Protein AF-0000000065832122 (afdb_homodimer)

Radius of gyration: 23.28 Å; Cα contacts (8 Å, |Δi|>4): 1533; chains: 2; bounding box: 64×66×59 Å

Organism: Rhodococcus erythropolis (strain PR4 / NBRC 100887) (NCBI:txid234621)

Foldseek 3Di:
DAFAEDPAFAFPFKEWEAEQLAFELDAADVNPWHSLVLVLLQLVVCVVVLDQGQAYEYAENQHQAADLNRLVSSCVRVVVSCVVSVYHYHYAYAQNHQQQSCCCRVVVHHGDRDWDWDWDDRLQEIEIHGEQYDHPAQAGEHDPVSLVVLLVVQVDATRQFYEYGHAADPDDDQAPCCVRHHYPPCVSVLVSPAPTRHAEYEYESQQPWDWDDGNNHIYTYAHHSIWGWDPPPDRNDIDIDRAQHWIWMWGRHNVHIDIDTDGGDDDDDDDDDDDPVRVVVVCVVVSYDRHHHPRPPPPPD/DAFAEDPAFAFPFKEWEAEQLAFELDAADVNPWHSLVLVLLQLVVCVVVLDQGQAYEYAENQHQAADLSRLVSSCVRVVVSCVVSVYHYHYAYAQNHQQQSCCCRVVVHHGDRDWDWDWDDRQQEIEIHGEQYDHPAQAGEHDPVSLVVLLVVQVDATRQFYEYGHAADPDDDQAPCCVRHHYPPCVSVLVSPAPTRHAEYEYESQQPWDWDDGNNHIYTYAHHSIWGWDPPPDRNDIDIDRAQHWIWMWGRHNVHIDIDTDTGDDDDDDDDDDDPVRVVVVCVVVSYDRHHHPRPPPPPD

Sequence (602 aa):
MSVRSAEYPRPKHFLVHLSDTHLVAQGELYDAVDASTRLREVLSGIVASGARPDALIFTGDLTDQGHPDAYAELKAIVEPVAAEIDAQVIWAMGNHDDRSTFRSLLLGEDATDHPVDNVYDLDGLRVITLDSSVPGHHYGEISDRQLDWLRSELAVPAPDGTILALHHPPVPCIQDLAVLVELRDQSRLADVLRGSDVRAILAGHLHYSTTATFAGIPVSVASSTCYTQDLNVEVGGQRGRDGAQGCNLVHVYDETIVHSVVPLGAHVTVGEPVDADEGARRLSAAGIRILESEKAGRSIVMSVRSAEYPRPKHFLVHLSDTHLVAQGELYDAVDASTRLREVLSGIVASGARPDALIFTGDLTDQGHPDAYAELKAIVEPVAAEIDAQVIWAMGNHDDRSTFRSLLLGEDATDHPVDNVYDLDGLRVITLDSSVPGHHYGEISDRQLDWLRSELAVPAPDGTILALHHPPVPCIQDLAVLVELRDQSRLADVLRGSDVRAILAGHLHYSTTATFAGIPVSVASSTCYTQDLNVEVGGQRGRDGAQGCNLVHVYDETIVHSVVPLGAHVTVGEPVDADEGARRLSAAGIRILESEKAGRSIV

InterPro domains:
  IPR004843 Calcineurin-like, phosphoesterase domain [PF00149] (16-208)
  IPR026575 Cyclic nucleotide phosphodiesterase GpdQ/CpdA-like [cd07402] (15-254)
  IPR029052 Metallo-dependent phosphatase-like [G3DSA:3.60.21.10] (1-296)
  IPR029052 Metallo-dependent phosphatase-like [SSF56300] (14-262)
  IPR050884 Cyclic nucleotide phosphodiesterase class-III [PTHR42988] (15-255)

Solvent-accessible surface area (backbone atoms only — not comparable to full-atom values): 30356 Å² total; per-residue (Å²): 126,82,70,42,68,43,92,47,52,44,55,76,44,40,35,34,38,38,15,31,35,37,22,56,69,70,79,43,52,79,78,72,36,53,22,61,60,36,43,51,52,55,52,49,36,45,57,65,10,64,56,66,32,59,26,42,38,33,16,11,20,54,19,56,73,35,47,65,60,13,51,52,51,49,48,65,61,46,50,62,52,27,60,72,42,63,25,46,79,43,80,26,41,14,48,34,40,34,53,31,52,46,27,37,73,76,68,70,41,76,68,43,82,60,79,61,64,50,80,45,74,60,92,44,31,31,38,34,28,42,35,22,45,34,95,95,37,64,30,21,42,71,50,70,67,56,52,53,50,50,42,60,60,49,70,56,72,43,88,66,21,27,37,40,30,22,10,52,48,74,62,78,63,89,44,58,67,49,55,78,37,38,38,49,72,50,66,64,57,33,66,58,49,46,90,41,47,56,63,32,35,40,18,14,81,66,19,40,37,32,36,35,40,44,65,87,23,42,30,43,27,23,13,6,26,35,44,13,50,48,81,49,42,41,67,48,24,43,33,33,19,59,44,79,18,25,32,26,44,35,37,33,43,96,85,33,50,39,40,31,61,40,68,60,81,88,56,52,78,36,75,76,69,37,50,36,67,57,31,51,51,52,36,53,74,69,29,44,44,69,46,73,43,86,67,80,72,75,71,80,119,126,82,70,42,68,42,94,47,52,44,56,74,45,39,34,34,38,36,14,31,35,37,22,56,71,68,79,43,53,79,77,72,34,53,22,63,59,38,44,50,50,55,51,48,37,44,58,65,9,64,55,65,31,59,26,42,37,33,17,11,19,54,19,56,73,36,47,64,59,11,51,52,51,49,48,66,59,48,50,62,52,28,59,72,42,63,24,47,80,44,80,27,41,14,49,33,39,34,53,31,51,48,27,37,72,75,66,70,42,77,68,43,82,59,79,61,65,50,79,45,74,62,90,44,31,31,38,35,28,42,35,22,46,34,95,98,37,65,30,19,42,71,51,71,68,54,51,52,50,49,41,60,62,48,70,55,72,42,88,67,21,27,36,39,29,22,10,52,46,75,60,79,63,89,44,58,66,49,53,78,38,39,38,49,72,50,66,62,55,34,66,56,49,48,92,41,46,56,64,33,34,40,18,14,80,66,19,37,38,33,36,36,40,44,66,88,23,43,31,43,27,23,13,6,26,34,43,13,50,48,82,49,40,42,68,46,24,44,32,32,18,58,42,78,19,25,31,24,43,35,36,33,44,97,85,32,49,40,41,31,61,40,67,60,82,89,56,52,77,36,73,77,70,38,51,36,67,57,32,51,50,52,35,52,74,68,28,45,43,69,45,73,44,85,67,81,72,77,72,80,121

Nearest PDB structures (foldseek):
  3ib7-assembly1_A  TM=9.923E-01  e=1.756E-46  Mycobacterium tuberculosis
  2hyp-assembly1_A-2  TM=9.872E-01  e=5.876E-37  Mycobacterium tuberculosis H37Rv
  2hy1-assembly1_A-2  TM=9.886E-01  e=1.725E-36  Mycobacterium tuberculosis H37Rv
  2hyo-assembly1_A-2  TM=9.886E-01  e=2.044E-36  Mycobacterium tuberculosis H37Rv
  3d03-assembly1_A  TM=8.498E-01  e=1.318E-19  Klebsiella aerogenes

pLDDT: mean 94.99, std 10.61, range [16.97, 99.0]

Structure (mmCIF, N/CA/C/O backbone):
data_AF-0000000065832122-model_v1
#
loop_
_entity.id
_entity.type
_entity.pdbx_description
1 polymer 'Probable cyclic nucleotide phosphodiesterase RER_40650'
#
loop_
_atom_site.group_PDB
_atom_site.id
_atom_site.type_symbol
_atom_site.label_atom_id
_atom_site.label_alt_id
_atom_site.label_comp_id
_atom_site.label_asym_id
_atom_site.label_entity_id
_atom_site.label_seq_id
_atom_site.pdbx_PDB_ins_code
_atom_site.Cartn_x
_atom_site.Cartn_y
_atom_site.Cartn_z
_atom_site.occupancy
_atom_site.B_iso_or_equiv
_atom_site.auth_seq_id
_atom_site.auth_comp_id
_atom_site.auth_asym_id
_atom_site.auth_atom_id
_atom_site.pdbx_PDB_model_num
ATOM 1 N N . MET A 1 1 ? 33.906 -15.742 -10.18 1 54.22 1 MET A N 1
ATOM 2 C CA . MET A 1 1 ? 32.469 -15.898 -10.312 1 54.22 1 MET A CA 1
ATOM 3 C C . MET A 1 1 ? 31.797 -14.594 -10.758 1 54.22 1 MET A C 1
ATOM 5 O O . MET A 1 1 ? 32.25 -13.516 -10.367 1 54.22 1 MET A O 1
ATOM 9 N N . SER A 1 2 ? 31.188 -14.586 -11.875 1 75 2 SER A N 1
ATOM 10 C CA . SER A 1 2 ? 30.641 -13.375 -12.477 1 75 2 SER A CA 1
ATOM 11 C C . SER A 1 2 ? 29.703 -12.656 -11.516 1 75 2 SER A C 1
ATOM 13 O O . SER A 1 2 ? 28.859 -13.289 -10.867 1 75 2 SER A O 1
ATOM 15 N N . VAL A 1 3 ? 30.031 -11.477 -11.07 1 88.62 3 VAL A N 1
ATOM 16 C CA . VAL A 1 3 ? 29.297 -10.625 -10.141 1 88.62 3 VAL A CA 1
ATOM 17 C C . VAL A 1 3 ? 28.062 -10.055 -10.836 1 88.62 3 VAL A C 1
ATOM 19 O O . VAL A 1 3 ? 28.141 -9.578 -11.969 1 88.62 3 VAL A O 1
ATOM 22 N N . ARG A 1 4 ? 26.891 -10.344 -10.273 1 94.06 4 ARG A N 1
ATOM 23 C CA . ARG A 1 4 ? 25.641 -9.781 -10.773 1 94.06 4 ARG A CA 1
ATOM 24 C C . ARG A 1 4 ? 25.219 -8.578 -9.938 1 94.06 4 ARG A C 1
ATOM 26 O O . ARG A 1 4 ? 25.312 -8.609 -8.703 1 94.06 4 ARG A O 1
ATOM 33 N N . SER A 1 5 ? 24.75 -7.555 -10.602 1 95.69 5 SER A N 1
ATOM 34 C CA . SER A 1 5 ? 24.188 -6.406 -9.906 1 95.69 5 SER A CA 1
ATOM 35 C C . SER A 1 5 ? 22.688 -6.586 -9.664 1 95.69 5 SER A C 1
ATOM 37 O O . SER A 1 5 ? 21.969 -7.09 -10.531 1 95.69 5 SER A O 1
ATOM 39 N N . ALA A 1 6 ? 22.266 -6.203 -8.477 1 96.75 6 ALA A N 1
ATOM 40 C CA . ALA A 1 6 ? 20.828 -6.121 -8.227 1 96.75 6 ALA A CA 1
ATOM 41 C C . ALA A 1 6 ? 20.141 -5.305 -9.312 1 96.75 6 ALA A C 1
ATOM 43 O O . ALA A 1 6 ? 20.75 -4.426 -9.93 1 96.75 6 ALA A O 1
ATOM 44 N N . GLU A 1 7 ? 18.891 -5.609 -9.578 1 97.56 7 GLU A N 1
ATOM 45 C CA . GLU A 1 7 ? 18.125 -4.914 -10.609 1 97.56 7 GLU A CA 1
ATOM 46 C C . GLU A 1 7 ? 18.078 -3.41 -10.344 1 97.56 7 GLU A C 1
ATOM 48 O O . GLU A 1 7 ? 17.984 -2.611 -11.281 1 97.56 7 GLU A O 1
ATOM 53 N N . TYR A 1 8 ? 18.094 -2.971 -9.094 1 97.44 8 TYR A N 1
ATOM 54 C CA . TYR A 1 8 ? 18.078 -1.57 -8.688 1 97.44 8 TYR A CA 1
ATOM 55 C C . TYR A 1 8 ? 19.219 -1.256 -7.738 1 97.44 8 TYR A C 1
ATOM 57 O O . TYR A 1 8 ? 19.625 -2.104 -6.938 1 97.44 8 TYR A O 1
ATOM 65 N N . PRO A 1 9 ? 19.766 -0.043 -7.824 1 96.94 9 PRO A N 1
ATOM 66 C CA . PRO A 1 9 ? 20.734 0.424 -6.828 1 96.94 9 PRO A CA 1
ATOM 67 C C . PRO A 1 9 ? 20.078 0.796 -5.5 1 96.94 9 PRO A C 1
ATOM 69 O O . PRO A 1 9 ? 18.875 0.605 -5.328 1 96.94 9 PRO A O 1
ATOM 72 N N . ARG A 1 10 ? 20.859 1.273 -4.543 1 96.75 10 ARG A N 1
ATOM 73 C CA . ARG A 1 10 ? 20.328 1.85 -3.314 1 96.75 10 ARG A CA 1
ATOM 74 C C . ARG A 1 10 ? 19.453 3.066 -3.611 1 96.75 10 ARG A C 1
ATOM 76 O O . ARG A 1 10 ? 19.672 3.76 -4.609 1 96.75 10 ARG A O 1
ATOM 83 N N . PRO A 1 11 ? 18.453 3.361 -2.812 1 97.31 11 PRO A N 1
ATOM 84 C CA . PRO A 1 11 ? 17.625 4.543 -3.037 1 97.31 11 PRO A CA 1
ATOM 85 C C . PRO A 1 11 ? 18.391 5.852 -2.844 1 97.31 11 PRO A C 1
ATOM 87 O O . PRO A 1 11 ? 19.344 5.902 -2.068 1 97.31 11 PRO A O 1
ATOM 90 N N . LYS A 1 12 ? 17.891 6.902 -3.529 1 97.56 12 LYS A N 1
ATOM 91 C CA . LYS A 1 12 ? 18.484 8.234 -3.387 1 97.56 12 LYS A CA 1
ATOM 92 C C . LYS A 1 12 ? 18.047 8.883 -2.076 1 97.56 12 LYS A C 1
ATOM 94 O O . LYS A 1 12 ? 18.812 9.641 -1.472 1 97.56 12 LYS A O 1
ATOM 99 N N . HIS A 1 13 ? 16.828 8.727 -1.736 1 98 13 HIS A N 1
ATOM 100 C CA . HIS A 1 13 ? 16.25 9.266 -0.506 1 98 13 HIS A CA 1
ATOM 101 C C . HIS A 1 13 ? 15.438 8.203 0.23 1 98 13 HIS A C 1
ATOM 103 O O . HIS A 1 13 ? 14.969 7.242 -0.381 1 98 13 HIS A O 1
ATOM 109 N N . PHE A 1 14 ? 15.422 8.328 1.523 1 98.31 14 PHE A N 1
ATOM 110 C CA . PHE A 1 14 ? 14.625 7.473 2.393 1 98.31 14 PHE A CA 1
ATOM 111 C C . PHE A 1 14 ? 13.812 8.305 3.381 1 98.31 14 PHE A C 1
ATOM 113 O O . PHE A 1 14 ? 14.375 9.133 4.102 1 98.31 14 PHE A O 1
ATOM 120 N N . LEU A 1 15 ? 12.445 8.141 3.377 1 98.88 15 LEU A N 1
ATOM 121 C CA . LEU A 1 15 ? 11.531 8.852 4.27 1 98.88 15 LEU A CA 1
ATOM 122 C C . LEU A 1 15 ? 10.68 7.875 5.066 1 98.88 15 LEU A C 1
ATOM 124 O O . LEU A 1 15 ? 10.547 6.707 4.695 1 98.88 15 LEU A O 1
ATOM 128 N N . VAL A 1 16 ? 10.18 8.32 6.18 1 98.88 16 VAL A N 1
ATOM 129 C CA . VAL A 1 16 ? 9.133 7.613 6.91 1 98.88 16 VAL A CA 1
ATOM 130 C C . VAL A 1 16 ? 7.863 8.453 6.938 1 98.88 16 VAL A C 1
ATOM 132 O O . VAL A 1 16 ? 7.906 9.641 7.262 1 98.88 16 VAL A O 1
ATOM 135 N N . HIS A 1 17 ? 6.809 7.871 6.52 1 98.94 17 HIS A N 1
ATOM 136 C CA . HIS A 1 17 ? 5.512 8.531 6.43 1 98.94 17 HIS A CA 1
ATOM 137 C C . HIS A 1 17 ? 4.582 8.078 7.547 1 98.94 17 HIS A C 1
ATOM 139 O O . HIS A 1 17 ? 4.25 6.891 7.641 1 98.94 17 HIS A O 1
ATOM 145 N N . LEU A 1 18 ? 4.195 8.969 8.43 1 98.94 18 LEU A N 1
ATOM 146 C CA . LEU A 1 18 ? 3.266 8.734 9.531 1 98.94 18 LEU A CA 1
ATOM 147 C C . LEU A 1 18 ? 2.029 9.617 9.391 1 98.94 18 LEU A C 1
ATOM 149 O O . LEU A 1 18 ? 2.09 10.688 8.789 1 98.94 18 LEU A O 1
ATOM 153 N N . SER A 1 19 ? 0.937 9.148 9.938 1 98.88 19 SER A N 1
ATOM 154 C CA . SER A 1 19 ? -0.27 9.961 9.836 1 98.88 19 SER A CA 1
ATOM 155 C C . SER A 1 19 ? -1.222 9.68 11 1 98.88 19 SER A C 1
ATOM 157 O O . SER A 1 19 ? -1.116 8.648 11.664 1 98.88 19 SER A O 1
ATOM 159 N N . ASP A 1 20 ? -2.102 10.617 11.305 1 98.81 20 ASP A N 1
ATOM 160 C CA . ASP A 1 20 ? -3.258 10.484 12.188 1 98.81 20 ASP A CA 1
ATOM 161 C C . ASP A 1 20 ? -2.844 9.977 13.562 1 98.81 20 ASP A C 1
ATOM 163 O O . ASP A 1 20 ? -3.348 8.953 14.031 1 98.81 20 ASP A O 1
ATOM 167 N N . THR A 1 21 ? -1.979 10.75 14.148 1 98.69 21 THR A N 1
ATOM 168 C CA . THR A 1 21 ? -1.506 10.383 15.477 1 98.69 21 THR A CA 1
ATOM 169 C C . THR A 1 21 ? -2.582 10.648 16.531 1 98.69 21 THR A C 1
ATOM 171 O O . THR A 1 21 ? -2.619 9.984 17.562 1 98.69 21 THR A O 1
ATOM 174 N N . HIS A 1 22 ? -3.391 11.641 16.422 1 98.31 22 HIS A N 1
ATOM 175 C CA . HIS A 1 22 ? -4.555 11.977 17.234 1 98.31 22 HIS A CA 1
ATOM 176 C C . HIS A 1 22 ? -4.188 12.047 18.719 1 98.31 22 HIS A C 1
ATOM 178 O O . HIS A 1 22 ? -4.91 11.523 19.562 1 98.31 22 HIS A O 1
ATOM 184 N N . LEU A 1 23 ? -3.076 12.695 19.016 1 97.75 23 LEU A N 1
ATOM 185 C CA . LEU A 1 23 ? -2.73 12.844 20.422 1 97.75 23 LEU A CA 1
ATOM 186 C C . LEU A 1 23 ? -3.781 13.672 21.156 1 97.75 23 LEU A C 1
ATOM 188 O O . LEU A 1 23 ? -4.402 14.555 20.562 1 97.75 23 LEU A O 1
ATOM 192 N N . VAL A 1 24 ? -3.959 13.328 22.453 1 95 24 VAL A N 1
ATOM 193 C CA . VAL A 1 24 ? -4.891 14.062 23.297 1 95 24 VAL A CA 1
ATOM 194 C C . VAL A 1 24 ? -4.137 14.664 24.484 1 95 24 VAL A C 1
ATOM 196 O O . VAL A 1 24 ? -3.057 14.195 24.844 1 95 24 VAL A O 1
ATOM 199 N N . ALA A 1 25 ? -4.684 15.734 25.031 1 86.62 25 ALA A N 1
ATOM 200 C CA . ALA A 1 25 ? -4.047 16.438 26.141 1 86.62 25 ALA A CA 1
ATOM 201 C C . ALA A 1 25 ? -3.961 15.539 27.375 1 86.62 25 ALA A C 1
ATOM 203 O O . ALA A 1 25 ? -2.941 15.523 28.062 1 86.62 25 ALA A O 1
ATOM 204 N N . GLN A 1 26 ? -5.078 14.859 27.641 1 83.88 26 GLN A N 1
ATOM 205 C CA . GLN A 1 26 ? -5.125 13.984 28.812 1 83.88 26 GLN A CA 1
ATOM 206 C C . GLN A 1 26 ? -5.891 12.695 28.5 1 83.88 26 GLN A C 1
ATOM 208 O O . GLN A 1 26 ? -6.887 12.719 27.781 1 83.88 26 GLN A O 1
ATOM 213 N N . GLY A 1 27 ? -5.312 11.656 29 1 83.19 27 GLY A N 1
ATOM 214 C CA . GLY A 1 27 ? -6.043 10.406 28.953 1 83.19 27 GLY A CA 1
ATOM 215 C C . GLY A 1 27 ? -5.918 9.688 27.625 1 83.19 27 GLY A C 1
ATOM 216 O O . GLY A 1 27 ? -4.891 9.789 26.953 1 83.19 27 GLY A O 1
ATOM 217 N N . GLU A 1 28 ? -6.891 8.711 27.453 1 83.94 28 GLU A N 1
ATOM 218 C CA . GLU A 1 28 ? -6.953 7.875 26.25 1 83.94 28 GLU A CA 1
ATOM 219 C C . GLU A 1 28 ? -8.023 8.367 25.297 1 83.94 28 GLU A C 1
ATOM 221 O O . GLU A 1 28 ? -9.07 8.859 25.719 1 83.94 28 GLU A O 1
ATOM 226 N N . LEU A 1 29 ? -7.688 8.289 24.031 1 84.38 29 LEU A N 1
ATOM 227 C CA . LEU A 1 29 ? -8.688 8.602 23.016 1 84.38 29 LEU A CA 1
ATOM 228 C C . LEU A 1 29 ? -9.805 7.562 23.016 1 84.38 29 LEU A C 1
ATOM 230 O O . LEU A 1 29 ? -9.539 6.355 23.016 1 84.38 29 LEU A O 1
ATOM 234 N N . TYR A 1 30 ? -11.023 8.008 23 1 81.38 30 TYR A N 1
ATOM 235 C CA . TYR A 1 30 ? -12.227 7.18 23.031 1 81.38 30 TYR A CA 1
ATOM 236 C C . TYR A 1 30 ? -12.188 6.223 24.219 1 81.38 30 TYR A C 1
ATOM 238 O O . TYR A 1 30 ? -12.703 5.105 24.141 1 81.38 30 TYR A O 1
ATOM 246 N N . ASP A 1 31 ? -11.469 6.543 25.172 1 79.94 31 ASP A N 1
ATOM 247 C CA . ASP A 1 31 ? -11.305 5.738 26.391 1 79.94 31 ASP A CA 1
ATOM 248 C C . ASP A 1 31 ? -10.758 4.352 26.047 1 79.94 31 ASP A C 1
ATOM 250 O O . ASP A 1 31 ? -11.102 3.369 26.703 1 79.94 31 ASP A O 1
ATOM 254 N N . ALA A 1 32 ? -10.008 4.301 24.984 1 82.62 32 ALA A N 1
ATOM 255 C CA . ALA A 1 32 ? -9.633 2.963 24.531 1 82.62 32 ALA A CA 1
ATOM 256 C C . ALA A 1 32 ? -8.211 2.947 23.984 1 82.62 32 ALA A C 1
ATOM 258 O O . ALA A 1 32 ? -7.5 1.943 24.109 1 82.62 32 ALA A O 1
ATOM 259 N N . VAL A 1 33 ? -7.781 4.027 23.422 1 90.06 33 VAL A N 1
ATOM 260 C CA . VAL A 1 33 ? -6.496 3.994 22.734 1 90.06 33 VAL A CA 1
ATOM 261 C C . VAL A 1 33 ? -5.551 5.023 23.344 1 90.06 33 VAL A C 1
ATOM 263 O O . VAL A 1 33 ? -5.887 6.211 23.438 1 90.06 33 VAL A O 1
ATOM 266 N N . ASP A 1 34 ? -4.414 4.586 23.766 1 93.88 34 ASP A N 1
ATOM 267 C CA . ASP A 1 34 ? -3.338 5.48 24.188 1 93.88 34 ASP A CA 1
ATOM 268 C C . ASP A 1 34 ? -2.492 5.914 22.984 1 93.88 34 ASP A C 1
ATOM 270 O O . ASP A 1 34 ? -1.484 5.277 22.672 1 93.88 34 ASP A O 1
ATOM 274 N N . ALA A 1 35 ? -2.883 7.027 22.422 1 96.5 35 ALA A N 1
ATOM 275 C CA . ALA A 1 35 ? -2.287 7.5 21.172 1 96.5 35 ALA A CA 1
ATOM 276 C C . ALA A 1 35 ? -0.793 7.758 21.344 1 96.5 35 ALA A C 1
ATOM 278 O O . ALA A 1 35 ? 0.002 7.441 20.453 1 96.5 35 ALA A O 1
ATOM 279 N N . SER A 1 36 ? -0.363 8.305 22.5 1 97.06 36 SER A N 1
ATOM 280 C CA . SER A 1 36 ? 1.04 8.617 22.75 1 97.06 36 SER A CA 1
ATOM 281 C C . SER A 1 36 ? 1.886 7.348 22.797 1 97.06 36 SER A C 1
ATOM 283 O O . SER A 1 36 ? 2.967 7.293 22.203 1 97.06 36 SER A O 1
ATOM 285 N N . THR A 1 37 ? 1.39 6.398 23.484 1 96.12 37 THR A N 1
ATOM 286 C CA . THR A 1 37 ? 2.111 5.133 23.578 1 96.12 37 THR A CA 1
ATOM 287 C C . THR A 1 37 ? 2.262 4.484 22.203 1 96.12 37 THR A C 1
ATOM 289 O O . THR A 1 37 ? 3.332 3.973 21.875 1 96.12 37 THR A O 1
ATOM 292 N N . ARG A 1 38 ? 1.186 4.516 21.422 1 96.56 38 ARG A N 1
ATOM 293 C CA . ARG A 1 38 ? 1.245 3.93 20.094 1 96.56 38 ARG A CA 1
ATOM 294 C C . ARG A 1 38 ? 2.285 4.641 19.234 1 96.56 38 ARG A C 1
ATOM 296 O O . ARG A 1 38 ? 3.055 3.99 18.516 1 96.56 38 ARG A O 1
ATOM 303 N N . LEU A 1 39 ? 2.287 5.934 19.266 1 98.06 39 LEU A N 1
ATOM 304 C CA . LEU A 1 39 ? 3.27 6.695 18.5 1 98.06 39 LEU A CA 1
ATOM 305 C C . LEU A 1 39 ? 4.688 6.355 18.953 1 98.06 39 LEU A C 1
ATOM 307 O O . LEU A 1 39 ? 5.574 6.152 18.109 1 98.06 39 LEU A O 1
ATOM 311 N N . ARG A 1 40 ? 4.941 6.277 20.25 1 97.81 40 ARG A N 1
ATOM 312 C CA . ARG A 1 40 ? 6.254 5.918 20.781 1 97.81 40 ARG A CA 1
ATOM 313 C C . ARG A 1 40 ? 6.688 4.543 20.281 1 97.81 40 ARG A C 1
ATOM 315 O O . ARG A 1 40 ? 7.859 4.332 19.969 1 97.81 40 ARG A O 1
ATOM 322 N N . GLU A 1 41 ? 5.734 3.656 20.219 1 97 41 GLU A N 1
ATOM 323 C CA . GLU A 1 41 ? 6.039 2.311 19.75 1 97 41 GLU A CA 1
ATOM 324 C C . GLU A 1 41 ? 6.461 2.324 18.281 1 97 41 GLU A C 1
ATOM 326 O O . GLU A 1 41 ? 7.422 1.655 17.906 1 97 41 GLU A O 1
ATOM 331 N N . VAL A 1 42 ? 5.723 3.074 17.469 1 97.62 42 VAL 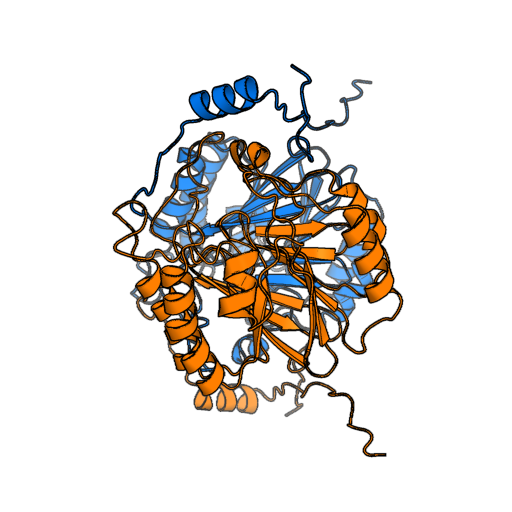A N 1
ATOM 332 C CA . VAL A 1 42 ? 6.066 3.189 16.047 1 97.62 42 VAL A CA 1
ATOM 333 C C . VAL A 1 42 ? 7.473 3.766 15.906 1 97.62 42 VAL A C 1
ATOM 335 O O . VAL A 1 42 ? 8.305 3.209 15.195 1 97.62 42 VAL A O 1
ATOM 338 N N . LEU A 1 43 ? 7.762 4.805 16.609 1 98.38 43 LEU A N 1
ATOM 339 C CA . LEU A 1 43 ? 9.047 5.484 16.516 1 98.38 43 LEU A CA 1
ATOM 340 C C . LEU A 1 43 ? 10.164 4.609 17.062 1 98.38 43 LEU A C 1
ATOM 342 O O . LEU A 1 43 ? 11.273 4.598 16.531 1 98.38 43 LEU A O 1
ATOM 346 N N . SER A 1 44 ? 9.867 3.895 18.141 1 97.31 44 SER A N 1
ATOM 347 C CA . SER A 1 44 ? 10.859 2.996 18.719 1 97.31 44 SER A CA 1
ATOM 348 C C . SER A 1 44 ? 11.273 1.919 17.719 1 97.31 44 SER A C 1
ATOM 350 O O . SER A 1 44 ? 12.43 1.487 17.703 1 97.31 44 SER A O 1
ATOM 352 N N . GLY A 1 45 ? 10.312 1.45 16.969 1 95.94 45 GLY A N 1
ATOM 353 C CA . GLY A 1 45 ? 10.633 0.491 15.93 1 95.94 45 GLY A CA 1
ATOM 354 C C . GLY A 1 45 ? 11.602 1.033 14.898 1 95.94 45 GLY A C 1
ATOM 355 O O . GLY A 1 45 ? 12.539 0.341 14.492 1 95.94 45 GLY A O 1
ATOM 356 N N . ILE A 1 46 ? 11.391 2.242 14.5 1 96.12 46 ILE A N 1
ATOM 357 C CA . ILE A 1 46 ? 12.258 2.893 13.523 1 96.12 46 ILE A CA 1
ATOM 358 C C . ILE A 1 46 ? 13.672 3.006 14.094 1 96.12 46 ILE A C 1
ATOM 360 O O . ILE A 1 46 ? 14.648 2.656 13.43 1 96.12 46 ILE A O 1
ATOM 364 N N . VAL A 1 47 ? 13.789 3.447 15.312 1 96.94 47 VAL A N 1
ATOM 365 C CA . VAL A 1 47 ? 15.086 3.611 15.969 1 96.94 47 VAL A CA 1
ATOM 366 C C . VAL A 1 47 ? 15.781 2.258 16.094 1 96.94 47 VAL A C 1
ATOM 368 O O . VAL A 1 47 ? 16.969 2.129 15.773 1 96.94 47 VAL A O 1
ATOM 371 N N . ALA A 1 48 ? 15.016 1.272 16.484 1 94.31 48 ALA A N 1
ATOM 372 C CA . ALA A 1 48 ? 15.562 -0.06 16.734 1 94.31 48 ALA A CA 1
ATOM 373 C C . ALA A 1 48 ? 16.078 -0.682 15.438 1 94.31 48 ALA A C 1
ATOM 375 O O . ALA A 1 48 ? 17.031 -1.469 15.461 1 94.31 48 ALA A O 1
ATOM 376 N N . SER A 1 49 ? 15.484 -0.339 14.367 1 93.94 49 SER A N 1
ATOM 377 C CA . SER A 1 49 ? 15.898 -0.891 13.078 1 93.94 49 SER A CA 1
ATOM 378 C C . SER A 1 49 ? 17.25 -0.34 12.648 1 93.94 49 SER A C 1
ATOM 380 O O . SER A 1 49 ? 17.891 -0.889 11.75 1 93.94 49 SER A O 1
ATOM 382 N N . GLY A 1 50 ? 17.625 0.83 13.219 1 94.94 50 GLY A N 1
ATOM 383 C CA . GLY A 1 50 ? 18.844 1.517 12.812 1 94.94 50 GLY A CA 1
ATOM 384 C C . GLY A 1 50 ? 18.656 2.342 11.547 1 94.94 50 GLY A C 1
ATOM 385 O O . GLY A 1 50 ? 19.625 2.854 10.992 1 94.94 50 GLY A O 1
ATOM 386 N N . ALA A 1 51 ? 17.438 2.48 11.125 1 94.44 51 ALA A N 1
ATOM 387 C CA . ALA A 1 51 ? 17.141 3.277 9.938 1 94.44 51 ALA A CA 1
ATOM 388 C C . ALA A 1 51 ? 17.5 4.746 10.156 1 94.44 51 ALA A C 1
ATOM 390 O O . ALA A 1 51 ? 17.359 5.258 11.273 1 94.44 51 ALA A O 1
ATOM 391 N N . ARG A 1 52 ? 17.953 5.363 9.102 1 96.31 52 ARG A N 1
ATOM 392 C CA . ARG A 1 52 ? 18.281 6.785 9.125 1 96.31 52 ARG A CA 1
ATOM 393 C C . ARG A 1 52 ? 17.547 7.527 8 1 96.31 52 ARG A C 1
ATOM 395 O O . ARG A 1 52 ? 18.188 7.953 7.031 1 96.31 52 ARG A O 1
ATOM 402 N N . PRO A 1 53 ? 16.281 7.719 8.18 1 98.38 53 PRO A N 1
ATOM 403 C CA . PRO A 1 53 ? 15.539 8.445 7.141 1 98.38 53 PRO A CA 1
ATOM 404 C C . PRO A 1 53 ? 15.945 9.914 7.051 1 98.38 53 PRO A C 1
ATOM 406 O O . PRO A 1 53 ? 16.359 10.508 8.055 1 98.38 53 PRO A O 1
ATOM 409 N N . ASP A 1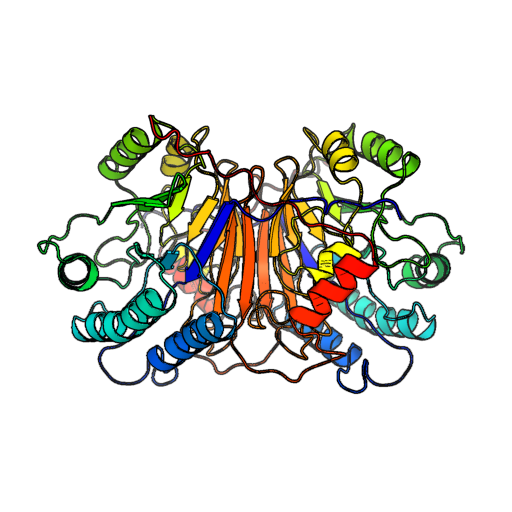 54 ? 15.797 10.469 5.785 1 98.62 54 ASP A N 1
ATOM 410 C CA . ASP A 1 54 ? 16.031 11.898 5.586 1 98.62 54 ASP A CA 1
ATOM 411 C C . ASP A 1 54 ? 14.992 12.734 6.332 1 98.62 54 ASP A C 1
ATOM 413 O O . ASP A 1 54 ? 15.289 13.836 6.785 1 98.62 54 ASP A O 1
ATOM 417 N N . ALA A 1 55 ? 13.797 12.148 6.441 1 98.94 55 ALA A N 1
ATOM 418 C CA . ALA A 1 55 ? 12.734 12.914 7.09 1 98.94 55 ALA A CA 1
ATOM 419 C C . ALA A 1 55 ? 11.664 11.992 7.656 1 98.94 55 ALA A C 1
ATOM 421 O O . ALA A 1 55 ? 11.469 10.875 7.156 1 98.94 55 ALA A O 1
ATOM 422 N N . LEU A 1 56 ? 11 12.391 8.734 1 98.94 56 LEU A N 1
ATOM 423 C CA . LEU A 1 56 ? 9.703 11.922 9.203 1 98.94 56 LEU A CA 1
ATOM 424 C C . LEU A 1 56 ? 8.586 12.852 8.727 1 98.94 56 LEU A C 1
ATOM 426 O O . LEU A 1 56 ? 8.547 14.023 9.102 1 98.94 56 LEU A O 1
ATOM 430 N N . ILE A 1 57 ? 7.738 12.367 7.863 1 98.94 57 ILE A N 1
ATOM 431 C CA . ILE A 1 57 ? 6.664 13.188 7.312 1 98.94 57 ILE A CA 1
ATOM 432 C C . ILE A 1 57 ? 5.336 12.789 7.957 1 98.94 57 ILE A C 1
ATOM 434 O O . ILE A 1 57 ? 4.902 11.641 7.848 1 98.94 57 ILE A O 1
ATOM 438 N N . PHE A 1 58 ? 4.684 13.719 8.633 1 98.94 58 PHE A N 1
ATOM 439 C CA . PHE A 1 58 ? 3.387 13.523 9.266 1 98.94 58 PHE A CA 1
ATOM 440 C C . PHE A 1 58 ? 2.281 14.188 8.453 1 98.94 58 PHE A C 1
ATOM 442 O O . PHE A 1 58 ? 2.316 15.398 8.219 1 98.94 58 PHE A O 1
ATOM 449 N N . THR A 1 59 ? 1.246 13.391 8.078 1 98.94 59 THR A N 1
ATOM 450 C CA . THR A 1 59 ? 0.272 13.945 7.141 1 98.94 59 THR A CA 1
ATOM 451 C C . THR A 1 59 ? -1.046 14.242 7.848 1 98.94 59 THR A C 1
ATOM 453 O O . THR A 1 59 ? -2.119 13.914 7.344 1 98.94 59 THR A O 1
ATOM 456 N N . GLY A 1 60 ? -0.986 14.883 9 1 98.69 60 GLY A N 1
ATOM 457 C CA . GLY A 1 60 ? -2.121 15.586 9.578 1 98.69 60 GLY A CA 1
ATOM 458 C C . GLY A 1 60 ? -2.906 14.742 10.57 1 98.69 60 GLY A C 1
ATOM 459 O O . GLY A 1 60 ? -2.621 13.555 10.742 1 98.69 60 GLY A O 1
ATOM 460 N N . ASP A 1 61 ? -3.893 15.438 11.266 1 98.81 61 ASP A N 1
ATOM 461 C CA . ASP A 1 61 ? -4.613 14.891 12.406 1 98.81 61 ASP A CA 1
ATOM 462 C C . ASP A 1 61 ? -3.65 14.453 13.508 1 98.81 61 ASP A C 1
ATOM 464 O O . ASP A 1 61 ? -3.734 13.328 14.008 1 98.81 61 ASP A O 1
ATOM 468 N N . LEU A 1 62 ? -2.76 15.414 13.75 1 98.75 62 LEU A N 1
ATOM 469 C CA . LEU A 1 62 ? -1.695 15.188 14.727 1 98.75 62 LEU A CA 1
ATOM 470 C C . LEU A 1 62 ? -2.26 15.125 16.141 1 98.75 62 LEU A C 1
ATOM 472 O O . LEU A 1 62 ? -1.826 14.305 16.953 1 98.75 62 LEU A O 1
ATOM 476 N N . THR A 1 63 ? -3.184 16 16.359 1 97.69 63 THR A N 1
ATOM 477 C CA . THR A 1 63 ? -3.949 16.016 17.594 1 97.69 63 THR A CA 1
ATOM 478 C C . THR A 1 63 ? -5.43 15.758 17.312 1 97.69 63 THR A C 1
ATOM 480 O O . THR A 1 63 ? -5.898 15.969 16.203 1 97.69 63 THR A O 1
ATOM 483 N N . ASP A 1 64 ? -6.145 15.289 18.344 1 96.38 64 ASP A N 1
ATOM 484 C CA . ASP A 1 64 ? -7.547 14.945 18.125 1 96.38 64 ASP A CA 1
ATOM 485 C C . ASP A 1 64 ? -8.43 16.203 18.141 1 96.38 64 ASP A C 1
ATOM 487 O O . ASP A 1 64 ? -9.445 16.25 17.453 1 96.38 64 ASP A O 1
ATOM 491 N N . GLN A 1 65 ? -7.953 17.234 18.922 1 94.75 65 GLN A N 1
ATOM 492 C CA . GLN A 1 65 ? -8.828 18.391 19.078 1 94.75 65 GLN A CA 1
ATOM 493 C C . GLN A 1 65 ? -8.047 19.703 18.969 1 94.75 65 GLN A C 1
ATOM 495 O O . GLN A 1 65 ? -8.539 20.766 19.359 1 94.75 65 GLN A O 1
ATOM 500 N N . GLY A 1 66 ? -6.824 19.672 18.625 1 95.25 66 GLY A N 1
ATOM 501 C CA . GLY A 1 66 ? -6.027 20.875 18.438 1 95.25 66 GLY A CA 1
ATOM 502 C C . GLY A 1 66 ? -5.59 21.516 19.734 1 95.25 66 GLY A C 1
ATOM 503 O O . GLY A 1 66 ? -5.254 22.703 19.75 1 95.25 66 GLY A O 1
ATOM 504 N N . HIS A 1 67 ? -5.59 20.797 20.812 1 95.5 67 HIS A N 1
ATOM 505 C CA . HIS A 1 67 ? -5.215 21.344 22.109 1 95.5 67 HIS A CA 1
ATOM 506 C C . HIS A 1 67 ? -3.715 21.594 22.188 1 95.5 67 HIS A C 1
ATOM 508 O O . HIS A 1 67 ? -2.916 20.734 21.781 1 95.5 67 HIS A O 1
ATOM 514 N N . PRO A 1 68 ? -3.312 22.719 22.766 1 97.19 68 PRO A N 1
ATOM 515 C CA . PRO A 1 68 ? -1.889 23.047 22.859 1 97.19 68 PRO A CA 1
ATOM 516 C C . PRO A 1 68 ? -1.086 21.969 23.594 1 97.19 68 PRO A C 1
ATOM 518 O O . PRO A 1 68 ? 0.031 21.641 23.188 1 97.19 68 PRO A O 1
ATOM 521 N N . ASP A 1 69 ? -1.669 21.391 24.625 1 97.44 69 ASP A N 1
ATOM 522 C CA . ASP A 1 69 ? -0.958 20.375 25.406 1 97.44 69 ASP A CA 1
ATOM 523 C C . ASP A 1 69 ? -0.691 19.125 24.578 1 97.44 69 ASP A C 1
ATOM 525 O O . ASP A 1 69 ? 0.327 18.453 24.766 1 97.44 69 ASP A O 1
ATOM 529 N N . ALA A 1 70 ? -1.614 18.781 23.734 1 97.75 70 ALA A N 1
ATOM 530 C CA . ALA A 1 70 ? -1.438 17.625 22.859 1 97.75 70 ALA A CA 1
ATOM 531 C C . ALA A 1 70 ? -0.301 17.859 21.859 1 97.75 70 ALA A C 1
ATOM 533 O O . ALA A 1 70 ? 0.499 16.969 21.594 1 97.75 70 ALA A O 1
ATOM 534 N N . TYR A 1 71 ? -0.195 19.094 21.344 1 98.19 71 TYR A N 1
ATOM 535 C CA . TYR A 1 71 ? 0.902 19.438 20.453 1 98.19 71 TYR A CA 1
ATOM 536 C C . TYR A 1 71 ? 2.238 19.391 21.188 1 98.19 71 TYR A C 1
ATOM 538 O O . TYR A 1 71 ? 3.238 18.922 20.625 1 98.19 71 TYR A O 1
ATOM 546 N N . ALA A 1 72 ? 2.246 19.891 22.359 1 97.31 72 ALA A N 1
ATOM 547 C CA . ALA A 1 72 ? 3.473 19.859 23.141 1 97.31 72 ALA A CA 1
ATOM 548 C C . ALA A 1 72 ? 3.938 18.422 23.391 1 97.31 72 ALA A C 1
ATOM 550 O O . ALA A 1 72 ? 5.129 18.125 23.281 1 97.31 72 ALA A O 1
ATOM 551 N N . GLU A 1 73 ? 2.971 17.578 23.719 1 97.38 73 GLU A N 1
ATOM 552 C CA . GLU A 1 73 ? 3.281 16.156 23.906 1 97.38 73 GLU A CA 1
ATOM 553 C C . GLU A 1 73 ? 3.814 15.539 22.625 1 97.38 73 GLU A C 1
ATOM 555 O O . GLU A 1 73 ? 4.785 14.781 22.641 1 97.38 73 GLU A O 1
ATOM 560 N N . LEU A 1 74 ? 3.182 15.852 21.547 1 98.44 74 LEU A N 1
ATOM 561 C CA . LEU A 1 74 ? 3.621 15.367 20.234 1 98.44 74 LEU A CA 1
ATOM 562 C C . LEU A 1 74 ? 5.074 15.742 19.984 1 98.44 74 LEU A C 1
ATOM 564 O O . LEU A 1 74 ? 5.887 14.891 19.609 1 98.44 74 LEU A O 1
ATOM 568 N N . LYS A 1 75 ? 5.406 16.953 20.156 1 97.69 75 LYS A N 1
ATOM 569 C CA . LYS A 1 75 ? 6.762 17.453 19.953 1 97.69 75 LYS A CA 1
ATOM 570 C C . LYS A 1 75 ? 7.754 16.734 20.859 1 97.69 75 LYS A C 1
ATOM 572 O O . LYS A 1 75 ? 8.852 16.375 20.438 1 97.69 75 LYS A O 1
ATOM 577 N N . ALA A 1 76 ? 7.348 16.562 22.062 1 97.62 76 ALA A N 1
ATOM 578 C CA . ALA A 1 76 ? 8.211 15.938 23.062 1 97.62 76 ALA A CA 1
ATOM 579 C C . ALA A 1 76 ? 8.516 14.484 22.688 1 97.62 76 ALA A C 1
ATOM 581 O O . ALA A 1 76 ? 9.578 13.961 23.031 1 97.62 76 ALA A O 1
ATOM 582 N N . ILE A 1 77 ? 7.59 13.867 22 1 98.31 77 ILE A N 1
ATOM 583 C CA . ILE A 1 77 ? 7.77 12.477 21.609 1 98.31 77 ILE A CA 1
ATOM 584 C C . ILE A 1 77 ? 8.625 12.406 20.344 1 98.31 77 ILE A C 1
ATOM 586 O O . ILE A 1 77 ? 9.555 11.602 20.25 1 98.31 77 ILE A O 1
ATOM 590 N N . VAL A 1 78 ? 8.383 13.273 19.375 1 98.81 78 VAL A N 1
ATOM 591 C CA . VAL A 1 78 ? 8.898 13.109 18.016 1 98.81 78 VAL A CA 1
ATOM 592 C C . VAL A 1 78 ? 10.281 13.734 17.906 1 98.81 78 VAL A C 1
ATOM 594 O O . VAL A 1 78 ? 11.195 13.148 17.312 1 98.81 78 VAL A O 1
ATOM 597 N N . GLU A 1 79 ? 10.516 14.891 18.453 1 98.38 79 GLU A N 1
ATOM 598 C CA . GLU A 1 79 ? 11.711 15.688 18.172 1 98.38 79 GLU A CA 1
ATOM 599 C C . GLU A 1 79 ? 12.969 14.992 18.703 1 98.38 79 GLU A C 1
ATOM 601 O O . GLU A 1 79 ? 13.984 14.945 18.016 1 98.38 79 GLU A O 1
ATOM 606 N N . PRO A 1 80 ? 12.945 14.445 19.969 1 98.44 80 PRO A N 1
ATOM 607 C CA . PRO A 1 80 ? 14.156 13.75 20.406 1 98.44 80 PRO A CA 1
ATOM 608 C C . PRO A 1 80 ? 14.516 12.562 19.516 1 98.44 80 PRO A C 1
ATOM 610 O O . PRO A 1 80 ? 15.695 12.312 19.266 1 98.44 80 PRO A O 1
ATOM 613 N N . VAL A 1 81 ? 13.5 11.828 19.078 1 98.69 81 VAL A N 1
ATOM 614 C CA . VAL A 1 81 ? 13.734 10.695 18.188 1 98.69 81 VAL A CA 1
ATOM 615 C C . VAL A 1 81 ? 14.297 11.18 16.859 1 98.69 81 VAL A C 1
ATOM 617 O O . VAL A 1 81 ? 15.273 10.617 16.344 1 98.69 81 VAL A O 1
ATOM 620 N N . ALA A 1 82 ? 13.656 12.188 16.297 1 98.75 82 ALA A N 1
ATOM 621 C CA . ALA A 1 82 ? 14.125 12.758 15.039 1 98.75 82 ALA A CA 1
ATOM 622 C C . ALA A 1 82 ? 15.586 13.188 15.141 1 98.75 82 ALA A C 1
ATOM 624 O O . ALA A 1 82 ? 16.375 12.953 14.227 1 98.75 82 ALA A O 1
ATOM 625 N N . ALA A 1 83 ? 15.953 13.836 16.219 1 98.31 83 ALA A N 1
ATOM 626 C CA . ALA A 1 83 ? 17.328 14.25 16.453 1 98.31 83 ALA A CA 1
ATOM 627 C C . ALA A 1 83 ? 18.266 13.047 16.547 1 98.31 83 ALA A C 1
ATOM 629 O O . ALA A 1 83 ? 19.344 13.055 15.961 1 98.31 83 ALA A O 1
ATOM 630 N N . GLU A 1 84 ? 17.812 12.062 17.25 1 97.94 84 GLU A N 1
ATOM 631 C CA . GLU A 1 84 ? 18.609 10.852 17.422 1 97.94 84 GLU A CA 1
ATOM 632 C C . GLU A 1 84 ? 18.922 10.188 16.094 1 97.94 84 GLU A C 1
ATOM 634 O O . GLU A 1 84 ? 20.047 9.734 15.867 1 97.94 84 GLU A O 1
ATOM 639 N N . ILE A 1 85 ? 18 10.203 15.188 1 97.56 85 ILE A N 1
ATOM 640 C CA . ILE A 1 85 ? 18.203 9.469 13.945 1 97.56 85 ILE A CA 1
ATOM 641 C C . ILE A 1 85 ? 18.547 10.438 12.82 1 97.56 85 ILE A C 1
ATOM 643 O O . ILE A 1 85 ? 18.578 10.055 11.648 1 97.56 85 ILE A O 1
ATOM 647 N N . ASP A 1 86 ? 18.734 11.719 13.164 1 97.5 86 ASP A N 1
ATOM 648 C CA . ASP A 1 86 ? 19.141 12.781 12.25 1 97.5 86 ASP A CA 1
ATOM 649 C C . ASP A 1 86 ? 18.156 12.93 11.094 1 97.5 86 ASP A C 1
ATOM 651 O O . ASP A 1 86 ? 18.547 12.922 9.93 1 97.5 86 ASP A O 1
ATOM 655 N N . ALA A 1 87 ? 16.875 12.977 11.445 1 98.62 87 ALA A N 1
ATOM 656 C CA . ALA A 1 87 ? 15.805 13.133 10.461 1 98.62 87 ALA A CA 1
ATOM 657 C C . ALA A 1 87 ? 15.133 14.5 10.594 1 98.62 87 ALA A C 1
ATOM 659 O O . ALA A 1 87 ? 14.906 14.977 11.703 1 98.62 87 ALA A O 1
ATOM 660 N N . GLN A 1 88 ? 14.883 15.109 9.469 1 98.62 88 GLN A N 1
ATOM 661 C CA . GLN A 1 88 ? 14.039 16.297 9.484 1 98.62 88 GLN A CA 1
ATOM 662 C C . GLN A 1 88 ? 12.578 15.93 9.75 1 98.62 88 GLN A C 1
ATOM 664 O O . GLN A 1 88 ? 12.078 14.938 9.227 1 98.62 88 GLN A O 1
ATOM 669 N N . VAL A 1 89 ? 11.883 16.75 10.578 1 98.81 89 VAL A N 1
ATOM 670 C CA . VAL A 1 89 ? 10.469 16.516 10.82 1 98.81 89 VAL A CA 1
ATOM 671 C C . VAL A 1 89 ? 9.633 17.453 9.945 1 98.81 89 VAL A C 1
ATOM 673 O O . VAL A 1 89 ? 9.891 18.656 9.891 1 98.81 89 VAL A O 1
ATOM 676 N N . ILE A 1 90 ? 8.703 16.938 9.203 1 98.88 90 ILE A N 1
ATOM 677 C CA . ILE A 1 90 ? 7.805 17.688 8.344 1 98.88 90 ILE A CA 1
ATOM 678 C C . ILE A 1 90 ? 6.359 17.438 8.758 1 98.88 90 ILE A C 1
ATOM 680 O O . ILE A 1 90 ? 5.91 16.297 8.82 1 98.88 90 ILE A O 1
ATOM 684 N N . TRP A 1 91 ? 5.66 18.547 9.086 1 98.81 91 TRP A N 1
ATOM 685 C CA . TRP A 1 91 ? 4.285 18.484 9.562 1 98.81 91 TRP A CA 1
ATOM 686 C C . TRP A 1 91 ? 3.314 19 8.508 1 98.81 91 TRP A C 1
ATOM 688 O O . TRP A 1 91 ? 3.486 20.094 7.98 1 98.81 91 TRP A O 1
ATOM 698 N N . ALA A 1 92 ? 2.332 18.219 8.188 1 98.81 92 ALA A N 1
ATOM 699 C CA . ALA A 1 92 ? 1.186 18.719 7.43 1 98.81 92 ALA A CA 1
ATOM 700 C C . ALA A 1 92 ? -0.049 18.828 8.32 1 98.81 92 ALA A C 1
ATOM 702 O O . ALA A 1 92 ? -0.177 18.125 9.312 1 98.81 92 ALA A O 1
ATOM 703 N N . MET A 1 93 ? -0.953 19.75 7.949 1 98.5 93 MET A N 1
ATOM 704 C CA . MET A 1 93 ? -2.205 19.984 8.656 1 98.5 93 MET A CA 1
ATOM 705 C C . MET A 1 93 ? -3.223 18.891 8.367 1 98.5 93 MET A C 1
ATOM 707 O O . MET A 1 93 ? -3.32 18.422 7.23 1 98.5 93 MET A O 1
ATOM 711 N N . GLY A 1 94 ? -3.988 18.453 9.367 1 98.75 94 GLY A N 1
ATOM 712 C CA . GLY A 1 94 ? -5.195 17.656 9.18 1 98.75 94 GLY A CA 1
ATOM 713 C C . GLY A 1 94 ? -6.445 18.344 9.695 1 98.75 94 GLY A C 1
ATOM 714 O O . GLY A 1 94 ? -6.363 19.438 10.273 1 98.75 94 GLY A O 1
ATOM 715 N N . ASN A 1 95 ? -7.613 17.75 9.492 1 98.69 95 ASN A N 1
ATOM 716 C CA . ASN A 1 95 ? -8.867 18.438 9.812 1 98.69 95 ASN A CA 1
ATOM 717 C C . ASN A 1 95 ? -9.094 18.516 11.32 1 98.69 95 ASN A C 1
ATOM 719 O O . ASN A 1 95 ? -9.898 19.312 11.789 1 98.69 95 ASN A O 1
ATOM 723 N N . HIS A 1 96 ? -8.375 17.766 12.133 1 98.25 96 HIS A N 1
ATOM 724 C CA . HIS A 1 96 ? -8.492 17.844 13.586 1 98.25 96 HIS A CA 1
ATOM 725 C C . HIS A 1 96 ? -7.496 18.844 14.164 1 98.25 96 HIS A C 1
ATOM 727 O O . HIS A 1 96 ? -7.594 19.203 15.336 1 98.25 96 HIS A O 1
ATOM 733 N N . ASP A 1 97 ? -6.613 19.297 13.367 1 98.5 97 ASP A N 1
ATOM 734 C CA . ASP A 1 97 ? -5.574 20.203 13.828 1 98.5 97 ASP A CA 1
ATOM 735 C C . ASP A 1 97 ? -6.074 21.641 13.828 1 98.5 97 ASP A C 1
ATOM 737 O O . ASP A 1 97 ? -7.07 21.969 13.18 1 98.5 97 ASP A O 1
ATOM 741 N N . ASP A 1 98 ? -5.395 22.453 14.617 1 98.19 98 ASP A N 1
ATOM 742 C CA . ASP A 1 98 ? -5.676 23.875 14.703 1 98.19 98 ASP A CA 1
ATOM 743 C C . ASP A 1 98 ? -4.539 24.703 14.109 1 98.19 98 ASP A C 1
ATOM 745 O O . ASP A 1 98 ? -3.404 24.641 14.586 1 98.19 98 ASP A O 1
ATOM 749 N N . ARG A 1 99 ? -4.852 25.516 13.125 1 98.12 99 ARG A N 1
ATOM 750 C CA . ARG A 1 99 ? -3.83 26.219 12.352 1 98.12 99 ARG A CA 1
ATOM 751 C C . ARG A 1 99 ? -2.973 27.109 13.25 1 98.12 99 ARG A C 1
ATOM 753 O O . ARG A 1 99 ? -1.746 27.125 13.133 1 98.12 99 ARG A O 1
ATOM 760 N N . SER A 1 100 ? -3.637 27.844 14.125 1 97.75 100 SER A N 1
ATOM 761 C CA . SER A 1 100 ? -2.924 28.797 14.969 1 97.75 100 SER A CA 1
ATOM 762 C C . SER A 1 100 ? -1.975 28.078 15.93 1 97.75 100 SER A C 1
ATOM 764 O O . SER A 1 100 ? -0.798 28.438 16.031 1 97.75 100 SER A O 1
ATOM 766 N N . THR A 1 101 ? -2.449 27.094 16.609 1 97.56 101 THR A N 1
ATOM 767 C CA . THR A 1 101 ? -1.651 26.359 17.578 1 97.56 101 THR A CA 1
ATOM 768 C C . THR A 1 101 ? -0.57 25.531 16.875 1 97.56 101 THR A C 1
ATOM 770 O O . THR A 1 101 ? 0.562 25.453 17.359 1 97.56 101 THR A O 1
ATOM 773 N N . PHE A 1 102 ? -0.933 24.938 15.766 1 98.31 102 PHE A N 1
ATOM 774 C CA . PHE A 1 102 ? -0 24.203 14.922 1 98.31 102 PHE A CA 1
ATOM 775 C C . PHE A 1 102 ? 1.197 25.078 14.547 1 98.31 102 PHE A C 1
ATOM 777 O O . PHE A 1 102 ? 2.346 24.672 14.742 1 98.31 102 PHE A O 1
ATOM 784 N N . ARG A 1 103 ? 1 26.312 14.086 1 97.56 103 ARG A N 1
ATOM 785 C CA . ARG A 1 103 ? 2.047 27.234 13.664 1 97.56 103 ARG A CA 1
ATOM 786 C C . ARG A 1 103 ? 2.955 27.594 14.836 1 97.56 103 ARG A C 1
ATOM 788 O O . ARG A 1 103 ? 4.18 27.547 14.719 1 97.56 103 ARG A O 1
ATOM 795 N N . SER A 1 104 ? 2.324 27.938 15.875 1 97.25 104 SER A N 1
ATOM 796 C CA . SER A 1 104 ? 3.082 28.453 17.016 1 97.25 104 SER A CA 1
ATOM 797 C C . SER A 1 104 ? 3.922 27.344 17.656 1 97.25 104 SER A C 1
ATOM 799 O O . SER A 1 104 ? 5.113 27.547 17.906 1 97.25 104 SER A O 1
ATOM 801 N N . LEU A 1 105 ? 3.359 26.188 17.797 1 96.94 105 LEU A N 1
ATOM 802 C CA . LEU A 1 105 ? 4.004 25.188 18.641 1 96.94 105 LEU A CA 1
ATOM 803 C C . LEU A 1 105 ? 4.867 24.25 17.797 1 96.94 105 LEU A C 1
ATOM 805 O O . LEU A 1 105 ? 5.914 23.797 18.25 1 96.94 105 LEU A O 1
ATOM 809 N N . LEU A 1 106 ? 4.477 23.969 16.562 1 97.62 106 LEU A N 1
ATOM 810 C CA . LEU A 1 106 ? 5.234 23 15.781 1 97.62 106 LEU A CA 1
ATOM 811 C C . LEU A 1 106 ? 6.215 23.719 14.852 1 97.62 106 LEU A C 1
ATOM 813 O O . LEU A 1 106 ? 7.301 23.188 14.57 1 97.62 106 LEU A O 1
ATOM 817 N N . LEU A 1 107 ? 5.82 24.938 14.391 1 97.38 107 LEU A N 1
ATOM 818 C CA . LEU A 1 107 ? 6.648 25.594 13.383 1 97.38 107 LEU A CA 1
ATOM 819 C C . LEU A 1 107 ? 7.387 26.781 13.984 1 97.38 107 LEU A C 1
ATOM 821 O O . LEU A 1 107 ? 8.297 27.344 13.359 1 97.38 107 LEU A O 1
ATOM 825 N N . GLY A 1 108 ? 6.992 27.203 15.172 1 96.44 108 GLY A N 1
ATOM 826 C CA . GLY A 1 108 ? 7.602 28.375 15.781 1 96.44 108 GLY A CA 1
ATOM 827 C C . GLY A 1 108 ? 7.273 29.672 15.039 1 96.44 108 GLY A C 1
ATOM 828 O O . GLY A 1 108 ? 8.102 30.578 14.984 1 96.44 108 GLY A O 1
ATOM 829 N N . GLU A 1 109 ? 6.129 29.688 14.43 1 96.62 109 GLU A N 1
ATOM 830 C CA . GLU A 1 109 ? 5.684 30.859 13.656 1 96.62 109 GLU A CA 1
ATOM 831 C C . GLU A 1 109 ? 4.602 31.625 14.406 1 96.62 109 GLU A C 1
ATOM 833 O O . GLU A 1 109 ? 4.082 31.156 15.422 1 96.62 109 GLU A O 1
ATOM 838 N N . ASP A 1 110 ? 4.215 32.781 13.852 1 96.62 110 ASP A N 1
ATOM 839 C CA . ASP A 1 110 ? 3.121 33.562 14.414 1 96.62 110 ASP A CA 1
ATOM 840 C C . ASP A 1 110 ? 1.781 32.875 14.203 1 96.62 110 ASP A C 1
ATOM 842 O O . ASP A 1 110 ? 1.535 32.281 13.141 1 96.62 110 ASP A O 1
ATOM 846 N N . ALA A 1 111 ? 1.008 33 15.203 1 95.56 111 ALA A N 1
ATOM 847 C CA . ALA A 1 111 ? -0.324 32.406 15.141 1 95.56 111 ALA A CA 1
ATOM 848 C C . ALA A 1 111 ? -1.207 33.125 14.133 1 95.56 111 ALA A C 1
ATOM 850 O O . ALA A 1 111 ? -1.384 34.344 14.211 1 95.56 111 ALA A O 1
ATOM 851 N N . THR A 1 112 ? -1.663 32.438 13.133 1 95.38 112 THR A N 1
ATOM 852 C CA . THR A 1 112 ? -2.672 32.906 12.188 1 95.38 112 THR A CA 1
ATOM 853 C C . THR A 1 112 ? -3.564 31.734 11.742 1 95.38 112 THR A C 1
ATOM 855 O O . THR A 1 112 ? -3.229 30.578 11.953 1 95.38 112 THR A O 1
ATOM 858 N N . ASP A 1 113 ? -4.684 32.094 11.195 1 95.06 113 ASP A N 1
ATOM 859 C CA . ASP A 1 113 ? -5.617 31.047 10.766 1 95.06 113 ASP A CA 1
ATOM 860 C C . ASP A 1 113 ? -5.492 30.781 9.266 1 95.06 113 ASP A C 1
ATOM 862 O O . ASP A 1 113 ? -6.312 30.078 8.688 1 95.06 113 ASP A O 1
ATOM 866 N N . HIS A 1 114 ? -4.465 31.312 8.656 1 96.88 114 HIS A N 1
ATOM 867 C CA . HIS A 1 114 ? -4.242 31.047 7.242 1 96.88 114 HIS A CA 1
ATOM 868 C C . HIS A 1 114 ? -3.797 29.609 7.004 1 96.88 114 HIS A C 1
ATOM 870 O O . HIS A 1 114 ? -3.189 28.984 7.883 1 96.88 114 HIS A O 1
ATOM 876 N N . PRO A 1 115 ? -4.148 29.109 5.836 1 98.31 115 PRO A N 1
ATOM 877 C CA . PRO A 1 115 ? -3.676 27.766 5.535 1 98.31 115 PRO A CA 1
ATOM 878 C C . PRO A 1 115 ? -2.164 27.609 5.703 1 98.31 115 PRO A C 1
ATOM 880 O O . PRO A 1 115 ? -1.415 28.562 5.43 1 98.31 115 PRO A O 1
ATOM 883 N N . VAL A 1 116 ? -1.726 26.469 6.156 1 98.56 116 VAL A N 1
ATOM 884 C CA . VAL A 1 116 ? -0.311 26.203 6.402 1 98.56 116 VAL A CA 1
ATOM 885 C C . VAL A 1 116 ? 0.279 25.422 5.227 1 98.56 116 VAL A C 1
ATOM 887 O O . VAL A 1 116 ? 0.184 24.203 5.176 1 98.56 116 VAL A O 1
ATOM 890 N N . ASP A 1 117 ? 0.867 26.078 4.266 1 98.75 117 ASP A N 1
ATOM 891 C CA . ASP A 1 117 ? 1.544 25.516 3.1 1 98.75 117 ASP A CA 1
ATOM 892 C C . ASP A 1 117 ? 3.045 25.797 3.15 1 98.75 117 ASP A C 1
ATOM 894 O O . ASP A 1 117 ? 3.465 26.922 3.367 1 98.75 117 ASP A O 1
ATOM 898 N N . ASN A 1 118 ? 3.842 24.734 2.979 1 98.75 118 ASN A N 1
ATOM 899 C CA . ASN A 1 118 ? 5.285 24.906 3.109 1 98.75 118 ASN A CA 1
ATOM 900 C C . ASN A 1 118 ? 6.043 24.094 2.064 1 98.75 118 ASN A C 1
ATOM 902 O O . ASN A 1 118 ? 5.488 23.172 1.466 1 98.75 118 ASN A O 1
ATOM 906 N N . VAL A 1 119 ? 7.254 24.484 1.78 1 98.81 119 VAL A N 1
ATOM 907 C CA . VAL A 1 119 ? 8.18 23.781 0.894 1 98.81 119 VAL A CA 1
ATOM 908 C C . VAL A 1 119 ? 9.445 23.406 1.659 1 98.81 119 VAL A C 1
ATOM 910 O O . VAL A 1 119 ? 9.992 24.234 2.406 1 98.81 119 VAL A O 1
ATOM 913 N N . TYR A 1 120 ? 9.852 22.203 1.524 1 98.81 120 TYR A N 1
ATOM 914 C CA . TYR A 1 120 ? 11.094 21.688 2.105 1 98.81 120 TYR A CA 1
ATOM 915 C C . TYR A 1 120 ? 12.008 21.125 1.026 1 98.81 120 TYR A C 1
ATOM 917 O O . TYR A 1 120 ? 11.539 20.625 0.006 1 98.81 120 TYR A O 1
ATOM 925 N N . ASP A 1 121 ? 13.266 21.25 1.242 1 98.5 121 ASP A N 1
ATOM 926 C CA . ASP A 1 121 ? 14.266 20.641 0.365 1 98.5 121 ASP A CA 1
ATOM 927 C C . ASP A 1 121 ? 15.094 19.594 1.111 1 98.5 121 ASP A C 1
ATOM 929 O O . ASP A 1 121 ? 15.766 19.922 2.094 1 98.5 121 ASP A O 1
ATOM 933 N N . LEU A 1 122 ? 14.961 18.406 0.717 1 98 122 LEU A N 1
ATOM 934 C CA . LEU A 1 122 ? 15.734 17.281 1.255 1 98 122 LEU A CA 1
ATOM 935 C C . LEU A 1 122 ? 16.828 16.859 0.278 1 98 122 LEU A C 1
ATOM 937 O O . LEU A 1 122 ? 16.719 15.82 -0.368 1 98 122 LEU A O 1
ATOM 941 N N . ASP A 1 123 ? 17.891 17.672 0.191 1 96.5 123 ASP A N 1
ATOM 942 C CA . ASP A 1 123 ? 19.031 17.391 -0.666 1 96.5 123 ASP A CA 1
ATOM 943 C C . ASP A 1 123 ? 18.594 17.062 -2.088 1 96.5 123 ASP A C 1
ATOM 945 O O . ASP A 1 123 ? 18.953 16.016 -2.629 1 96.5 123 ASP A O 1
ATOM 949 N N . GLY A 1 124 ? 17.719 17.891 -2.672 1 97.62 124 GLY A N 1
ATOM 950 C CA . GLY A 1 124 ? 17.297 17.75 -4.059 1 97.62 124 GLY A CA 1
ATOM 951 C C . GLY A 1 124 ? 15.891 17.203 -4.211 1 97.62 124 GLY A C 1
ATOM 952 O O . GLY A 1 124 ? 15.281 17.328 -5.273 1 97.62 124 GLY A O 1
ATOM 953 N N . LEU A 1 125 ? 15.406 16.547 -3.178 1 98.69 125 LEU A N 1
ATOM 954 C CA . LEU A 1 125 ? 14.008 16.125 -3.15 1 98.69 125 LEU A CA 1
ATOM 955 C C . LEU A 1 125 ? 13.133 17.188 -2.5 1 98.69 125 LEU A C 1
ATOM 957 O O . LEU A 1 125 ? 13.352 17.547 -1.341 1 98.69 125 LEU A O 1
ATOM 961 N N . ARG A 1 126 ? 12.219 17.703 -3.314 1 98.88 126 ARG A N 1
ATOM 962 C CA . ARG A 1 126 ? 11.305 18.703 -2.771 1 98.88 126 ARG A CA 1
ATOM 963 C C . ARG A 1 126 ? 10.094 18.047 -2.121 1 98.88 126 ARG A C 1
ATOM 965 O O . ARG A 1 126 ? 9.508 17.125 -2.68 1 98.88 126 ARG A O 1
ATOM 972 N N . VAL A 1 127 ? 9.766 18.469 -0.893 1 98.94 127 VAL A N 1
ATOM 973 C CA . VAL A 1 127 ? 8.523 18.062 -0.24 1 98.94 127 VAL A CA 1
ATOM 974 C C . VAL A 1 127 ? 7.637 19.297 -0.038 1 98.94 127 VAL A C 1
ATOM 976 O O . VAL A 1 127 ? 8.078 20.312 0.504 1 98.94 127 VAL A O 1
ATOM 979 N N . ILE A 1 128 ? 6.438 19.203 -0.531 1 98.94 128 ILE A N 1
ATOM 980 C CA . ILE A 1 128 ? 5.457 20.266 -0.334 1 98.94 128 ILE A CA 1
ATOM 981 C C . ILE A 1 128 ? 4.332 19.766 0.569 1 98.94 128 ILE A C 1
ATOM 983 O O . ILE A 1 128 ? 3.738 18.719 0.314 1 98.94 128 ILE A O 1
ATOM 987 N N . THR A 1 129 ? 4.098 20.484 1.659 1 98.94 129 THR A N 1
ATOM 988 C CA . THR A 1 129 ? 2.898 20.234 2.449 1 98.94 129 THR A CA 1
ATOM 989 C C . THR A 1 129 ? 1.779 21.188 2.059 1 98.94 129 THR A C 1
ATOM 991 O O . THR A 1 129 ? 2.006 22.391 1.935 1 98.94 129 THR A O 1
ATOM 994 N N . LEU A 1 130 ? 0.68 20.641 1.78 1 98.94 130 LEU A N 1
ATOM 995 C CA . LEU A 1 130 ? -0.491 21.406 1.371 1 98.94 130 LEU A CA 1
ATOM 996 C C . LEU A 1 130 ? -1.63 21.234 2.371 1 98.94 130 LEU A C 1
ATOM 998 O O . LEU A 1 130 ? -2.082 20.109 2.617 1 98.94 130 LEU A O 1
ATOM 1002 N N . ASP A 1 131 ? -2.1 22.359 2.928 1 98.94 131 ASP A N 1
ATOM 1003 C CA . ASP A 1 131 ? -3.146 22.328 3.943 1 98.94 131 ASP A CA 1
ATOM 1004 C C . ASP A 1 131 ? -4.527 22.188 3.307 1 98.94 131 ASP A C 1
ATOM 1006 O O . ASP A 1 131 ? -5.047 23.141 2.715 1 98.94 131 ASP A O 1
ATOM 1010 N N . SER A 1 132 ? -5.094 21 3.479 1 98.88 132 SER A N 1
ATOM 1011 C CA . SER A 1 132 ? -6.414 20.766 2.908 1 98.88 132 SER A CA 1
ATOM 1012 C C . SER A 1 132 ? -7.508 20.938 3.955 1 98.88 132 SER A C 1
ATOM 1014 O O . SER A 1 132 ? -8.688 20.703 3.676 1 98.88 132 SER A O 1
ATOM 1016 N N . SER A 1 133 ? -7.152 21.312 5.191 1 98.75 133 SER A N 1
ATOM 1017 C CA . SER A 1 133 ? -8.141 21.422 6.258 1 98.75 133 SER A CA 1
ATOM 1018 C C . SER A 1 133 ? -9.07 22.609 6.031 1 98.75 133 SER A C 1
ATOM 1020 O O . SER A 1 133 ? -8.672 23.609 5.445 1 98.75 133 SER A O 1
ATOM 1022 N N . VAL A 1 134 ? -10.289 22.453 6.449 1 98.31 134 VAL A N 1
ATOM 1023 C CA . VAL A 1 134 ? -11.305 23.5 6.5 1 98.31 134 VAL A CA 1
ATOM 1024 C C . VAL A 1 134 ? -11.766 23.719 7.941 1 98.31 134 VAL A C 1
ATOM 1026 O O . VAL A 1 134 ? -12.461 22.875 8.508 1 98.31 134 VAL A O 1
ATOM 1029 N N . PRO A 1 135 ? -11.328 24.891 8.523 1 96.12 135 PRO A N 1
ATOM 1030 C CA . PRO A 1 135 ? -11.695 25.094 9.93 1 96.12 135 PRO A CA 1
ATOM 1031 C C . PRO A 1 135 ? -13.172 24.844 10.195 1 96.12 135 PRO A C 1
ATOM 1033 O O . PRO A 1 135 ? -14.031 25.375 9.484 1 96.12 135 PRO A O 1
ATOM 1036 N N . GLY A 1 136 ? -13.445 23.953 11.188 1 95.44 136 GLY A N 1
ATOM 1037 C CA . GLY A 1 136 ? -14.805 23.641 11.594 1 95.44 136 GLY A CA 1
ATOM 1038 C C . GLY A 1 136 ? -15.422 22.484 10.828 1 95.44 136 GLY A C 1
ATOM 1039 O O . GLY A 1 136 ? -16.547 22.062 11.109 1 95.44 136 GLY A O 1
ATOM 1040 N N . HIS A 1 137 ? -14.742 21.969 9.859 1 97.44 137 HIS A N 1
ATOM 1041 C CA . HIS A 1 137 ? -15.258 20.875 9.055 1 97.44 137 HIS A CA 1
ATOM 1042 C C . HIS A 1 137 ? -14.266 19.719 8.984 1 97.44 137 HIS A C 1
ATOM 1044 O O . HIS A 1 137 ? -13.07 19.906 9.234 1 97.44 137 HIS A O 1
ATOM 1050 N N . HIS A 1 138 ? -14.75 18.547 8.602 1 97.81 138 HIS A N 1
ATOM 1051 C CA . HIS A 1 138 ? -13.891 17.375 8.508 1 97.81 138 HIS A CA 1
ATOM 1052 C C . HIS A 1 138 ? -13.523 17.062 7.059 1 97.81 138 HIS A C 1
ATOM 1054 O O . HIS A 1 138 ? -12.594 16.297 6.797 1 97.81 138 HIS A O 1
ATOM 1060 N N . TYR A 1 139 ? -14.312 17.594 6.07 1 98.5 139 TYR A N 1
ATOM 1061 C CA . TYR A 1 139 ? -13.945 17.422 4.668 1 98.5 139 TYR A CA 1
ATOM 1062 C C . TYR A 1 139 ? -12.773 18.328 4.301 1 98.5 139 TYR A C 1
ATOM 1064 O O . TYR A 1 139 ? -12.367 19.188 5.09 1 98.5 139 TYR A O 1
ATOM 1072 N N . GLY A 1 140 ? -12.086 18.078 3.15 1 98.81 140 GLY A N 1
ATOM 1073 C CA . GLY A 1 140 ? -10.969 18.891 2.695 1 98.81 140 GLY A CA 1
ATOM 1074 C C . GLY A 1 140 ? -11.305 19.75 1.496 1 98.81 140 GLY A C 1
ATOM 1075 O O . GLY A 1 140 ? -12.18 19.422 0.705 1 98.81 140 GLY A O 1
ATOM 1076 N N . GLU A 1 141 ? -10.672 20.859 1.436 1 98.69 141 GLU A N 1
ATOM 1077 C CA . GLU A 1 141 ? -10.719 21.766 0.296 1 98.69 141 GLU A CA 1
ATOM 1078 C C . GLU A 1 141 ? -9.375 22.453 0.082 1 98.69 141 GLU A C 1
ATOM 1080 O O . GLU A 1 141 ? -8.609 22.641 1.029 1 98.69 141 GLU A O 1
ATOM 1085 N N . ILE A 1 142 ? -9.094 22.719 -1.151 1 98.88 142 ILE A N 1
ATOM 1086 C CA . ILE A 1 142 ? -7.93 23.531 -1.51 1 98.88 142 ILE A CA 1
ATOM 1087 C C . ILE A 1 142 ? -8.391 24.812 -2.195 1 98.88 142 ILE A C 1
ATOM 1089 O O . ILE A 1 142 ? -9.117 24.766 -3.191 1 98.88 142 ILE A O 1
ATOM 1093 N N . SER A 1 143 ? -7.984 25.953 -1.672 1 98.69 143 SER A N 1
ATOM 1094 C CA . SER A 1 143 ? -8.453 27.25 -2.184 1 98.69 143 SER A CA 1
ATOM 1095 C C . SER A 1 143 ? -7.77 27.594 -3.504 1 98.69 143 SER A C 1
ATOM 1097 O O . SER A 1 143 ? -6.738 27.016 -3.848 1 98.69 143 SER A O 1
ATOM 1099 N N . ASP A 1 144 ? -8.406 28.609 -4.16 1 98.62 144 ASP A N 1
ATOM 1100 C CA . ASP A 1 144 ? -7.801 29.125 -5.383 1 98.62 144 ASP A CA 1
ATOM 1101 C C . ASP A 1 144 ? -6.395 29.656 -5.117 1 98.62 144 ASP A C 1
ATOM 1103 O O . ASP A 1 144 ? -5.48 29.438 -5.91 1 98.62 144 ASP A O 1
ATOM 1107 N N . ARG A 1 145 ? -6.297 30.312 -4.051 1 98.62 145 ARG A N 1
ATOM 1108 C CA . ARG A 1 145 ? -5.004 30.891 -3.693 1 98.62 145 ARG A CA 1
ATOM 1109 C C . ARG A 1 145 ? -3.961 29.797 -3.48 1 98.62 145 ARG A C 1
ATOM 1111 O O . ARG A 1 145 ? -2.814 29.922 -3.912 1 98.62 145 ARG A O 1
ATOM 1118 N N . GLN A 1 146 ? -4.273 28.703 -2.836 1 98.88 146 GLN A N 1
ATOM 1119 C CA . GLN A 1 146 ? -3.367 27.594 -2.609 1 98.88 146 GLN A CA 1
ATOM 1120 C C . GLN A 1 146 ? -2.986 26.922 -3.926 1 98.88 146 GLN A C 1
ATOM 1122 O O . GLN A 1 146 ? -1.828 26.547 -4.125 1 98.88 146 GLN A O 1
ATOM 1127 N N . LEU A 1 147 ? -4.004 26.75 -4.781 1 98.88 147 LEU A N 1
ATOM 1128 C CA . LEU A 1 147 ? -3.732 26.141 -6.07 1 98.88 147 LEU A CA 1
ATOM 1129 C C . LEU A 1 147 ? -2.781 27 -6.898 1 98.88 147 LEU A C 1
ATOM 1131 O O . LEU A 1 147 ? -1.878 26.469 -7.555 1 98.88 147 LEU A O 1
ATOM 1135 N N . ASP A 1 148 ? -3 28.328 -6.863 1 98.81 148 ASP A N 1
ATOM 1136 C CA . ASP A 1 148 ? -2.105 29.234 -7.559 1 98.81 148 ASP A CA 1
ATOM 1137 C C . ASP A 1 148 ? -0.691 29.172 -6.988 1 98.81 148 ASP A C 1
ATOM 1139 O O . ASP A 1 148 ? 0.287 29.156 -7.738 1 98.81 148 ASP A O 1
ATOM 1143 N N . TRP A 1 149 ? -0.631 29.125 -5.75 1 98.81 149 TRP A N 1
ATOM 1144 C CA . TRP A 1 149 ? 0.653 29.016 -5.066 1 98.81 149 TRP A CA 1
ATOM 1145 C C . TRP A 1 149 ? 1.359 27.719 -5.453 1 98.81 149 TRP A C 1
ATOM 1147 O O . TRP A 1 149 ? 2.549 27.734 -5.777 1 98.81 149 TRP A O 1
ATOM 1157 N N . LEU A 1 150 ? 0.681 26.609 -5.445 1 98.94 150 LEU A N 1
ATOM 1158 C CA . LEU A 1 150 ? 1.239 25.312 -5.789 1 98.94 150 LEU A CA 1
ATOM 1159 C C . LEU A 1 150 ? 1.74 25.297 -7.23 1 98.94 150 LEU A C 1
ATOM 1161 O O . LEU A 1 150 ? 2.82 24.781 -7.512 1 98.94 150 LEU A O 1
ATOM 1165 N N . ARG A 1 151 ? 0.923 25.875 -8.086 1 98.69 151 ARG A N 1
ATOM 1166 C CA . ARG A 1 151 ? 1.33 25.984 -9.484 1 98.69 151 ARG A CA 1
ATOM 1167 C C . ARG A 1 151 ? 2.656 26.734 -9.609 1 98.69 151 ARG A C 1
ATOM 1169 O O . ARG A 1 151 ? 3.529 26.328 -10.383 1 98.69 151 ARG A O 1
ATOM 1176 N N . SER A 1 152 ? 2.766 27.797 -8.859 1 98.69 152 SER A N 1
ATOM 1177 C CA . SER A 1 152 ? 3.99 28.578 -8.891 1 98.69 152 SER A CA 1
ATOM 1178 C C . SER A 1 152 ? 5.18 27.781 -8.367 1 98.69 152 SER A C 1
ATOM 1180 O O . SER A 1 152 ? 6.266 27.828 -8.953 1 98.69 152 SER A O 1
ATOM 1182 N N . GLU A 1 153 ? 4.984 27.031 -7.324 1 98.75 153 GLU A N 1
ATOM 1183 C CA . GLU A 1 153 ? 6.055 26.203 -6.762 1 98.75 153 GLU A CA 1
ATOM 1184 C C . GLU A 1 153 ? 6.488 25.109 -7.734 1 98.75 153 GLU A C 1
ATOM 1186 O O . GLU A 1 153 ? 7.676 24.797 -7.832 1 98.75 153 GLU A O 1
ATOM 1191 N N . LEU A 1 154 ? 5.547 24.594 -8.484 1 98.81 154 LEU A N 1
ATOM 1192 C CA . LEU A 1 154 ? 5.809 23.438 -9.328 1 98.81 154 LEU A CA 1
ATOM 1193 C C . LEU A 1 154 ? 6.273 23.875 -10.719 1 98.81 154 LEU A C 1
ATOM 1195 O O . LEU A 1 154 ? 6.574 23.031 -11.562 1 98.81 154 LEU A O 1
ATOM 1199 N N . ALA A 1 155 ? 6.316 25.141 -10.945 1 98.12 155 ALA A N 1
ATOM 1200 C CA . ALA A 1 155 ? 6.746 25.656 -12.242 1 98.12 155 ALA A CA 1
ATOM 1201 C C . ALA A 1 155 ? 8.203 25.312 -12.516 1 98.12 155 ALA A C 1
ATOM 1203 O O . ALA A 1 155 ? 8.625 25.234 -13.672 1 98.12 155 ALA A O 1
ATOM 1204 N N . VAL A 1 156 ? 8.984 25.156 -11.445 1 97.62 156 VAL A N 1
ATOM 1205 C CA . VAL A 1 156 ? 10.391 24.766 -11.555 1 97.62 156 VAL A CA 1
ATOM 1206 C C . VAL A 1 156 ? 10.578 23.359 -10.984 1 97.62 156 VAL A C 1
ATOM 1208 O O . VAL A 1 156 ? 10.328 23.125 -9.797 1 97.62 156 VAL A O 1
ATOM 1211 N N . PRO A 1 157 ? 11.016 22.469 -11.852 1 98.19 157 PRO A N 1
ATOM 1212 C CA . PRO A 1 157 ? 11.211 21.109 -11.344 1 98.19 157 PRO A CA 1
ATOM 1213 C C . PRO A 1 157 ? 12.352 21.016 -10.336 1 98.19 157 PRO A C 1
ATOM 1215 O O . PRO A 1 157 ? 13.344 21.75 -10.453 1 98.19 157 PRO A O 1
ATOM 1218 N N . ALA A 1 158 ? 12.219 20.141 -9.352 1 98.44 158 ALA A N 1
ATOM 1219 C CA . ALA A 1 158 ? 13.289 19.828 -8.414 1 98.44 158 ALA A CA 1
ATOM 1220 C C . ALA A 1 158 ? 14.188 18.719 -8.953 1 98.44 158 ALA A C 1
ATOM 1222 O O . ALA A 1 158 ? 13.727 17.828 -9.664 1 98.44 158 ALA A O 1
ATOM 1223 N N . PRO A 1 159 ? 15.492 18.75 -8.617 1 96.88 159 PRO A N 1
ATOM 1224 C CA . PRO A 1 159 ? 16.438 17.797 -9.18 1 96.88 159 PRO A CA 1
ATOM 1225 C C . PRO A 1 159 ? 15.992 16.344 -9.016 1 96.88 159 PRO A C 1
ATOM 1227 O O . PRO A 1 159 ? 16.094 15.547 -9.945 1 96.88 159 PRO A O 1
ATOM 1230 N N . ASP A 1 160 ? 15.453 16 -7.836 1 97.75 160 ASP A N 1
ATOM 1231 C CA . ASP A 1 160 ? 15.039 14.625 -7.582 1 97.75 160 ASP A CA 1
ATOM 1232 C C . ASP A 1 160 ? 13.523 14.508 -7.516 1 97.75 160 ASP A C 1
ATOM 1234 O O . ASP A 1 160 ? 12.992 13.516 -7 1 97.75 160 ASP A O 1
ATOM 1238 N N . GLY A 1 161 ? 12.789 15.523 -7.984 1 98.56 161 GLY A N 1
ATOM 1239 C CA . GLY A 1 161 ? 11.336 15.508 -8.016 1 98.56 161 GLY A CA 1
ATOM 1240 C C . GLY A 1 161 ? 10.703 16.047 -6.75 1 98.56 161 GLY A C 1
ATOM 1241 O O . GLY A 1 161 ? 11.398 16.562 -5.879 1 98.56 161 GLY A O 1
ATOM 1242 N N . THR A 1 162 ? 9.367 15.969 -6.77 1 98.94 162 THR A N 1
ATOM 1243 C CA . THR A 1 162 ? 8.594 16.531 -5.672 1 98.94 162 THR A CA 1
ATOM 1244 C C . THR A 1 162 ? 7.672 15.484 -5.066 1 98.94 162 THR A C 1
ATOM 1246 O O . THR A 1 162 ? 7.07 14.688 -5.789 1 98.94 162 THR A O 1
ATOM 1249 N N . ILE A 1 163 ? 7.578 15.43 -3.791 1 98.94 163 ILE A N 1
ATOM 1250 C CA . ILE A 1 163 ? 6.539 14.711 -3.061 1 98.94 163 ILE A CA 1
ATOM 1251 C C . ILE A 1 163 ? 5.535 15.711 -2.48 1 98.94 163 ILE A C 1
ATOM 1253 O O . ILE A 1 163 ? 5.926 16.688 -1.825 1 98.94 163 ILE A O 1
ATOM 1257 N N . LEU A 1 164 ? 4.297 15.523 -2.824 1 99 164 LEU A N 1
ATOM 1258 C CA . LEU A 1 164 ? 3.23 16.328 -2.242 1 99 164 LEU A CA 1
ATOM 1259 C C . LEU A 1 164 ? 2.605 15.625 -1.046 1 99 164 LEU A C 1
ATOM 1261 O O . LEU A 1 164 ? 2.197 14.461 -1.149 1 99 164 LEU A O 1
ATOM 1265 N N . ALA A 1 165 ? 2.566 16.281 0.12 1 99 165 ALA A N 1
ATOM 1266 C CA . ALA A 1 165 ? 1.957 15.742 1.331 1 99 165 ALA A CA 1
ATOM 1267 C C . ALA A 1 165 ? 0.74 16.562 1.747 1 99 165 ALA A C 1
ATOM 1269 O O . ALA A 1 165 ? 0.83 17.781 1.903 1 99 165 ALA A O 1
ATOM 1270 N N . LEU A 1 166 ? -0.41 15.953 1.845 1 98.94 166 LEU A N 1
ATOM 1271 C CA . LEU A 1 166 ? -1.63 16.562 2.367 1 98.94 166 LEU A CA 1
ATOM 1272 C C . LEU A 1 166 ? -2.457 15.539 3.141 1 98.94 166 LEU A C 1
ATOM 1274 O O . LEU A 1 166 ? -2.18 14.336 3.082 1 98.94 166 LEU A O 1
ATOM 1278 N N . HIS A 1 167 ? -3.412 16.031 3.873 1 98.94 167 HIS A N 1
ATOM 1279 C CA . HIS A 1 167 ? -4.125 15.148 4.781 1 98.94 167 HIS A CA 1
ATOM 1280 C C . HIS A 1 167 ? -5.207 14.359 4.051 1 98.94 167 HIS A C 1
ATOM 1282 O O . HIS A 1 167 ? -5.25 13.133 4.137 1 98.94 167 HIS A O 1
ATOM 1288 N N . HIS A 1 168 ? -6.094 15.039 3.27 1 98.94 168 HIS A N 1
ATOM 1289 C CA . HIS A 1 168 ? -7.203 14.414 2.555 1 98.94 168 HIS A CA 1
ATOM 1290 C C . HIS A 1 168 ? -6.746 13.844 1.217 1 98.94 168 HIS A C 1
ATOM 1292 O O . HIS A 1 168 ? -6.395 14.602 0.305 1 98.94 168 HIS A O 1
ATOM 1298 N N . PRO A 1 169 ? -6.707 12.523 1.087 1 98.94 169 PRO A N 1
ATOM 1299 C CA . PRO A 1 169 ? -6.207 11.938 -0.158 1 98.94 169 PRO A CA 1
ATOM 1300 C C . PRO A 1 169 ? -7.16 12.148 -1.332 1 98.94 169 PRO A C 1
ATOM 1302 O O . PRO A 1 169 ? -8.375 11.977 -1.186 1 98.94 169 PRO A O 1
ATOM 1305 N N . PRO A 1 170 ? -6.648 12.516 -2.469 1 98.81 170 PRO A N 1
ATOM 1306 C CA . PRO A 1 170 ? -7.473 12.641 -3.672 1 98.81 170 PRO A CA 1
ATOM 1307 C C . PRO A 1 170 ? -7.723 11.305 -4.359 1 98.81 170 PRO A C 1
ATOM 1309 O O . PRO A 1 170 ? -7.359 11.125 -5.527 1 98.81 170 PRO A O 1
ATOM 1312 N N . VAL A 1 171 ? -8.336 10.328 -3.627 1 98.25 171 VAL A N 1
ATOM 1313 C CA . VAL A 1 171 ? -8.617 8.984 -4.133 1 98.25 171 VAL A CA 1
ATOM 1314 C C . VAL A 1 171 ? -10.062 8.609 -3.805 1 98.25 171 VAL A C 1
ATOM 1316 O O . VAL A 1 171 ? -10.688 9.227 -2.943 1 98.25 171 VAL A O 1
ATOM 1319 N N . PRO A 1 172 ? -10.633 7.562 -4.477 1 97.75 172 PRO A N 1
ATOM 1320 C CA . PRO A 1 172 ? -11.969 7.078 -4.137 1 97.75 172 PRO A CA 1
ATOM 1321 C C . PRO A 1 172 ? -12.078 6.586 -2.693 1 97.75 172 PRO A C 1
ATOM 1323 O O . PRO A 1 172 ? -11.141 5.973 -2.178 1 97.75 172 PRO A O 1
ATOM 1326 N N . CYS A 1 173 ? -13.18 6.871 -2.104 1 94.25 173 CYS A N 1
ATOM 1327 C CA . CYS A 1 173 ? -13.492 6.324 -0.789 1 94.25 17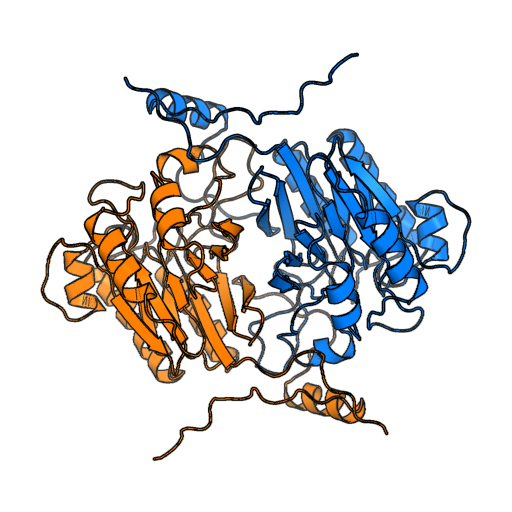3 CYS A CA 1
ATOM 1328 C C . CYS A 1 173 ? -14.109 4.938 -0.91 1 94.25 173 CYS A C 1
ATOM 1330 O O . CYS A 1 173 ? -15.203 4.785 -1.465 1 94.25 173 CYS A O 1
ATOM 1332 N N . ILE A 1 174 ? -13.438 3.967 -0.318 1 93.81 174 ILE A N 1
ATOM 1333 C CA . ILE A 1 174 ? -14.016 2.635 -0.45 1 93.81 174 ILE A CA 1
ATOM 1334 C C . ILE A 1 174 ? -15.031 2.4 0.667 1 93.81 174 ILE A C 1
ATOM 1336 O O . ILE A 1 174 ? -15.898 1.532 0.554 1 93.81 174 ILE A O 1
ATOM 1340 N N . GLN A 1 175 ? -14.898 3.125 1.763 1 95.56 175 GLN A N 1
ATOM 1341 C CA . GLN A 1 175 ? -15.945 3.16 2.773 1 95.56 175 GLN A CA 1
ATOM 1342 C C . GLN A 1 175 ? -16.906 4.32 2.527 1 95.56 175 GLN A C 1
ATOM 1344 O O . GLN A 1 175 ? -16.5 5.48 2.5 1 95.56 175 GLN A O 1
ATOM 1349 N N . ASP A 1 176 ? -18.172 4.051 2.5 1 95.25 176 ASP A N 1
ATOM 1350 C CA . ASP A 1 176 ? -19.172 5.016 2.037 1 95.25 176 ASP A CA 1
ATOM 1351 C C . ASP A 1 176 ? -19.156 6.273 2.898 1 95.25 176 ASP A C 1
ATOM 1353 O O . ASP A 1 176 ? -19.188 7.391 2.377 1 95.25 176 ASP A O 1
ATOM 1357 N N . LEU A 1 177 ? -19.047 6.16 4.172 1 95.88 177 LEU A N 1
ATOM 1358 C CA . LEU A 1 177 ? -19.172 7.301 5.07 1 95.88 177 LEU A CA 1
ATOM 1359 C C . LEU A 1 177 ? -17.984 8.242 4.926 1 95.88 177 LEU A C 1
ATOM 1361 O O . LEU A 1 177 ? -18.062 9.406 5.324 1 95.88 177 LEU A O 1
ATOM 1365 N N . ALA A 1 178 ? -16.906 7.664 4.371 1 96.69 178 ALA A N 1
ATOM 1366 C CA . ALA A 1 178 ? -15.734 8.516 4.164 1 96.69 178 ALA A CA 1
ATOM 1367 C C . ALA A 1 178 ? -16.031 9.617 3.148 1 96.69 178 ALA A C 1
ATOM 1369 O O . ALA A 1 178 ? -15.344 10.641 3.117 1 96.69 178 ALA A O 1
ATOM 1370 N N . VAL A 1 179 ? -17.078 9.461 2.344 1 97.38 179 VAL A N 1
ATOM 1371 C CA . VAL A 1 179 ? -17.453 10.445 1.336 1 97.38 179 VAL A CA 1
ATOM 1372 C C . VAL A 1 179 ? -17.906 11.742 2.018 1 97.38 179 VAL A C 1
ATOM 1374 O O . VAL A 1 179 ? -17.734 12.828 1.46 1 97.38 179 VAL A O 1
ATOM 1377 N N . LEU A 1 180 ? -18.391 11.672 3.293 1 97 180 LEU A N 1
ATOM 1378 C CA . LEU A 1 180 ? -18.844 12.836 4.047 1 97 180 LEU A CA 1
ATOM 1379 C C . LEU A 1 180 ? -17.672 13.781 4.324 1 97 180 LEU A C 1
ATOM 1381 O O . LEU A 1 180 ? -17.875 14.977 4.559 1 97 180 LEU A O 1
ATOM 1385 N N . VAL A 1 181 ? -16.453 13.18 4.281 1 98.12 181 VAL A N 1
ATOM 1386 C CA . VAL A 1 181 ? -15.32 13.969 4.75 1 98.12 181 VAL A CA 1
ATOM 1387 C C . VAL A 1 181 ? -14.195 13.922 3.719 1 98.12 181 VAL A C 1
ATOM 1389 O O . VAL A 1 181 ? -13.023 14.062 4.066 1 98.12 181 VAL A O 1
ATOM 1392 N N . GLU A 1 182 ? -14.484 13.648 2.438 1 98.69 182 GLU A N 1
ATOM 1393 C CA . GLU A 1 182 ? -13.484 13.531 1.382 1 98.69 182 GLU A CA 1
ATOM 1394 C C . GLU A 1 182 ? -12.977 14.898 0.943 1 98.69 182 GLU A C 1
ATOM 1396 O O . GLU A 1 182 ? -13.523 15.93 1.337 1 98.69 182 GLU A O 1
ATOM 1401 N N . LEU A 1 183 ? -11.828 14.938 0.229 1 98.88 183 LEU A N 1
ATOM 1402 C CA . LEU A 1 183 ? -11.359 16.141 -0.449 1 98.88 183 LEU A CA 1
ATOM 1403 C C . LEU A 1 183 ? -12.312 16.547 -1.571 1 98.88 183 LEU A C 1
ATOM 1405 O O . LEU A 1 183 ? -12.578 15.75 -2.48 1 98.88 183 LEU A O 1
ATOM 1409 N N . ARG A 1 184 ? -12.82 17.719 -1.506 1 98.25 184 ARG A N 1
ATOM 1410 C CA . ARG A 1 184 ? -13.789 18.188 -2.492 1 98.25 184 ARG A CA 1
ATOM 1411 C C . ARG A 1 184 ? -13.094 18.875 -3.658 1 98.25 184 ARG A C 1
ATOM 1413 O O . ARG A 1 184 ? -12.016 19.453 -3.494 1 98.25 184 ARG A O 1
ATOM 1420 N N . ASP A 1 185 ? -13.688 18.766 -4.855 1 98.12 185 ASP A N 1
ATOM 1421 C CA . ASP A 1 185 ? -13.234 19.438 -6.07 1 98.12 185 ASP A CA 1
ATOM 1422 C C . ASP A 1 185 ? -11.812 19.016 -6.434 1 98.12 185 ASP A C 1
ATOM 1424 O O . ASP A 1 185 ? -10.961 19.859 -6.711 1 98.12 185 ASP A O 1
ATOM 1428 N N . GLN A 1 186 ? -11.586 17.719 -6.438 1 98.56 186 GLN A N 1
ATOM 1429 C CA . GLN A 1 186 ? -10.258 17.141 -6.629 1 98.56 186 GLN A CA 1
ATOM 1430 C C . GLN A 1 186 ? -9.719 17.453 -8.023 1 98.56 186 GLN A C 1
ATOM 1432 O O . GLN A 1 186 ? -8.5 17.531 -8.219 1 98.56 186 GLN A O 1
ATOM 1437 N N . SER A 1 187 ? -10.609 17.656 -9.008 1 98.25 187 SER A N 1
ATOM 1438 C CA . SER A 1 187 ? -10.188 17.891 -10.383 1 98.25 187 SER A CA 1
ATOM 1439 C C . SER A 1 187 ? -9.344 19.156 -10.492 1 98.25 187 SER A C 1
ATOM 1441 O O . SER A 1 187 ? -8.453 19.234 -11.344 1 98.25 187 SER A O 1
ATOM 1443 N N . ARG A 1 188 ? -9.602 20.125 -9.633 1 98.62 188 ARG A N 1
ATOM 1444 C CA . ARG A 1 188 ? -8.828 21.359 -9.648 1 98.62 188 ARG A CA 1
ATOM 1445 C C . ARG A 1 188 ? -7.375 21.109 -9.258 1 98.62 188 ARG A C 1
ATOM 1447 O O . ARG A 1 188 ? -6.461 21.688 -9.844 1 98.62 188 ARG A O 1
ATOM 1454 N N . LEU A 1 189 ? -7.195 20.25 -8.305 1 98.94 189 LEU A N 1
ATOM 1455 C CA . LEU A 1 189 ? -5.844 19.859 -7.914 1 98.94 189 LEU A CA 1
ATOM 1456 C C . LEU A 1 189 ? -5.168 19.062 -9.023 1 98.94 189 LEU A C 1
ATOM 1458 O O . LEU A 1 189 ? -3.98 19.25 -9.297 1 98.94 189 LEU A O 1
ATOM 1462 N N . ALA A 1 190 ? -5.914 18.188 -9.688 1 98.88 190 ALA A N 1
ATOM 1463 C CA . ALA A 1 190 ? -5.387 17.391 -10.789 1 98.88 190 ALA A CA 1
ATOM 1464 C C . ALA A 1 190 ? -4.836 18.297 -11.898 1 98.88 190 ALA A C 1
ATOM 1466 O O . ALA A 1 190 ? -3.779 18.016 -12.469 1 98.88 190 ALA A O 1
ATOM 1467 N N . ASP A 1 191 ? -5.547 19.344 -12.164 1 98.56 191 ASP A N 1
ATOM 1468 C CA . ASP A 1 191 ? -5.152 20.281 -13.219 1 98.56 191 ASP A CA 1
ATOM 1469 C C . ASP A 1 191 ? -3.787 20.891 -12.922 1 98.56 191 ASP A C 1
ATOM 1471 O O . ASP A 1 191 ? -2.996 21.141 -13.836 1 98.56 191 ASP A O 1
ATOM 1475 N N . VAL A 1 192 ? -3.549 21.078 -11.672 1 98.81 192 VAL A N 1
ATOM 1476 C CA . VAL A 1 192 ? -2.289 21.688 -11.266 1 98.81 192 VAL A CA 1
ATOM 1477 C C . VAL A 1 192 ? -1.172 20.656 -11.305 1 98.81 192 VAL A C 1
ATOM 1479 O O . VAL A 1 192 ? -0.033 20.969 -11.656 1 98.81 192 VAL A O 1
ATOM 1482 N N . LEU A 1 193 ? -1.481 19.422 -11.016 1 98.81 193 LEU A N 1
ATOM 1483 C CA . LEU A 1 193 ? -0.468 18.406 -10.789 1 98.81 193 LEU A CA 1
ATOM 1484 C C . LEU A 1 193 ? -0.061 17.75 -12.109 1 98.81 193 LEU A C 1
ATOM 1486 O O . LEU A 1 193 ? 1.062 17.25 -12.242 1 98.81 193 LEU A O 1
ATOM 1490 N N . ARG A 1 194 ? -0.979 17.688 -13.039 1 97.12 194 ARG A N 1
ATOM 1491 C CA . ARG A 1 194 ? -0.708 17 -14.297 1 97.12 194 ARG A CA 1
ATOM 1492 C C . ARG A 1 194 ? 0.53 17.578 -14.984 1 97.12 194 ARG A C 1
ATOM 1494 O O . ARG A 1 194 ? 0.651 18.797 -15.133 1 97.12 194 ARG A O 1
ATOM 1501 N N . GLY A 1 195 ? 1.494 16.703 -15.305 1 94.81 195 GLY A N 1
ATOM 1502 C CA . GLY A 1 195 ? 2.686 17.109 -16.031 1 94.81 195 GLY A CA 1
ATOM 1503 C C . GLY A 1 195 ? 3.752 17.719 -15.133 1 94.81 195 GLY A C 1
ATOM 1504 O O . GLY A 1 195 ? 4.832 18.078 -15.609 1 94.81 195 GLY A O 1
ATOM 1505 N N . SER A 1 196 ? 3.504 17.891 -13.859 1 98.38 196 SER A N 1
ATOM 1506 C CA . SER A 1 196 ? 4.496 18.406 -12.922 1 98.38 196 SER A CA 1
ATOM 1507 C C . SER A 1 196 ? 5.531 17.344 -12.57 1 98.38 196 SER A C 1
ATOM 1509 O O . SER A 1 196 ? 5.488 16.234 -13.094 1 98.38 196 SER A O 1
ATOM 1511 N N . ASP A 1 197 ? 6.5 17.797 -11.758 1 98.5 197 ASP A N 1
ATOM 1512 C CA . ASP A 1 197 ? 7.539 16.844 -11.352 1 98.5 197 ASP A CA 1
ATOM 1513 C C . ASP A 1 197 ? 7.145 16.109 -10.078 1 98.5 197 ASP A C 1
ATOM 1515 O O . ASP A 1 197 ? 7.988 15.492 -9.43 1 98.5 197 ASP A O 1
ATOM 1519 N N . VAL A 1 198 ? 5.816 16.219 -9.648 1 98.94 198 VAL A N 1
ATOM 1520 C CA . VAL A 1 198 ? 5.355 15.469 -8.492 1 98.94 198 VAL A CA 1
ATOM 1521 C C . VAL A 1 198 ? 5.379 13.977 -8.805 1 98.94 198 VAL A C 1
ATOM 1523 O O . VAL A 1 198 ? 4.773 13.531 -9.773 1 98.94 198 VAL A O 1
ATOM 1526 N N . ARG A 1 199 ? 6.059 13.219 -7.922 1 98.75 199 ARG A N 1
ATOM 1527 C CA . ARG A 1 199 ? 6.289 11.805 -8.18 1 98.75 199 ARG A CA 1
ATOM 1528 C C . ARG A 1 199 ? 5.434 10.938 -7.262 1 98.75 199 ARG A C 1
ATOM 1530 O O . ARG A 1 199 ? 5.266 9.742 -7.508 1 98.75 199 ARG A O 1
ATOM 1537 N N . ALA A 1 200 ? 4.949 11.539 -6.172 1 98.88 200 ALA A N 1
ATOM 1538 C CA . ALA A 1 200 ? 4.078 10.844 -5.223 1 98.88 200 ALA A CA 1
ATOM 1539 C C . ALA A 1 200 ? 3.279 11.828 -4.383 1 98.88 200 ALA A C 1
ATOM 1541 O O . ALA A 1 200 ? 3.727 12.953 -4.141 1 98.88 200 ALA A O 1
ATOM 1542 N N . ILE A 1 201 ? 2.146 11.398 -4.039 1 99 201 ILE A N 1
ATOM 1543 C CA . ILE A 1 201 ? 1.316 12.102 -3.07 1 99 201 ILE A CA 1
ATOM 1544 C C . ILE A 1 201 ? 1.173 11.266 -1.802 1 99 201 ILE A C 1
ATOM 1546 O O . ILE A 1 201 ? 0.8 10.094 -1.865 1 99 201 ILE A O 1
ATOM 1550 N N . LEU A 1 202 ? 1.546 11.836 -0.664 1 99 202 LEU A N 1
ATOM 1551 C CA . LEU A 1 202 ? 1.37 11.195 0.637 1 99 202 LEU A CA 1
ATOM 1552 C C . LEU A 1 202 ? 0.169 11.781 1.371 1 99 202 LEU A C 1
ATOM 1554 O O . LEU A 1 202 ? 0.007 13.008 1.43 1 99 202 LEU A O 1
ATOM 1558 N N . ALA A 1 203 ? -0.658 10.891 1.921 1 98.94 203 ALA A N 1
ATOM 1559 C CA . ALA A 1 203 ? -1.855 11.375 2.602 1 98.94 203 ALA A CA 1
ATOM 1560 C C . ALA A 1 203 ? -2.209 10.484 3.789 1 98.94 203 ALA A C 1
ATOM 1562 O O . ALA A 1 203 ? -1.476 9.547 4.113 1 98.94 203 ALA A O 1
ATOM 1563 N N . GLY A 1 204 ? -3.217 10.875 4.613 1 98.81 204 GLY A N 1
ATOM 1564 C CA . GLY A 1 204 ? -3.777 10.141 5.738 1 98.81 204 GLY A CA 1
ATOM 1565 C C . GLY A 1 204 ? -5.293 10.164 5.77 1 98.81 204 GLY A C 1
ATOM 1566 O O . GLY A 1 204 ? -5.945 9.867 4.766 1 98.81 204 GLY A O 1
ATOM 1567 N N . HIS A 1 205 ? -5.867 10.398 6.824 1 98.75 205 HIS A N 1
ATOM 1568 C CA . HIS A 1 205 ? -7.281 10.734 6.969 1 98.75 205 HIS A CA 1
ATOM 1569 C C . HIS A 1 205 ? -8.148 9.477 6.965 1 98.75 205 HIS A C 1
ATOM 1571 O O . HIS A 1 205 ? -9.125 9.391 7.715 1 98.75 205 HIS A O 1
ATOM 1577 N N . LEU A 1 206 ? -7.754 8.414 6.199 1 98.31 206 LEU A N 1
ATOM 1578 C CA . LEU A 1 206 ? -8.594 7.234 6.02 1 98.31 206 LEU A CA 1
ATOM 1579 C C . LEU A 1 206 ? -8.367 6.223 7.137 1 98.31 206 LEU A C 1
ATOM 1581 O O . LEU A 1 206 ? -9.234 5.387 7.41 1 98.31 206 LEU A O 1
ATOM 1585 N N . HIS A 1 207 ? -7.188 6.211 7.766 1 98.19 207 HIS A N 1
ATOM 1586 C CA . HIS A 1 207 ? -6.848 5.367 8.906 1 98.19 207 HIS A CA 1
ATOM 1587 C C . HIS A 1 207 ? -6.633 3.92 8.477 1 98.19 207 HIS A C 1
ATOM 1589 O O . HIS A 1 207 ? -6.832 2.996 9.266 1 98.19 207 HIS A O 1
ATOM 1595 N N . TYR A 1 208 ? -6.398 3.656 7.258 1 97.88 208 TYR A N 1
ATOM 1596 C CA . TYR A 1 208 ? -5.918 2.389 6.715 1 97.88 208 TYR A CA 1
ATOM 1597 C C . TYR A 1 208 ? -5.004 2.619 5.516 1 97.88 208 TYR A C 1
ATOM 1599 O O . TYR A 1 208 ? -5.094 3.652 4.852 1 97.88 208 TYR A O 1
ATOM 1607 N N . SER A 1 209 ? -4.098 1.662 5.266 1 98.44 209 SER A N 1
ATOM 1608 C CA . SER A 1 209 ? -3.158 1.794 4.156 1 98.44 209 SER A CA 1
ATOM 1609 C C . SER A 1 209 ? -3.846 1.551 2.816 1 98.44 209 SER A C 1
ATOM 1611 O O . SER A 1 209 ? -4.449 0.497 2.605 1 98.44 209 SER A O 1
ATOM 1613 N N . THR A 1 210 ? -3.818 2.514 1.986 1 98.5 210 THR A N 1
ATOM 1614 C CA . THR A 1 210 ? -4.379 2.404 0.645 1 98.5 210 THR A CA 1
ATOM 1615 C C . THR A 1 210 ? -3.514 3.148 -0.368 1 98.5 210 THR A C 1
ATOM 1617 O O . THR A 1 210 ? -2.824 4.109 -0.016 1 98.5 210 THR A O 1
ATOM 1620 N N . THR A 1 211 ? -3.465 2.637 -1.607 1 98.75 211 THR A N 1
ATOM 1621 C CA . THR A 1 211 ? -2.729 3.277 -2.691 1 98.75 211 THR A CA 1
ATOM 1622 C C . THR A 1 211 ? -3.588 3.373 -3.947 1 98.75 211 THR A C 1
ATOM 1624 O O . THR A 1 211 ? -4.496 2.564 -4.148 1 98.75 211 THR A O 1
ATOM 1627 N N . ALA A 1 212 ? -3.35 4.336 -4.707 1 98.81 212 ALA A N 1
ATOM 1628 C CA . ALA A 1 212 ? -4.004 4.582 -5.988 1 98.81 212 ALA A CA 1
ATOM 1629 C C . ALA A 1 212 ? -3.174 5.527 -6.852 1 98.81 212 ALA A C 1
ATOM 1631 O O . ALA A 1 212 ? -1.956 5.633 -6.68 1 98.81 212 ALA A O 1
ATOM 1632 N N . THR A 1 213 ? -3.744 6.004 -7.914 1 98.69 213 THR A N 1
ATOM 1633 C CA . THR A 1 213 ? -3.158 7.062 -8.727 1 98.69 213 THR A CA 1
ATOM 1634 C C . THR A 1 213 ? -4.117 8.242 -8.852 1 98.69 213 THR A C 1
ATOM 1636 O O . THR A 1 213 ? -5.336 8.07 -8.789 1 98.69 213 THR A O 1
ATOM 1639 N N . PHE A 1 214 ? -3.621 9.352 -8.93 1 98.81 214 PHE A N 1
ATOM 1640 C CA . PHE A 1 214 ? -4.332 10.602 -9.141 1 98.81 214 PHE A CA 1
ATOM 1641 C C . PHE A 1 214 ? -3.582 11.492 -10.133 1 98.81 214 PHE A C 1
ATOM 1643 O O . PHE A 1 214 ? -2.43 11.859 -9.891 1 98.81 214 PHE A O 1
ATOM 1650 N N . ALA A 1 215 ? -4.191 11.859 -11.227 1 98.06 215 ALA A N 1
ATOM 1651 C CA . ALA A 1 215 ? -3.545 12.625 -12.289 1 98.06 215 ALA A CA 1
ATOM 1652 C C . ALA A 1 215 ? -2.264 11.945 -12.758 1 98.06 215 ALA A C 1
ATOM 1654 O O . ALA A 1 215 ? -1.264 12.609 -13.031 1 98.06 215 ALA A O 1
ATOM 1655 N N . GLY A 1 216 ? -2.299 10.594 -12.75 1 96.62 216 GLY A N 1
ATOM 1656 C CA . GLY A 1 216 ? -1.163 9.805 -13.195 1 96.62 216 GLY A CA 1
ATOM 1657 C C . GLY A 1 216 ? -0.079 9.664 -12.148 1 96.62 216 GLY A C 1
ATOM 1658 O O . GLY A 1 216 ? 0.956 9.039 -12.391 1 96.62 216 GLY A O 1
ATOM 1659 N N . ILE A 1 217 ? -0.27 10.203 -10.938 1 98.69 217 ILE A N 1
ATOM 1660 C CA . ILE A 1 217 ? 0.727 10.227 -9.867 1 98.69 217 ILE A CA 1
ATOM 1661 C C . ILE A 1 217 ? 0.344 9.227 -8.789 1 98.69 217 ILE A C 1
ATOM 1663 O O . ILE A 1 217 ? -0.805 9.188 -8.336 1 98.69 217 ILE A O 1
ATOM 1667 N N . PRO A 1 218 ? 1.302 8.367 -8.312 1 98.81 218 PRO A N 1
ATOM 1668 C CA . PRO A 1 218 ? 0.99 7.465 -7.203 1 98.81 218 PRO A CA 1
ATOM 1669 C C . PRO A 1 218 ? 0.577 8.211 -5.938 1 98.81 218 PRO A C 1
ATOM 1671 O O . PRO A 1 218 ? 1.183 9.227 -5.59 1 98.81 218 PRO A O 1
ATOM 1674 N N . VAL A 1 219 ? -0.494 7.707 -5.332 1 98.94 219 VAL A N 1
ATOM 1675 C CA . VAL A 1 219 ? -0.933 8.188 -4.027 1 98.94 219 VAL A CA 1
ATOM 1676 C C . VAL A 1 219 ? -0.741 7.098 -2.979 1 98.94 219 VAL A C 1
ATOM 1678 O O . VAL A 1 219 ? -1.135 5.949 -3.191 1 98.94 219 VAL A O 1
ATOM 1681 N N . SER A 1 220 ? -0.069 7.445 -1.934 1 98.94 220 SER A N 1
ATOM 1682 C CA . SER A 1 220 ? 0.108 6.547 -0.799 1 98.94 220 SER A CA 1
ATOM 1683 C C . SER A 1 220 ? -0.529 7.117 0.464 1 98.94 220 SER A C 1
ATOM 1685 O O . SER A 1 220 ? -0.142 8.188 0.931 1 98.94 220 SER A O 1
ATOM 1687 N N . VAL A 1 221 ? -1.494 6.402 0.972 1 98.88 221 VAL A N 1
ATOM 1688 C CA . VAL A 1 221 ? -2.156 6.773 2.219 1 98.88 221 VAL A CA 1
ATOM 1689 C C . VAL A 1 221 ? -1.646 5.887 3.355 1 98.88 221 VAL A C 1
ATOM 1691 O O . VAL A 1 221 ? -1.698 4.66 3.266 1 98.88 221 VAL A O 1
ATOM 1694 N N . ALA A 1 222 ? -1.148 6.508 4.359 1 98.75 222 ALA A N 1
ATOM 1695 C CA . ALA A 1 222 ? -0.675 5.746 5.512 1 98.75 222 ALA A CA 1
ATOM 1696 C C . ALA A 1 222 ? -1.824 5.406 6.457 1 98.75 222 ALA A C 1
ATOM 1698 O O . ALA A 1 222 ? -2.756 6.199 6.621 1 98.75 222 ALA A O 1
ATOM 1699 N N . SER A 1 223 ? -1.693 4.215 7.055 1 98.06 223 SER A N 1
ATOM 1700 C CA . SER A 1 223 ? -2.572 3.936 8.188 1 98.06 223 SER A CA 1
ATOM 1701 C C . SER A 1 223 ? -2.307 4.898 9.344 1 98.06 223 SER A C 1
ATOM 1703 O O . SER A 1 223 ? -1.302 5.609 9.344 1 98.06 223 SER A O 1
ATOM 1705 N N . SER A 1 224 ? -3.223 4.918 10.312 1 98.38 224 SER A N 1
ATOM 1706 C CA . SER A 1 224 ? -3.062 5.727 11.516 1 98.38 224 SER A CA 1
ATOM 1707 C C . SER A 1 224 ? -2.113 5.062 12.508 1 98.38 224 SER A C 1
ATOM 1709 O O . SER A 1 224 ? -2.061 3.836 12.602 1 98.38 224 SER A O 1
ATOM 1711 N N . THR A 1 225 ? -1.35 5.914 13.234 1 98.12 225 THR A N 1
ATOM 1712 C CA . THR A 1 225 ? -0.577 5.387 14.352 1 98.12 225 THR A CA 1
ATOM 1713 C C . THR A 1 225 ? -1.463 5.191 15.578 1 98.12 225 THR A C 1
ATOM 1715 O O . THR A 1 225 ? -1.044 4.578 16.562 1 98.12 225 THR A O 1
ATOM 1718 N N . CYS A 1 226 ? -2.73 5.637 15.539 1 97.12 226 CYS A N 1
ATOM 1719 C CA . CYS A 1 226 ? -3.584 5.664 16.719 1 97.12 226 CYS A CA 1
ATOM 1720 C C . CYS A 1 226 ? -4.641 4.566 16.656 1 97.12 226 CYS A C 1
ATOM 1722 O O . CYS A 1 226 ? -4.523 3.545 17.328 1 97.12 226 CYS A O 1
ATOM 1724 N N . TYR A 1 227 ? -5.625 4.684 15.844 1 96.56 227 TYR A N 1
ATOM 1725 C CA . TYR A 1 227 ? -6.617 3.656 15.547 1 96.56 227 TYR A CA 1
ATOM 1726 C C . TYR A 1 227 ? -6.883 3.566 14.047 1 96.56 227 TYR A C 1
ATOM 1728 O O . TYR A 1 227 ? -6.598 4.508 13.305 1 96.56 227 TYR A O 1
ATOM 1736 N N . THR A 1 228 ? -7.438 2.432 13.648 1 96.94 228 THR A N 1
ATOM 1737 C CA . THR A 1 228 ? -7.609 2.225 12.219 1 96.94 228 THR A CA 1
ATOM 1738 C C . THR A 1 228 ? -9.055 1.855 11.898 1 96.94 228 THR A C 1
ATOM 1740 O O . THR A 1 228 ? -9.867 1.664 12.805 1 96.94 228 THR A O 1
ATOM 1743 N N . GLN A 1 229 ? -9.367 1.89 10.664 1 96.5 229 GLN A N 1
ATOM 1744 C CA . GLN A 1 229 ? -10.68 1.444 10.188 1 96.5 229 GLN A CA 1
ATOM 1745 C C . GLN A 1 229 ? -10.641 -0.022 9.766 1 96.5 229 GLN A C 1
ATOM 1747 O O . GLN A 1 229 ? -9.703 -0.456 9.094 1 96.5 229 GLN A O 1
ATOM 1752 N N . ASP A 1 230 ? -11.641 -0.76 10.188 1 95.38 230 ASP A N 1
ATOM 1753 C CA . ASP A 1 230 ? -11.781 -2.17 9.844 1 95.38 230 ASP A CA 1
ATOM 1754 C C . ASP A 1 230 ? -12.414 -2.332 8.461 1 95.38 230 ASP A C 1
ATOM 1756 O O . ASP A 1 230 ? -13.57 -1.966 8.258 1 95.38 230 ASP A O 1
ATOM 1760 N N . LEU A 1 231 ? -11.688 -2.961 7.531 1 94.12 231 LEU A N 1
ATOM 1761 C CA . LEU A 1 231 ? -12.188 -3.092 6.164 1 94.12 231 LEU A CA 1
ATOM 1762 C C . LEU A 1 231 ? -12.938 -4.41 5.984 1 94.12 231 LEU A C 1
ATOM 1764 O O . LEU A 1 231 ? -13.445 -4.695 4.898 1 94.12 231 LEU A O 1
ATOM 1768 N N . ASN A 1 232 ? -13.039 -5.191 7.07 1 91.44 232 ASN A N 1
ATOM 1769 C CA . ASN A 1 232 ? -13.82 -6.426 7.035 1 91.44 232 ASN A CA 1
ATOM 1770 C C . ASN A 1 232 ? -15.219 -6.223 7.613 1 91.44 232 ASN A C 1
ATOM 1772 O O . ASN A 1 232 ? -15.984 -7.176 7.746 1 91.44 232 ASN A O 1
ATOM 1776 N N . VAL A 1 233 ? -15.492 -5.031 7.977 1 91.69 233 VAL A N 1
ATOM 1777 C CA . VAL A 1 233 ? -16.859 -4.762 8.414 1 91.69 233 VAL A CA 1
ATOM 1778 C C . VAL A 1 233 ? -17.812 -4.969 7.246 1 91.69 233 VAL A C 1
ATOM 1780 O O . VAL A 1 233 ? -17.406 -5.02 6.086 1 91.69 233 VAL A O 1
ATOM 1783 N N . GLU A 1 234 ? -19 -5.035 7.633 1 92.25 234 GLU A N 1
ATOM 1784 C CA . GLU A 1 234 ? -20.031 -5.156 6.594 1 92.25 234 GLU A CA 1
ATOM 1785 C C . GLU A 1 234 ? -19.922 -4.016 5.59 1 92.25 234 GLU A C 1
ATOM 1787 O O . GLU A 1 234 ? -19.75 -2.857 5.973 1 92.25 234 GLU A O 1
ATOM 1792 N N . VAL A 1 235 ? -20.031 -4.402 4.277 1 91.12 235 VAL A N 1
ATOM 1793 C CA . VAL A 1 235 ? -20 -3.395 3.223 1 91.12 235 VAL A CA 1
ATOM 1794 C C . VAL A 1 235 ? -21.047 -2.311 3.514 1 91.12 235 VAL A C 1
ATOM 1796 O O . VAL A 1 235 ? -22.188 -2.615 3.828 1 91.12 235 VAL A O 1
ATOM 1799 N N . GLY A 1 236 ? -20.609 -1.082 3.488 1 91.19 236 GLY A N 1
ATOM 1800 C CA . GLY A 1 236 ? -21.484 0.039 3.797 1 91.19 236 GLY A CA 1
ATOM 1801 C C . GLY A 1 236 ? -21.375 0.506 5.234 1 91.19 236 GLY A C 1
ATOM 1802 O O . GLY A 1 236 ? -21.828 1.596 5.578 1 91.19 236 GLY A O 1
ATOM 1803 N N . GLY A 1 237 ? -20.766 -0.391 6.062 1 93.31 237 GLY A N 1
ATOM 1804 C CA . GLY A 1 237 ? -20.562 -0.037 7.457 1 93.31 237 GLY A CA 1
ATOM 1805 C C . GLY A 1 237 ? -19.188 0.546 7.727 1 93.31 237 GLY A C 1
ATOM 1806 O O . GLY A 1 237 ? -18.391 0.734 6.805 1 93.31 237 GLY A O 1
ATOM 1807 N N . GLN A 1 238 ? -19 0.897 8.969 1 95.56 238 GLN A N 1
ATOM 1808 C CA . GLN A 1 238 ? -17.734 1.451 9.43 1 95.56 238 GLN A CA 1
ATOM 1809 C C . GLN A 1 238 ? -17.469 1.1 10.891 1 95.56 238 GLN A C 1
ATOM 1811 O O . GLN A 1 238 ? -18.391 1.133 11.711 1 95.56 238 GLN A O 1
ATOM 1816 N N . ARG A 1 239 ? -16.266 0.736 11.141 1 95.19 239 ARG A N 1
ATOM 1817 C CA . ARG A 1 239 ? -15.875 0.403 12.508 1 95.19 239 ARG A CA 1
ATOM 1818 C C . ARG A 1 239 ? -14.406 0.75 12.758 1 95.19 239 ARG A C 1
ATOM 1820 O O . ARG A 1 239 ? -13.516 0.248 12.07 1 95.19 239 ARG A O 1
ATOM 1827 N N . GLY A 1 240 ? -14.18 1.643 13.703 1 95.62 240 GLY A N 1
ATOM 1828 C CA . GLY A 1 240 ? -12.82 1.856 14.18 1 95.62 240 GLY A CA 1
ATOM 1829 C C . GLY A 1 240 ? -12.312 0.725 15.047 1 95.62 240 GLY A C 1
ATOM 1830 O O . GLY A 1 240 ? -13.086 0.066 15.742 1 95.62 240 GLY A O 1
ATOM 1831 N N . ARG A 1 241 ? -10.984 0.57 15.055 1 95.25 241 ARG A N 1
ATOM 1832 C CA . ARG A 1 241 ? -10.414 -0.493 15.875 1 95.25 241 ARG A CA 1
ATOM 1833 C C . ARG A 1 241 ? -9.047 -0.091 16.422 1 95.25 241 ARG A C 1
ATOM 1835 O O . ARG A 1 241 ? -8.336 0.697 15.797 1 95.25 241 ARG A O 1
ATOM 1842 N N . ASP A 1 242 ? -8.727 -0.606 17.562 1 94.88 242 ASP A N 1
ATOM 1843 C CA . ASP A 1 242 ? -7.391 -0.482 18.141 1 94.88 242 ASP A CA 1
ATOM 1844 C C . ASP A 1 242 ? -6.48 -1.609 17.656 1 94.88 242 ASP A C 1
ATOM 1846 O O . ASP A 1 242 ? -6.219 -2.562 18.391 1 94.88 242 ASP A O 1
ATOM 1850 N N . GLY A 1 243 ? -6.016 -1.458 16.469 1 92.31 243 GLY A N 1
ATOM 1851 C CA . GLY A 1 243 ? -5.188 -2.445 15.797 1 92.31 243 GLY A CA 1
ATOM 1852 C C . GLY A 1 243 ? -4.828 -2.049 14.383 1 92.31 243 GLY A C 1
ATOM 1853 O O . GLY A 1 243 ? -5.41 -1.118 13.82 1 92.31 243 GLY A O 1
ATOM 1854 N N . ALA A 1 244 ? -3.768 -2.699 13.883 1 92.31 244 ALA A N 1
ATOM 1855 C CA . ALA A 1 244 ? -3.303 -2.518 12.508 1 92.31 244 ALA A CA 1
ATOM 1856 C C . ALA A 1 244 ? -2.697 -1.131 12.312 1 92.31 244 ALA A C 1
ATOM 1858 O O . ALA A 1 244 ? -2.709 -0.593 11.203 1 92.31 244 ALA A O 1
ATOM 1859 N N . GLN A 1 245 ? -2.271 -0.489 13.422 1 96.5 245 GLN A N 1
ATOM 1860 C CA . GLN A 1 245 ? -1.543 0.772 13.328 1 96.5 245 GLN A CA 1
ATOM 1861 C C . GLN A 1 245 ? -0.215 0.586 12.602 1 96.5 245 GLN A C 1
ATOM 1863 O O . GLN A 1 245 ? 0.269 -0.539 12.461 1 96.5 245 GLN A O 1
ATOM 1868 N N . GLY A 1 246 ? 0.308 1.686 12.094 1 96.62 246 GLY A N 1
ATOM 1869 C CA . GLY A 1 246 ? 1.602 1.543 11.445 1 96.62 246 GLY A CA 1
ATOM 1870 C C . GLY A 1 246 ? 2.08 2.818 10.781 1 96.62 246 GLY A C 1
ATOM 1871 O O . GLY A 1 246 ? 1.627 3.912 11.125 1 96.62 246 GLY A O 1
ATOM 1872 N N . CYS A 1 247 ? 3.092 2.723 10.008 1 98.44 247 CYS A N 1
ATOM 1873 C CA . CYS A 1 247 ? 3.666 3.77 9.164 1 98.44 247 CYS A CA 1
ATOM 1874 C C . CYS A 1 247 ? 4.148 3.199 7.84 1 98.44 247 CYS A C 1
ATOM 1876 O O . CYS A 1 247 ? 3.998 2.004 7.582 1 98.44 247 CYS A O 1
ATOM 1878 N N . ASN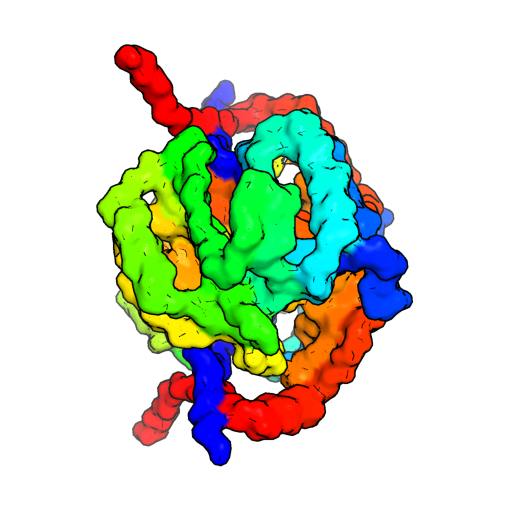 A 1 248 ? 4.543 4.039 6.957 1 98.81 248 ASN A N 1
ATOM 1879 C CA . ASN A 1 248 ? 5.098 3.596 5.684 1 98.81 248 ASN A CA 1
ATOM 1880 C C . ASN A 1 248 ? 6.559 4.008 5.531 1 98.81 248 ASN A C 1
ATOM 1882 O O . ASN A 1 248 ? 6.93 5.133 5.879 1 98.81 248 ASN A O 1
ATOM 1886 N N . LEU A 1 249 ? 7.379 3.066 5.09 1 98.69 249 LEU A N 1
ATOM 1887 C CA . LEU A 1 249 ? 8.688 3.424 4.559 1 98.69 249 LEU A CA 1
ATOM 1888 C C . LEU A 1 249 ? 8.578 3.912 3.119 1 98.69 249 LEU A C 1
ATOM 1890 O O . LEU A 1 249 ? 7.84 3.336 2.318 1 98.69 249 LEU A O 1
ATOM 1894 N N . VAL A 1 250 ? 9.258 4.984 2.824 1 98.88 250 VAL A N 1
ATOM 1895 C CA . VAL A 1 250 ? 9.227 5.574 1.489 1 98.88 250 VAL A CA 1
ATOM 1896 C C . VAL A 1 250 ? 10.648 5.668 0.934 1 98.88 250 VAL A C 1
ATOM 1898 O O . VAL A 1 250 ? 11.445 6.488 1.394 1 98.88 250 VAL A O 1
ATOM 1901 N N . HIS A 1 251 ? 10.984 4.863 -0.025 1 98.75 251 HIS A N 1
ATOM 1902 C CA . HIS A 1 251 ? 12.289 4.867 -0.679 1 98.75 251 HIS A CA 1
ATOM 1903 C C . HIS A 1 251 ? 12.203 5.469 -2.078 1 98.75 251 HIS A C 1
ATOM 1905 O O . HIS A 1 251 ? 11.453 4.977 -2.924 1 98.75 251 HIS A O 1
ATOM 1911 N N . VAL A 1 252 ? 12.938 6.473 -2.322 1 98.69 252 VAL A N 1
ATOM 1912 C CA . VAL A 1 252 ? 12.891 7.207 -3.582 1 98.69 252 VAL A CA 1
ATOM 1913 C C . VAL A 1 252 ? 14.039 6.754 -4.488 1 98.69 252 VAL A C 1
ATOM 1915 O O . VAL A 1 252 ? 15.211 6.945 -4.16 1 98.69 252 VAL A O 1
ATOM 1918 N N . TYR A 1 253 ? 13.688 6.121 -5.559 1 97.94 253 TYR A N 1
ATOM 1919 C CA . TYR A 1 253 ? 14.625 5.723 -6.605 1 97.94 253 TYR A CA 1
ATOM 1920 C C . TYR A 1 253 ? 14.516 6.648 -7.812 1 97.94 253 TYR A C 1
ATOM 1922 O O . TYR A 1 253 ? 13.641 7.52 -7.855 1 97.94 253 TYR A O 1
ATOM 1930 N N . ASP A 1 254 ? 15.383 6.469 -8.766 1 95.38 254 ASP A N 1
ATOM 1931 C CA . ASP A 1 254 ? 15.383 7.328 -9.945 1 95.38 254 ASP A CA 1
ATOM 1932 C C . ASP A 1 254 ? 14.078 7.188 -10.727 1 95.38 254 ASP A C 1
ATOM 1934 O O . ASP A 1 254 ? 13.469 8.188 -11.109 1 95.38 254 ASP A O 1
ATOM 1938 N N . GLU A 1 255 ? 13.562 5.961 -10.805 1 94.31 255 GLU A N 1
ATOM 1939 C CA . GLU A 1 255 ? 12.453 5.746 -11.734 1 94.31 255 GLU A CA 1
ATOM 1940 C C . GLU A 1 255 ? 11.18 5.379 -10.984 1 94.31 255 GLU A C 1
ATOM 1942 O O . GLU A 1 255 ? 10.117 5.238 -11.594 1 94.31 255 GLU A O 1
ATOM 1947 N N . THR A 1 256 ? 11.297 5.211 -9.688 1 98.19 256 THR A N 1
ATOM 1948 C CA . THR A 1 256 ? 10.125 4.781 -8.93 1 98.19 256 THR A CA 1
ATOM 1949 C C . THR A 1 256 ? 10.273 5.156 -7.457 1 98.19 256 THR A C 1
ATOM 1951 O O . THR A 1 256 ? 11.375 5.473 -6.996 1 98.19 256 THR A O 1
ATOM 1954 N N . ILE A 1 257 ? 9.195 5.273 -6.77 1 98.88 257 ILE A N 1
ATOM 1955 C CA . ILE A 1 257 ? 9.141 5.422 -5.32 1 98.88 257 ILE A CA 1
ATOM 1956 C C . ILE A 1 257 ? 8.453 4.207 -4.703 1 98.88 257 ILE A C 1
ATOM 1958 O O . ILE A 1 257 ? 7.355 3.826 -5.129 1 98.88 257 ILE A O 1
ATOM 1962 N N . VAL A 1 258 ? 9.133 3.582 -3.748 1 98.88 258 VAL A N 1
ATOM 1963 C CA . VAL A 1 258 ? 8.617 2.387 -3.094 1 98.88 258 VAL A CA 1
ATOM 1964 C C . VAL A 1 258 ? 8 2.762 -1.747 1 98.88 258 VAL A C 1
ATOM 1966 O O . VAL A 1 258 ? 8.633 3.436 -0.933 1 98.88 258 VAL A O 1
ATOM 1969 N N . HIS A 1 259 ? 6.738 2.406 -1.565 1 98.88 259 HIS A N 1
ATOM 1970 C CA . HIS A 1 259 ? 6.039 2.584 -0.3 1 98.88 259 HIS A CA 1
ATOM 1971 C C . HIS A 1 259 ? 5.758 1.242 0.369 1 98.88 259 HIS A C 1
ATOM 1973 O O . HIS A 1 259 ? 5.086 0.384 -0.209 1 98.88 259 HIS A O 1
ATOM 1979 N N . SER A 1 260 ? 6.246 1.031 1.562 1 98.69 260 SER A N 1
ATOM 1980 C CA . SER A 1 260 ? 6.07 -0.243 2.252 1 98.69 260 SER A CA 1
ATOM 1981 C C . SER A 1 260 ? 5.395 -0.049 3.604 1 98.69 260 SER A C 1
ATOM 1983 O O . SER A 1 260 ? 5.805 0.803 4.395 1 98.69 260 SER A O 1
ATOM 1985 N N . VAL A 1 261 ? 4.402 -0.863 3.857 1 98.44 261 VAL A N 1
ATOM 1986 C CA . VAL A 1 261 ? 3.625 -0.771 5.09 1 98.44 261 VAL A CA 1
ATOM 1987 C C . VAL A 1 261 ? 4.363 -1.482 6.223 1 98.44 261 VAL A C 1
ATOM 1989 O O . VAL A 1 261 ? 4.766 -2.641 6.078 1 98.44 261 VAL A O 1
ATOM 1992 N N . VAL A 1 262 ? 4.527 -0.753 7.312 1 97.44 262 VAL A N 1
ATOM 1993 C CA . VAL A 1 262 ? 5.113 -1.317 8.523 1 97.44 262 VAL A CA 1
ATOM 1994 C C . VAL A 1 262 ? 4.062 -1.38 9.633 1 97.44 262 VAL A C 1
ATOM 1996 O O . VAL A 1 262 ? 3.842 -0.399 10.344 1 97.44 262 VAL A O 1
ATOM 1999 N N . PRO A 1 263 ? 3.488 -2.527 9.773 1 95 263 PRO A N 1
ATOM 2000 C CA . PRO A 1 263 ? 2.508 -2.646 10.852 1 95 263 PRO A CA 1
ATOM 2001 C C . PRO A 1 263 ? 3.152 -2.639 12.242 1 95 263 PRO A C 1
ATOM 2003 O O . PRO A 1 263 ? 4.254 -3.164 12.414 1 95 263 PRO A O 1
ATOM 2006 N N . LEU A 1 264 ? 2.438 -2.1 13.148 1 92 264 LEU A N 1
ATOM 2007 C CA . LEU A 1 264 ? 2.842 -2.152 14.555 1 92 264 LEU A CA 1
ATOM 2008 C C . LEU A 1 264 ? 2.621 -3.547 15.133 1 92 264 LEU A C 1
ATOM 2010 O O . LEU A 1 264 ? 1.7 -4.254 14.719 1 92 264 LEU A O 1
ATOM 2014 N N . GLY A 1 265 ? 3.504 -3.898 16.125 1 86.06 265 GLY A N 1
ATOM 2015 C CA . GLY A 1 265 ? 3.27 -5.125 16.875 1 86.06 265 GLY A CA 1
ATOM 2016 C C . GLY A 1 265 ? 4.488 -6.027 16.938 1 86.06 265 GLY A C 1
ATOM 2017 O O . GLY A 1 265 ? 5.301 -6.047 16.016 1 86.06 265 GLY A O 1
ATOM 2018 N N . ALA A 1 266 ? 4.582 -6.707 17.969 1 84.31 266 ALA A N 1
ATOM 2019 C CA . ALA A 1 266 ? 5.582 -7.758 18.141 1 84.31 266 ALA A CA 1
ATOM 2020 C C . ALA A 1 266 ? 4.992 -9.133 17.828 1 84.31 266 ALA A C 1
ATOM 2022 O O . ALA A 1 266 ? 3.867 -9.43 18.234 1 84.31 266 ALA A O 1
ATOM 2023 N N . HIS A 1 267 ? 5.711 -9.836 16.984 1 89.25 267 HIS A N 1
ATOM 2024 C CA . HIS A 1 267 ? 5.227 -11.148 16.578 1 89.25 267 HIS A CA 1
ATOM 2025 C C . HIS A 1 267 ? 6.324 -12.203 16.688 1 89.25 267 HIS A C 1
ATOM 2027 O O . HIS A 1 267 ? 7.512 -11.867 16.688 1 89.25 267 HIS A O 1
ATOM 2033 N N . VAL A 1 268 ? 5.898 -13.383 16.719 1 91.38 268 VAL A N 1
ATOM 2034 C CA . VAL A 1 268 ? 6.828 -14.5 16.859 1 91.38 268 VAL A CA 1
ATOM 2035 C C . VAL A 1 268 ? 7.645 -14.664 15.586 1 91.38 268 VAL A C 1
ATOM 2037 O O . VAL A 1 268 ? 7.105 -14.57 14.477 1 91.38 268 VAL A O 1
ATOM 2040 N N . THR A 1 269 ? 8.984 -14.914 15.812 1 93.44 269 THR A N 1
ATOM 2041 C CA . THR A 1 269 ? 9.883 -15.141 14.688 1 93.44 269 THR A CA 1
ATOM 2042 C C . THR A 1 269 ? 9.594 -16.484 14.023 1 93.44 269 THR A C 1
ATOM 2044 O O . THR A 1 269 ? 9.375 -17.484 14.711 1 93.44 269 THR A O 1
ATOM 2047 N N . VAL A 1 270 ? 9.523 -16.406 12.781 1 93.56 270 VAL A N 1
ATOM 2048 C CA . VAL A 1 270 ? 9.352 -17.609 11.984 1 93.56 270 VAL A CA 1
ATOM 2049 C C . VAL A 1 270 ? 10.531 -17.781 11.031 1 93.56 270 VAL A C 1
ATOM 2051 O O . VAL A 1 270 ? 11.023 -16.812 10.469 1 93.56 270 VAL A O 1
ATOM 2054 N N . GLY A 1 271 ? 10.969 -19.031 10.859 1 90.69 271 GLY A N 1
ATOM 2055 C CA . GLY A 1 271 ? 12.117 -19.281 10 1 90.69 271 GLY A CA 1
ATOM 2056 C C . GLY A 1 271 ? 13.43 -18.859 10.625 1 90.69 271 GLY A C 1
ATOM 2057 O O . GLY A 1 271 ? 13.555 -18.812 11.852 1 90.69 271 GLY A O 1
ATOM 2058 N N . GLU A 1 272 ? 14.445 -18.625 9.805 1 91.31 272 GLU A N 1
ATOM 2059 C CA . GLU A 1 272 ? 15.781 -18.281 10.258 1 91.31 272 GLU A CA 1
ATOM 2060 C C . GLU A 1 272 ? 16.016 -16.766 10.188 1 91.31 272 GLU A C 1
ATOM 2062 O O . GLU A 1 272 ? 16.094 -16.188 9.102 1 91.31 272 GLU A O 1
ATOM 2067 N N . PRO A 1 273 ? 16.109 -16.188 11.312 1 94.12 273 PRO A N 1
ATOM 2068 C CA . PRO A 1 273 ? 16.516 -14.773 11.258 1 94.12 273 PRO A CA 1
ATOM 2069 C C . PRO A 1 273 ? 17.953 -14.586 10.789 1 94.12 273 PRO A C 1
ATOM 2071 O O . PRO A 1 273 ? 18.828 -15.398 11.109 1 94.12 273 PRO A O 1
ATOM 2074 N N . VAL A 1 274 ? 18.172 -13.594 10.039 1 96.25 274 VAL A N 1
ATOM 2075 C CA . VAL A 1 274 ? 19.484 -13.258 9.508 1 96.25 274 VAL A CA 1
ATOM 2076 C C . VAL A 1 274 ? 19.844 -11.828 9.883 1 96.25 274 VAL A C 1
ATOM 2078 O O . VAL A 1 274 ? 19.094 -10.891 9.609 1 96.25 274 VAL A O 1
ATOM 2081 N N . ASP A 1 275 ? 20.953 -11.633 10.539 1 95 275 ASP A N 1
ATOM 2082 C CA . ASP A 1 275 ? 21.375 -10.273 10.867 1 95 275 ASP A CA 1
ATOM 2083 C C . ASP A 1 275 ? 22.062 -9.602 9.672 1 95 275 ASP A C 1
ATOM 2085 O O . ASP A 1 275 ? 22.25 -10.234 8.633 1 95 275 ASP A O 1
ATOM 2089 N N . ALA A 1 276 ? 22.359 -8.391 9.828 1 94.31 276 ALA A N 1
ATOM 2090 C CA . ALA A 1 276 ? 22.891 -7.582 8.734 1 94.31 276 ALA A CA 1
ATOM 2091 C C . ALA A 1 276 ? 24.203 -8.141 8.219 1 94.31 276 ALA A C 1
ATOM 2093 O O . ALA A 1 276 ? 24.438 -8.195 7.004 1 94.31 276 ALA A O 1
ATOM 2094 N N . ASP A 1 277 ? 25.094 -8.57 9.102 1 96.38 277 ASP A N 1
ATOM 2095 C CA . ASP A 1 277 ? 26.391 -9.102 8.703 1 96.38 277 ASP A CA 1
ATOM 2096 C C . ASP A 1 277 ? 26.234 -10.383 7.895 1 96.38 277 ASP A C 1
ATOM 2098 O O . ASP A 1 277 ? 26.875 -10.555 6.859 1 96.38 277 ASP A O 1
ATOM 2102 N N . GLU A 1 278 ? 25.438 -11.219 8.422 1 96.31 278 GLU A N 1
ATOM 2103 C CA . GLU A 1 278 ? 25.188 -12.477 7.711 1 96.31 278 GLU A CA 1
ATOM 2104 C C . GLU A 1 278 ? 24.531 -12.219 6.363 1 96.31 278 GLU A C 1
ATOM 2106 O O . GLU A 1 278 ? 24.828 -12.898 5.379 1 96.31 278 GLU A O 1
ATOM 2111 N N . GLY A 1 279 ? 23.594 -11.305 6.316 1 95 279 GLY A N 1
ATOM 2112 C CA . GLY A 1 279 ? 22.984 -10.93 5.047 1 95 279 GLY A CA 1
ATOM 2113 C C . GLY A 1 279 ? 24.016 -10.477 4.016 1 95 279 GLY A C 1
ATOM 2114 O O . GLY A 1 279 ? 23.984 -10.922 2.869 1 95 279 GLY A O 1
ATOM 2115 N N . ALA A 1 280 ? 24.906 -9.656 4.438 1 94.81 280 ALA A N 1
ATOM 2116 C CA . ALA A 1 280 ? 25.953 -9.164 3.553 1 94.81 280 ALA A CA 1
ATOM 2117 C C . ALA A 1 280 ? 26.844 -10.312 3.078 1 94.81 280 ALA A C 1
ATOM 2119 O O . ALA A 1 280 ? 27.25 -10.352 1.909 1 94.81 280 ALA A O 1
ATOM 2120 N N . ARG A 1 281 ? 27.188 -11.188 3.969 1 96.62 281 ARG A N 1
ATOM 2121 C CA . ARG A 1 281 ? 28.016 -12.336 3.633 1 96.62 281 ARG A CA 1
ATOM 2122 C C . ARG A 1 281 ? 27.344 -13.211 2.576 1 96.62 281 ARG A C 1
ATOM 2124 O O . ARG A 1 281 ? 28 -13.664 1.633 1 96.62 281 ARG A O 1
ATOM 2131 N N . ARG A 1 282 ? 26.047 -13.422 2.734 1 96.31 282 ARG A N 1
ATOM 2132 C CA . ARG A 1 282 ? 25.312 -14.266 1.803 1 96.31 282 ARG A CA 1
ATOM 2133 C C . ARG A 1 282 ? 25.25 -13.625 0.419 1 96.31 282 ARG A C 1
ATOM 2135 O O . ARG A 1 282 ? 25.375 -14.312 -0.595 1 96.31 282 ARG A O 1
ATOM 2142 N N . LEU A 1 283 ? 25 -12.352 0.384 1 95.69 283 LEU A N 1
ATOM 2143 C CA . LEU A 1 283 ? 24.984 -11.648 -0.895 1 95.69 283 LEU A CA 1
ATOM 2144 C C . LEU A 1 283 ? 26.344 -11.758 -1.581 1 95.69 283 LEU A C 1
ATOM 2146 O O . LEU A 1 283 ? 26.422 -12.055 -2.775 1 95.69 283 LEU A O 1
ATOM 2150 N N . SER A 1 284 ? 27.438 -11.539 -0.817 1 95.31 284 SER A N 1
ATOM 2151 C CA . SER A 1 284 ? 28.797 -11.633 -1.353 1 95.31 284 SER A CA 1
ATOM 2152 C C . SER A 1 284 ? 29.094 -13.039 -1.858 1 95.31 284 SER A C 1
ATOM 2154 O O . SER A 1 284 ? 29.656 -13.211 -2.938 1 95.31 284 SER A O 1
ATOM 2156 N N . ALA A 1 285 ? 28.719 -14.008 -1.097 1 96.38 285 ALA A N 1
ATOM 2157 C CA . ALA A 1 285 ? 28.938 -15.398 -1.469 1 96.38 285 ALA A CA 1
ATOM 2158 C C . ALA A 1 285 ? 28.203 -15.75 -2.764 1 96.38 285 ALA A C 1
ATOM 2160 O O . ALA A 1 285 ? 28.688 -16.562 -3.551 1 96.38 285 ALA A O 1
ATOM 2161 N N . ALA A 1 286 ? 27.078 -15.117 -2.963 1 96.06 286 ALA A N 1
ATOM 2162 C CA . ALA A 1 286 ? 26.281 -15.367 -4.16 1 96.06 286 ALA A CA 1
ATOM 2163 C C . ALA A 1 286 ? 26.781 -14.539 -5.34 1 96.06 286 ALA A C 1
ATOM 2165 O O . ALA A 1 286 ? 26.281 -14.664 -6.457 1 96.06 286 ALA A O 1
ATOM 2166 N N . GLY A 1 287 ? 27.781 -13.648 -5.09 1 96.38 287 GLY A N 1
ATOM 2167 C CA . GLY A 1 287 ? 28.312 -12.789 -6.133 1 96.38 287 GLY A CA 1
ATOM 2168 C C . GLY A 1 287 ? 27.359 -11.688 -6.539 1 96.38 287 GLY A C 1
ATOM 2169 O O . GLY A 1 287 ? 27.266 -11.336 -7.719 1 96.38 287 GLY A O 1
ATOM 2170 N N . ILE A 1 288 ? 26.562 -11.148 -5.641 1 96 288 ILE A N 1
ATOM 2171 C CA . ILE A 1 288 ? 25.594 -10.102 -5.926 1 96 288 ILE A CA 1
ATOM 2172 C C . ILE A 1 288 ? 26 -8.805 -5.238 1 96 288 ILE A C 1
ATOM 2174 O O . ILE A 1 288 ? 26.391 -8.812 -4.066 1 96 288 ILE A O 1
ATOM 2178 N N . ARG A 1 289 ? 25.906 -7.75 -6.008 1 95.56 289 ARG A N 1
ATOM 2179 C CA . ARG A 1 289 ? 26.203 -6.43 -5.457 1 95.56 289 ARG A CA 1
ATOM 2180 C C . ARG A 1 289 ? 25.016 -5.488 -5.641 1 95.56 289 ARG A C 1
ATOM 2182 O O . ARG A 1 289 ? 24.312 -5.555 -6.648 1 95.56 289 ARG A O 1
ATOM 2189 N N . ILE A 1 290 ? 24.734 -4.699 -4.703 1 95.56 290 ILE A N 1
ATOM 2190 C CA . ILE A 1 290 ? 23.781 -3.594 -4.797 1 95.56 290 ILE A CA 1
ATOM 2191 C C . ILE A 1 290 ? 24.531 -2.283 -5.004 1 95.56 290 ILE A C 1
ATOM 2193 O O . ILE A 1 290 ? 25.297 -1.857 -4.133 1 95.56 290 ILE A O 1
ATOM 2197 N N . LEU A 1 291 ? 24.344 -1.646 -6.129 1 95.31 291 LEU A N 1
ATOM 2198 C CA . LEU A 1 291 ? 25.078 -0.43 -6.461 1 95.31 291 LEU A CA 1
ATOM 2199 C C . LEU A 1 291 ? 24.594 0.748 -5.629 1 95.31 291 LEU A C 1
ATOM 2201 O O . LEU A 1 291 ? 23.422 0.78 -5.223 1 95.31 291 LEU A O 1
ATOM 2205 N N . GLU A 1 292 ? 25.484 1.653 -5.344 1 93.31 292 GLU A N 1
ATOM 2206 C CA . GLU A 1 292 ? 25.094 2.896 -4.684 1 93.31 292 GLU A CA 1
ATOM 2207 C C . GLU A 1 292 ? 24.312 3.803 -5.629 1 93.31 292 GLU A C 1
ATOM 2209 O O . GLU A 1 292 ? 24.469 3.717 -6.852 1 93.31 292 GLU A O 1
ATOM 2214 N N . SER A 1 293 ? 23.5 4.586 -5.004 1 88.75 293 SER A N 1
ATOM 2215 C CA . SER A 1 293 ? 22.75 5.531 -5.816 1 88.75 293 SER A CA 1
ATOM 2216 C C . SER A 1 293 ? 23.641 6.609 -6.402 1 88.75 293 SER A C 1
ATOM 2218 O O . SER A 1 293 ? 24.672 6.949 -5.812 1 88.75 293 SER A O 1
ATOM 2220 N N . GLU A 1 294 ? 23.438 6.984 -7.602 1 71.25 294 GLU A N 1
ATOM 2221 C CA . GLU A 1 294 ? 24.188 8.102 -8.172 1 71.25 294 GLU A CA 1
ATOM 2222 C C . GLU A 1 294 ? 23.781 9.422 -7.512 1 71.25 294 GLU A C 1
ATOM 2224 O O . GLU A 1 294 ? 22.625 9.844 -7.602 1 71.25 294 GLU A O 1
ATOM 2229 N N . LYS A 1 295 ? 24.281 9.633 -6.289 1 59 295 LYS A N 1
ATOM 2230 C CA . LYS A 1 295 ? 23.969 10.969 -5.781 1 59 295 LYS A CA 1
ATOM 2231 C C . LYS A 1 295 ? 24.562 12.047 -6.684 1 59 295 LYS A C 1
ATOM 2233 O O . LYS A 1 295 ? 25.609 11.844 -7.301 1 59 295 LYS A O 1
ATOM 2238 N N . ALA A 1 296 ? 23.844 13.211 -7.023 1 45.31 296 ALA A N 1
ATOM 2239 C CA . ALA A 1 296 ? 24.391 14.352 -7.758 1 45.31 296 ALA A CA 1
ATOM 2240 C C . ALA A 1 296 ? 25.703 14.828 -7.129 1 45.31 296 ALA A C 1
ATOM 2242 O O . ALA A 1 296 ? 25.766 15.07 -5.922 1 45.31 296 ALA A O 1
ATOM 2243 N N . GLY A 1 297 ? 26.812 14.398 -7.508 1 36.28 297 GLY A N 1
ATOM 2244 C CA . GLY A 1 297 ? 28.047 15.078 -7.105 1 36.28 297 GLY A CA 1
ATOM 2245 C C . GLY A 1 297 ? 27.828 16.562 -6.82 1 36.28 297 GLY A C 1
ATOM 2246 O O . GLY A 1 297 ? 27.188 17.266 -7.598 1 36.28 297 GLY A O 1
ATOM 2247 N N . ARG A 1 298 ? 27.875 17.078 -5.496 1 32.34 298 ARG A N 1
ATOM 2248 C CA . ARG A 1 298 ? 28.062 18.5 -5.215 1 32.34 298 ARG A CA 1
ATOM 2249 C C . ARG A 1 298 ? 29.125 19.109 -6.125 1 32.34 298 ARG A C 1
ATOM 2251 O O . ARG A 1 298 ? 30.266 18.656 -6.129 1 32.34 298 ARG A O 1
ATOM 2258 N N . SER A 1 299 ? 28.625 19.406 -7.199 1 25.39 299 SER A N 1
ATOM 2259 C CA . SER A 1 299 ? 29.562 20.344 -7.789 1 25.39 299 SER A CA 1
ATOM 2260 C C . SER A 1 299 ? 29.969 21.422 -6.785 1 25.39 299 SER A C 1
ATOM 2262 O O . SER A 1 299 ? 29.125 22.172 -6.289 1 25.39 299 SER A O 1
ATOM 2264 N N . ILE A 1 300 ? 30.812 21.062 -5.836 1 21.89 300 ILE A N 1
ATOM 2265 C CA . ILE A 1 300 ? 31.625 22.156 -5.328 1 21.89 300 ILE A CA 1
ATOM 2266 C C . ILE A 1 300 ? 32.156 22.984 -6.5 1 21.89 300 ILE A C 1
ATOM 2268 O O . ILE A 1 300 ? 33.062 22.516 -7.227 1 21.89 300 ILE A O 1
ATOM 2272 N N . VAL A 1 301 ? 31.344 23.688 -7.168 1 16.97 301 VAL A N 1
ATOM 2273 C CA . VAL A 1 301 ? 31.938 24.922 -7.652 1 16.97 301 VAL A CA 1
ATOM 2274 C C . VAL A 1 301 ? 32.156 25.891 -6.484 1 16.97 301 VAL A C 1
ATOM 2276 O O . VAL A 1 301 ? 31.281 26.078 -5.648 1 16.97 301 VAL A O 1
ATOM 2279 N N . MET B 1 1 ? -32.531 20.562 -0.296 1 54.16 1 MET B N 1
ATOM 2280 C CA . MET B 1 1 ? -31.109 20.625 0.024 1 54.16 1 MET B CA 1
ATOM 2281 C C . MET B 1 1 ? -30.266 20.125 -1.141 1 54.16 1 MET B C 1
ATOM 2283 O O . MET B 1 1 ? -30.672 19.188 -1.846 1 54.16 1 MET B O 1
ATOM 2287 N N . SER B 1 2 ? -29.438 20.906 -1.678 1 74.88 2 SER B N 1
ATOM 2288 C CA . SER B 1 2 ? -28.656 20.594 -2.873 1 74.88 2 SER B CA 1
ATOM 2289 C C . SER B 1 2 ? -27.859 19.312 -2.689 1 74.88 2 SER B C 1
ATOM 2291 O O . SER B 1 2 ? -27.219 19.109 -1.652 1 74.88 2 SER B O 1
ATOM 2293 N N . VAL B 1 3 ? -28.156 18.266 -3.428 1 88.69 3 VAL B N 1
ATOM 2294 C CA . VAL B 1 3 ? -27.531 16.953 -3.408 1 88.69 3 VAL B CA 1
ATOM 2295 C C . VAL B 1 3 ? -26.141 17.031 -4.031 1 88.69 3 VAL B C 1
ATOM 2297 O O . VAL B 1 3 ? -25.969 17.625 -5.094 1 88.69 3 VAL B O 1
ATOM 2300 N N . ARG B 1 4 ? -25.141 16.641 -3.25 1 94.06 4 ARG B N 1
ATOM 2301 C CA . ARG B 1 4 ? -23.781 16.578 -3.756 1 94.06 4 ARG B CA 1
ATOM 2302 C C . ARG B 1 4 ? -23.406 15.141 -4.121 1 94.06 4 ARG B C 1
ATOM 2304 O O . ARG B 1 4 ? -23.734 14.203 -3.393 1 94.06 4 ARG B O 1
ATOM 2311 N N . SER B 1 5 ? -22.734 14.992 -5.23 1 95.81 5 SER B N 1
ATOM 2312 C CA . SER B 1 5 ? -22.203 13.688 -5.613 1 95.81 5 SER B CA 1
ATOM 2313 C C . SER B 1 5 ? -20.812 13.469 -5.047 1 95.81 5 SER B C 1
ATOM 2315 O O . SER B 1 5 ? -19.984 14.391 -5.023 1 95.81 5 SER B O 1
ATOM 2317 N N . ALA B 1 6 ? -20.594 12.258 -4.562 1 96.94 6 ALA B N 1
ATOM 2318 C CA . ALA B 1 6 ? -19.234 11.875 -4.203 1 96.94 6 ALA B CA 1
ATOM 2319 C C . ALA B 1 6 ? -18.266 12.164 -5.344 1 96.94 6 ALA B C 1
ATOM 2321 O O . ALA B 1 6 ? -18.656 12.164 -6.516 1 96.94 6 ALA B O 1
ATOM 2322 N N . GLU B 1 7 ? -17.031 12.445 -5.027 1 97.62 7 GLU B N 1
ATOM 2323 C CA . GLU B 1 7 ? -16.016 12.75 -6.035 1 97.62 7 GLU B CA 1
ATOM 2324 C C . GLU B 1 7 ? -15.875 11.617 -7.043 1 97.62 7 GLU B C 1
ATOM 2326 O O . GLU B 1 7 ? -15.539 11.844 -8.203 1 97.62 7 GLU B O 1
ATOM 2331 N N . TYR B 1 8 ? -16.094 10.359 -6.648 1 97.5 8 TYR B N 1
ATOM 2332 C CA . TYR B 1 8 ? -16.016 9.18 -7.5 1 97.5 8 TYR B CA 1
ATOM 2333 C C . TYR B 1 8 ? -17.281 8.352 -7.402 1 97.5 8 TYR B C 1
ATOM 2335 O O . TYR B 1 8 ? -17.906 8.281 -6.34 1 97.5 8 TYR B O 1
ATOM 2343 N N . PRO B 1 9 ? -17.688 7.734 -8.508 1 97 9 PRO B N 1
ATOM 2344 C CA . PRO B 1 9 ? -18.781 6.758 -8.469 1 97 9 PRO B CA 1
ATOM 2345 C C . PRO B 1 9 ? -18.359 5.426 -7.852 1 97 9 PRO B C 1
ATOM 2347 O O . PRO B 1 9 ? -17.234 5.297 -7.363 1 97 9 PRO B O 1
ATOM 2350 N N . ARG B 1 10 ? -19.266 4.453 -7.816 1 96.81 10 ARG B N 1
ATOM 2351 C CA . ARG B 1 10 ? -18.922 3.086 -7.438 1 96.81 10 ARG B CA 1
ATOM 2352 C C . ARG B 1 10 ? -17.906 2.488 -8.398 1 96.81 10 ARG B C 1
ATOM 2354 O O . ARG B 1 10 ? -17.859 2.861 -9.57 1 96.81 10 ARG B O 1
ATOM 2361 N N . PRO B 1 11 ? -17.047 1.59 -7.953 1 97.38 11 PRO B N 1
ATOM 2362 C CA . PRO B 1 11 ? -16.078 0.957 -8.852 1 97.38 11 PRO B CA 1
ATOM 2363 C C . PRO B 1 11 ? -16.75 0.074 -9.906 1 97.38 11 PRO B C 1
ATOM 2365 O O . PRO B 1 11 ? -17.828 -0.472 -9.672 1 97.38 11 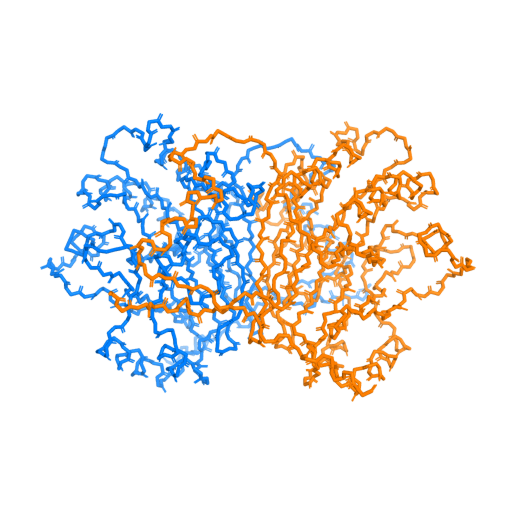PRO B O 1
ATOM 2368 N N . LYS B 1 12 ? -16.031 -0.077 -11.039 1 97.62 12 LYS B N 1
ATOM 2369 C CA . LYS B 1 12 ? -16.5 -0.95 -12.109 1 97.62 12 LYS B CA 1
ATOM 2370 C C . LYS B 1 12 ? -16.266 -2.418 -11.766 1 97.62 12 LYS B C 1
ATOM 2372 O O . LYS B 1 12 ? -17.062 -3.283 -12.148 1 97.62 12 LYS B O 1
ATOM 2377 N N . HIS B 1 13 ? -15.156 -2.709 -11.203 1 98.06 13 HIS B N 1
ATOM 2378 C CA . HIS B 1 13 ? -14.781 -4.055 -10.789 1 98.06 13 HIS B CA 1
ATOM 2379 C C . HIS B 1 13 ? -14.234 -4.055 -9.367 1 98.06 13 HIS B C 1
ATOM 2381 O O . HIS B 1 13 ? -13.742 -3.033 -8.891 1 98.06 13 HIS B O 1
ATOM 2387 N N . PHE B 1 14 ? -14.445 -5.148 -8.695 1 98.31 14 PHE B N 1
ATOM 2388 C CA . PHE B 1 14 ? -13.914 -5.375 -7.359 1 98.31 14 PHE B CA 1
ATOM 2389 C C . PHE B 1 14 ? -13.234 -6.738 -7.27 1 98.31 14 PHE B C 1
ATOM 2391 O O . PHE B 1 14 ? -13.844 -7.758 -7.602 1 98.31 14 PHE B O 1
ATOM 2398 N N . LEU B 1 15 ? -11.922 -6.762 -6.887 1 98.88 15 LEU B N 1
ATOM 2399 C CA . LEU B 1 15 ? -11.133 -7.98 -6.742 1 98.88 15 LEU B CA 1
ATOM 2400 C C . LEU B 1 15 ? -10.547 -8.086 -5.34 1 98.88 15 LEU B C 1
ATOM 2402 O O . LEU B 1 15 ? -10.461 -7.086 -4.621 1 98.88 15 LEU B O 1
ATOM 2406 N N . VAL B 1 16 ? -10.234 -9.281 -4.934 1 98.88 16 VAL B N 1
ATOM 2407 C CA . VAL B 1 16 ? -9.414 -9.516 -3.746 1 98.88 16 VAL B CA 1
ATOM 2408 C C . VAL B 1 16 ? -8.102 -10.172 -4.145 1 98.88 16 VAL B C 1
ATOM 2410 O O . VAL B 1 16 ? -8.086 -11.156 -4.895 1 98.88 16 VAL B O 1
ATOM 2413 N N . HIS B 1 17 ? -7.047 -9.586 -3.732 1 98.94 17 HIS B N 1
ATOM 2414 C CA . HIS B 1 17 ? -5.699 -10.047 -4.055 1 98.94 17 HIS B CA 1
ATOM 2415 C C . HIS B 1 17 ? -5.047 -10.734 -2.857 1 98.94 17 HIS B C 1
ATOM 2417 O O . HIS B 1 17 ? -4.852 -10.109 -1.812 1 98.94 17 HIS B O 1
ATOM 2423 N N . LEU B 1 18 ? -4.75 -12 -2.959 1 98.94 18 LEU B N 1
ATOM 2424 C CA . LEU B 1 18 ? -4.078 -12.805 -1.947 1 98.94 18 LEU B CA 1
ATOM 2425 C C . LEU B 1 18 ? -2.76 -13.359 -2.48 1 98.94 18 LEU B C 1
ATOM 2427 O O . LEU B 1 18 ? -2.605 -13.547 -3.689 1 98.94 18 LEU B O 1
ATOM 2431 N N . SER B 1 19 ? -1.837 -13.602 -1.584 1 98.88 19 SER B N 1
ATOM 2432 C CA . SER B 1 19 ? -0.562 -14.141 -2.051 1 98.88 19 SER B CA 1
ATOM 2433 C C . SER B 1 19 ? 0.12 -14.961 -0.964 1 98.88 19 SER B C 1
ATOM 2435 O O . SER B 1 19 ? -0.206 -14.836 0.218 1 98.88 19 SER B O 1
ATOM 2437 N N . ASP B 1 20 ? 1.01 -15.859 -1.346 1 98.81 20 ASP B N 1
ATOM 2438 C CA . ASP B 1 20 ? 1.959 -16.578 -0.499 1 98.81 20 ASP B CA 1
ATOM 2439 C C . ASP B 1 20 ? 1.243 -17.297 0.637 1 98.81 20 ASP B C 1
ATOM 2441 O O . ASP B 1 20 ? 1.549 -17.078 1.811 1 98.81 20 ASP B O 1
ATOM 2445 N N . THR B 1 21 ? 0.351 -18.141 0.211 1 98.69 21 THR B N 1
ATOM 2446 C CA . THR B 1 21 ? -0.401 -18.922 1.195 1 98.69 21 THR B CA 1
ATOM 2447 C C . THR B 1 21 ? 0.474 -20 1.814 1 98.69 21 THR B C 1
ATOM 2449 O O . THR B 1 21 ? 0.25 -20.406 2.955 1 98.69 21 THR B O 1
ATOM 2452 N N . HIS B 1 22 ? 1.373 -20.609 1.138 1 98.38 22 HIS B N 1
ATOM 2453 C CA . HIS B 1 22 ? 2.385 -21.562 1.583 1 98.38 22 HIS B CA 1
ATOM 2454 C C . HIS B 1 22 ? 1.75 -22.734 2.332 1 98.38 22 HIS B C 1
ATOM 2456 O O . HIS B 1 22 ? 2.242 -23.141 3.387 1 98.38 22 HIS B O 1
ATOM 2462 N N . LEU B 1 23 ? 0.674 -23.25 1.782 1 97.75 23 LEU B N 1
ATOM 2463 C CA . LEU B 1 23 ? 0.08 -24.406 2.432 1 97.75 23 LEU B CA 1
ATOM 2464 C C . LEU B 1 23 ? 1.044 -25.594 2.418 1 97.75 23 LEU B C 1
ATOM 2466 O O . LEU B 1 23 ? 1.849 -25.734 1.494 1 97.75 23 LEU B O 1
ATOM 2470 N N . VAL B 1 24 ? 0.938 -26.422 3.486 1 95.12 24 VAL B N 1
ATOM 2471 C CA . VAL B 1 24 ? 1.75 -27.625 3.594 1 95.12 24 VAL B CA 1
ATOM 2472 C C . VAL B 1 24 ? 0.844 -28.844 3.672 1 95.12 24 VAL B C 1
ATOM 2474 O O . VAL B 1 24 ? -0.328 -28.734 4.043 1 95.12 24 VAL B O 1
ATOM 2477 N N . ALA B 1 25 ? 1.378 -29.984 3.271 1 86.75 25 ALA B N 1
ATOM 2478 C CA . ALA B 1 25 ? 0.611 -31.219 3.26 1 86.75 25 ALA B CA 1
ATOM 2479 C C . ALA B 1 25 ? 0.195 -31.625 4.672 1 86.75 25 ALA B C 1
ATOM 2481 O O . ALA B 1 25 ? -0.94 -32.062 4.895 1 86.75 25 ALA B O 1
ATOM 2482 N N . GLN B 1 26 ? 1.17 -31.516 5.57 1 83.94 26 GLN B N 1
ATOM 2483 C CA . GLN B 1 26 ? 0.904 -31.891 6.957 1 83.94 26 GLN B CA 1
ATOM 2484 C C . GLN B 1 26 ? 1.587 -30.922 7.926 1 83.94 26 GLN B C 1
ATOM 2486 O O . GLN B 1 26 ? 2.705 -30.469 7.672 1 83.94 26 GLN B O 1
ATOM 2491 N N . GLY B 1 27 ? 0.832 -30.625 8.938 1 83.31 27 GLY B N 1
ATOM 2492 C CA . GLY B 1 27 ? 1.437 -29.875 10.031 1 83.31 27 GLY B CA 1
ATOM 2493 C C . GLY B 1 27 ? 1.515 -28.391 9.781 1 83.31 27 GLY B C 1
ATOM 2494 O O . GLY B 1 27 ? 0.656 -27.828 9.094 1 83.31 27 GLY B O 1
ATOM 2495 N N . GLU B 1 28 ? 2.402 -27.766 10.625 1 84.12 28 GLU B N 1
ATOM 2496 C CA . GLU B 1 28 ? 2.621 -26.328 10.586 1 84.12 28 GLU B CA 1
ATOM 2497 C C . GLU B 1 28 ? 3.9 -25.984 9.828 1 84.12 28 GLU B C 1
ATOM 2499 O O . GLU B 1 28 ? 4.887 -26.719 9.898 1 84.12 28 GLU B O 1
ATOM 2504 N N . LEU B 1 29 ? 3.805 -24.906 9.078 1 84.62 29 LEU B N 1
ATOM 2505 C CA . LEU B 1 29 ? 5.004 -24.391 8.422 1 84.62 29 LEU B CA 1
ATOM 2506 C C . LEU B 1 29 ? 5.996 -23.859 9.453 1 84.62 29 LEU B C 1
ATOM 2508 O O . LEU B 1 29 ? 5.625 -23.094 10.344 1 84.62 29 LEU B O 1
ATOM 2512 N N . TYR B 1 30 ? 7.242 -24.234 9.32 1 81.81 30 TYR B N 1
ATOM 2513 C CA . TYR B 1 30 ? 8.328 -23.859 10.219 1 81.81 30 TYR B CA 1
ATOM 2514 C C . TYR B 1 30 ? 7.984 -24.203 11.664 1 81.81 30 TYR B C 1
ATOM 2516 O O . TYR B 1 30 ? 8.398 -23.5 12.594 1 81.81 30 TYR B O 1
ATOM 2524 N N . ASP B 1 31 ? 7.129 -25.078 11.844 1 80.25 31 ASP B N 1
ATOM 2525 C CA . ASP B 1 31 ? 6.664 -25.516 13.156 1 80.25 31 ASP B CA 1
ATOM 2526 C C . ASP B 1 31 ? 6.066 -24.359 13.938 1 80.25 31 ASP B C 1
ATOM 2528 O O . ASP B 1 31 ? 6.176 -24.312 15.164 1 80.25 31 ASP B O 1
ATOM 2532 N N . ALA B 1 32 ? 5.527 -23.422 13.211 1 83.12 32 ALA B N 1
ATOM 2533 C CA . ALA B 1 32 ? 5.117 -22.219 13.922 1 83.12 32 ALA B CA 1
ATOM 2534 C C . ALA B 1 32 ? 3.828 -21.656 13.344 1 83.12 32 ALA B C 1
ATOM 2536 O O . ALA B 1 32 ? 3.016 -21.078 14.07 1 83.12 32 ALA B O 1
ATOM 2537 N N . VAL B 1 33 ? 3.615 -21.828 12.07 1 90.44 33 VAL B N 1
ATOM 2538 C CA . VAL B 1 33 ? 2.492 -21.141 11.445 1 90.44 33 VAL B CA 1
ATOM 2539 C C . VAL B 1 33 ? 1.546 -22.172 10.82 1 90.44 33 VAL B C 1
ATOM 2541 O O . VAL B 1 33 ? 1.965 -23 10.008 1 90.44 33 VAL B O 1
ATOM 2544 N N . ASP B 1 34 ? 0.321 -22.125 11.203 1 93.94 34 ASP B N 1
ATOM 2545 C CA . ASP B 1 34 ? -0.728 -22.891 10.539 1 93.94 34 ASP B CA 1
ATOM 2546 C C . ASP B 1 34 ? -1.284 -22.141 9.336 1 93.94 34 ASP B C 1
ATOM 2548 O O . ASP B 1 34 ? -2.266 -21.406 9.453 1 93.94 34 ASP B O 1
ATOM 2552 N N . ALA B 1 35 ? -0.69 -22.422 8.195 1 96.56 35 ALA B N 1
ATOM 2553 C CA . ALA B 1 35 ? -0.989 -21.688 6.973 1 96.56 35 ALA B CA 1
ATOM 2554 C C . ALA B 1 35 ? -2.459 -21.844 6.586 1 96.56 35 ALA B C 1
ATOM 2556 O O . ALA B 1 35 ? -3.094 -20.875 6.156 1 96.56 35 ALA B O 1
ATOM 2557 N N . SER B 1 36 ? -3.051 -23.031 6.762 1 97.12 36 SER B N 1
ATOM 2558 C CA . SER B 1 36 ? -4.441 -23.297 6.402 1 97.12 36 SER B CA 1
ATOM 2559 C C . SER B 1 36 ? -5.395 -22.469 7.262 1 97.12 36 SER B C 1
ATOM 2561 O O . SER B 1 36 ? -6.344 -21.875 6.75 1 97.12 36 SER B O 1
ATOM 2563 N N . THR B 1 37 ? -5.125 -22.469 8.5 1 96.12 37 THR B N 1
ATOM 2564 C CA . THR B 1 37 ? -5.965 -21.703 9.414 1 96.12 37 THR B CA 1
ATOM 2565 C C . THR B 1 37 ? -5.914 -20.219 9.078 1 96.12 37 THR B C 1
ATOM 2567 O O . THR B 1 37 ? -6.941 -19.531 9.078 1 96.12 37 THR B O 1
ATOM 2570 N N . ARG B 1 38 ? -4.707 -19.719 8.789 1 96.5 38 ARG B N 1
ATOM 2571 C CA . ARG B 1 38 ? -4.562 -18.312 8.445 1 96.5 38 ARG B CA 1
ATOM 2572 C C . ARG B 1 38 ? -5.348 -17.969 7.184 1 96.5 38 ARG B C 1
ATOM 2574 O O . ARG B 1 38 ? -6.023 -16.938 7.125 1 96.5 38 ARG B O 1
ATOM 2581 N N . LEU B 1 39 ? -5.242 -18.797 6.188 1 98.06 39 LEU B N 1
ATOM 2582 C CA . LEU B 1 39 ? -5.984 -18.578 4.949 1 98.06 39 LEU B CA 1
ATOM 2583 C C . LEU B 1 39 ? -7.484 -18.578 5.211 1 98.06 39 LEU B C 1
ATOM 2585 O O . LEU B 1 39 ? -8.211 -17.719 4.707 1 98.06 39 LEU B O 1
ATOM 2589 N N . ARG B 1 40 ? -7.992 -19.531 6 1 97.75 40 ARG B N 1
ATOM 2590 C CA . ARG B 1 40 ? -9.406 -19.594 6.344 1 97.75 40 ARG B CA 1
ATOM 2591 C C . ARG B 1 40 ? -9.867 -18.312 7.039 1 97.75 40 ARG B C 1
ATOM 2593 O O . ARG B 1 40 ? -10.977 -17.828 6.793 1 97.75 40 ARG B O 1
ATOM 2600 N N . GLU B 1 41 ? -9.008 -17.828 7.883 1 97 41 GLU B N 1
ATOM 2601 C CA . GLU B 1 41 ? -9.336 -16.594 8.602 1 97 41 GLU B CA 1
ATOM 2602 C C . GLU B 1 41 ? -9.469 -15.414 7.637 1 97 41 GLU B C 1
ATOM 2604 O O . GLU B 1 41 ? -10.398 -14.609 7.754 1 97 41 GLU B O 1
ATOM 2609 N N . VAL B 1 42 ? -8.516 -15.312 6.715 1 97.56 42 VAL B N 1
ATOM 2610 C CA . VAL B 1 42 ? -8.578 -14.242 5.723 1 97.56 42 VAL B CA 1
ATOM 2611 C C . VAL B 1 42 ? -9.867 -14.352 4.922 1 97.56 42 VAL B C 1
ATOM 2613 O O . VAL B 1 42 ? -10.602 -13.367 4.773 1 97.56 42 VAL B O 1
ATOM 2616 N N . LEU B 1 43 ? -10.188 -15.508 4.465 1 98.38 43 LEU B N 1
ATOM 2617 C CA . LEU B 1 43 ? -11.367 -15.727 3.631 1 98.38 43 LEU B CA 1
ATOM 2618 C C . LEU B 1 43 ? -12.648 -15.523 4.43 1 98.38 43 LEU B C 1
ATOM 2620 O O . LEU B 1 43 ? -13.633 -14.992 3.91 1 98.38 43 LEU B O 1
ATOM 2624 N N . SER B 1 44 ? -12.625 -15.945 5.68 1 97.31 44 SER B N 1
ATOM 2625 C CA . SER B 1 44 ? -13.789 -15.75 6.531 1 97.31 44 SER B CA 1
ATOM 2626 C C . SER B 1 44 ? -14.109 -14.273 6.703 1 97.31 44 SER B C 1
ATOM 2628 O O . SER B 1 44 ? -15.273 -13.891 6.812 1 97.31 44 SER B O 1
ATOM 2630 N N . GLY B 1 45 ? -13.062 -13.484 6.824 1 96 45 GLY B N 1
ATOM 2631 C CA . GLY B 1 45 ? -13.266 -12.047 6.898 1 96 45 GLY B CA 1
ATOM 2632 C C . GLY B 1 45 ? -13.961 -11.484 5.676 1 96 45 GLY B C 1
ATOM 2633 O O . GLY B 1 45 ? -14.867 -10.656 5.797 1 96 45 GLY B O 1
ATOM 2634 N N . ILE B 1 46 ? -13.57 -11.938 4.535 1 96.19 46 ILE B N 1
ATOM 2635 C CA . ILE B 1 46 ? -14.172 -11.492 3.285 1 96.19 46 ILE B CA 1
ATOM 2636 C C . ILE B 1 46 ? -15.648 -11.867 3.26 1 96.19 46 ILE B C 1
ATOM 2638 O O . ILE B 1 46 ? -16.5 -11.039 2.951 1 96.19 46 ILE B O 1
ATOM 2642 N N . VAL B 1 47 ? -15.961 -13.086 3.613 1 97 47 VAL B N 1
ATOM 2643 C CA . VAL B 1 47 ? -17.328 -13.578 3.625 1 97 47 VAL B CA 1
ATOM 2644 C C . VAL B 1 47 ? -18.156 -12.773 4.625 1 97 47 VAL B C 1
ATOM 2646 O O . VAL B 1 47 ? -19.266 -12.336 4.316 1 97 47 VAL B O 1
ATOM 2649 N N . ALA B 1 48 ? -17.578 -12.547 5.773 1 94.38 48 ALA B N 1
ATOM 2650 C CA . ALA B 1 48 ? -18.297 -11.859 6.855 1 94.38 48 ALA B CA 1
ATOM 2651 C C . ALA B 1 48 ? -18.609 -10.422 6.477 1 94.38 48 ALA B C 1
ATOM 2653 O O . ALA B 1 48 ? -19.609 -9.859 6.922 1 94.38 48 ALA B O 1
ATOM 2654 N N . SER B 1 49 ? -17.781 -9.844 5.691 1 94.06 49 SER B N 1
ATOM 2655 C CA . SER B 1 49 ? -17.984 -8.461 5.281 1 94.06 49 SER B CA 1
ATOM 2656 C C . SER B 1 49 ? -19.188 -8.336 4.336 1 94.06 49 SER B C 1
ATOM 2658 O O . SER B 1 49 ? -19.688 -7.234 4.109 1 94.06 49 SER B O 1
ATOM 2660 N N . GLY B 1 50 ? -19.547 -9.477 3.688 1 94.94 50 GLY B N 1
ATOM 2661 C CA . GLY B 1 50 ? -20.594 -9.469 2.676 1 94.94 50 GLY B CA 1
ATOM 2662 C C . GLY B 1 50 ? -20.094 -9.008 1.316 1 94.94 50 GLY B C 1
ATOM 2663 O O . GLY B 1 50 ? -20.891 -8.797 0.401 1 94.94 50 GLY B O 1
ATOM 2664 N N . ALA B 1 51 ? -18.812 -8.875 1.188 1 94.44 51 ALA B N 1
ATOM 2665 C CA . ALA B 1 51 ? -18.234 -8.461 -0.084 1 94.44 51 ALA B CA 1
ATOM 2666 C C . ALA B 1 51 ? -18.469 -9.508 -1.167 1 94.44 51 ALA B C 1
ATOM 2668 O O . ALA B 1 51 ? -18.516 -10.711 -0.882 1 94.44 51 ALA B O 1
ATOM 2669 N N . ARG B 1 52 ? -18.656 -9.023 -2.367 1 96.31 52 ARG B N 1
ATOM 2670 C CA . ARG B 1 52 ? -18.844 -9.883 -3.531 1 96.31 52 ARG B CA 1
ATOM 2671 C C . ARG B 1 52 ? -17.844 -9.531 -4.637 1 96.31 52 ARG B C 1
ATOM 2673 O O . ARG B 1 52 ? -18.234 -8.969 -5.664 1 96.31 52 ARG B O 1
ATOM 2680 N N . PRO B 1 53 ? -16.625 -9.906 -4.438 1 98.38 53 PRO B N 1
ATOM 2681 C CA . PRO B 1 53 ? -15.633 -9.609 -5.484 1 98.38 53 PRO B CA 1
ATOM 2682 C C . PRO B 1 53 ? -15.875 -10.406 -6.762 1 98.38 53 PRO B C 1
ATOM 2684 O O . PRO B 1 53 ? -16.422 -11.516 -6.711 1 98.38 53 PRO B O 1
ATOM 2687 N N . ASP B 1 54 ? -15.43 -9.758 -7.926 1 98.62 54 ASP B N 1
ATOM 2688 C CA . ASP B 1 54 ? -15.484 -10.461 -9.203 1 98.62 54 ASP B CA 1
ATOM 2689 C C . ASP B 1 54 ? -14.531 -11.656 -9.211 1 98.62 54 ASP B C 1
ATOM 2691 O O . ASP B 1 54 ? -14.805 -12.664 -9.867 1 98.62 54 ASP B O 1
ATOM 2695 N N . ALA B 1 55 ? -13.445 -11.5 -8.461 1 98.94 55 ALA B N 1
ATOM 2696 C CA . ALA B 1 55 ? -12.461 -12.578 -8.477 1 98.94 55 ALA B CA 1
ATOM 2697 C C . ALA B 1 55 ? -11.602 -12.555 -7.211 1 98.94 55 ALA B C 1
ATOM 2699 O O . ALA B 1 55 ? -11.422 -11.492 -6.602 1 98.94 55 ALA B O 1
ATOM 2700 N N . LEU B 1 56 ? -11.133 -13.703 -6.758 1 98.94 56 LEU B N 1
ATOM 2701 C CA . LEU B 1 56 ? -10 -13.906 -5.867 1 98.94 56 LEU B CA 1
ATOM 2702 C C . LEU B 1 56 ? -8.734 -14.211 -6.66 1 98.94 56 LEU B C 1
ATOM 2704 O O . LEU B 1 56 ? -8.656 -15.227 -7.352 1 98.94 56 LEU B O 1
ATOM 2708 N N . ILE B 1 57 ? -7.789 -13.312 -6.629 1 98.94 57 ILE B N 1
ATOM 2709 C CA . ILE B 1 57 ? -6.555 -13.492 -7.387 1 98.94 57 ILE B CA 1
ATOM 2710 C C . ILE B 1 57 ? -5.418 -13.875 -6.445 1 98.94 57 ILE B C 1
ATOM 2712 O O . ILE B 1 57 ? -5.078 -13.125 -5.527 1 98.94 57 ILE B O 1
ATOM 2716 N N . PHE B 1 58 ? -4.82 -15.039 -6.656 1 98.94 58 PHE B N 1
ATOM 2717 C CA . PHE B 1 58 ? -3.691 -15.531 -5.879 1 98.94 58 PHE B CA 1
ATOM 2718 C C . PHE B 1 58 ? -2.393 -15.406 -6.664 1 98.94 58 PHE B C 1
ATOM 2720 O O . PHE B 1 58 ? -2.268 -15.969 -7.758 1 98.94 58 PHE B O 1
ATOM 2727 N N . THR B 1 59 ? -1.386 -14.727 -6.062 1 98.94 59 THR B N 1
ATOM 2728 C CA . THR B 1 59 ? -0.203 -14.43 -6.859 1 98.94 59 THR B CA 1
ATOM 2729 C C . THR B 1 59 ? 0.978 -15.289 -6.426 1 98.94 59 THR B C 1
ATOM 2731 O O . THR B 1 59 ? 2.092 -14.789 -6.258 1 98.94 59 THR B O 1
ATOM 2734 N N . GLY B 1 60 ? 0.751 -16.562 -6.25 1 98.75 60 GLY B N 1
ATOM 2735 C CA . GLY B 1 60 ? 1.818 -17.562 -6.242 1 98.75 60 GLY B CA 1
ATOM 2736 C C . GLY B 1 60 ? 2.312 -17.891 -4.844 1 98.75 60 GLY B C 1
ATOM 2737 O O . GLY B 1 60 ? 1.893 -17.266 -3.869 1 98.75 60 GLY B O 1
ATOM 2738 N N . ASP B 1 61 ? 3.213 -18.953 -4.789 1 98.81 61 ASP B N 1
ATOM 2739 C CA . ASP B 1 61 ? 3.646 -19.594 -3.545 1 98.81 61 ASP B CA 1
ATOM 2740 C C . ASP B 1 61 ? 2.451 -20.094 -2.736 1 98.81 61 ASP B C 1
ATOM 2742 O O . ASP B 1 61 ? 2.334 -19.797 -1.545 1 98.81 61 ASP B O 1
ATOM 2746 N N . LEU B 1 62 ? 1.619 -20.781 -3.514 1 98.75 62 LEU B N 1
ATOM 2747 C CA . LEU B 1 62 ? 0.372 -21.312 -2.969 1 98.75 62 LEU B CA 1
ATOM 2748 C C . LEU B 1 62 ? 0.644 -22.422 -1.972 1 98.75 62 LEU B C 1
ATOM 2750 O O . LEU B 1 62 ? -0.009 -22.516 -0.929 1 98.75 62 LEU B O 1
ATOM 2754 N N . THR B 1 63 ? 1.594 -23.219 -2.363 1 97.75 63 THR B N 1
ATOM 2755 C CA . THR B 1 63 ? 2.104 -24.266 -1.484 1 97.75 63 THR B CA 1
ATOM 2756 C C . THR B 1 63 ? 3.578 -24.031 -1.17 1 97.75 63 THR B C 1
ATOM 2758 O O . THR B 1 63 ? 4.273 -23.328 -1.908 1 97.75 63 THR B O 1
ATOM 2761 N N . ASP B 1 64 ? 4.031 -24.609 -0.064 1 96.44 64 ASP B N 1
ATOM 2762 C CA . ASP B 1 64 ? 5.41 -24.359 0.345 1 96.44 64 ASP B CA 1
ATOM 2763 C C . ASP B 1 64 ? 6.387 -25.234 -0.45 1 96.44 64 ASP B C 1
ATOM 2765 O O . ASP B 1 64 ? 7.52 -24.812 -0.712 1 96.44 64 ASP B O 1
ATOM 2769 N N . GLN B 1 65 ? 5.883 -26.438 -0.888 1 94.81 65 GLN B N 1
ATOM 2770 C CA . GLN B 1 65 ? 6.816 -27.344 -1.534 1 94.81 65 GLN B CA 1
ATOM 2771 C C . GLN B 1 65 ? 6.191 -27.984 -2.77 1 94.81 65 GLN B C 1
ATOM 2773 O O . GLN B 1 65 ? 6.699 -29 -3.275 1 94.81 65 GLN B O 1
ATOM 2778 N N . GLY B 1 66 ? 5.059 -27.594 -3.189 1 95.38 66 GLY B N 1
ATOM 2779 C CA . GLY B 1 66 ? 4.434 -28.094 -4.398 1 95.38 66 GLY B CA 1
ATOM 2780 C C . GLY B 1 66 ? 3.82 -29.469 -4.219 1 95.38 66 GLY B C 1
ATOM 2781 O O . GLY B 1 66 ? 3.602 -30.203 -5.191 1 95.38 66 GLY B O 1
ATOM 2782 N N . HIS B 1 67 ? 3.553 -29.875 -3.012 1 95.56 67 HIS B N 1
ATOM 2783 C CA . HIS B 1 67 ? 2.99 -31.203 -2.736 1 95.56 67 HIS B CA 1
ATOM 2784 C C . HIS B 1 67 ? 1.531 -31.281 -3.17 1 95.56 67 HIS B C 1
ATOM 2786 O O . HIS B 1 67 ? 0.748 -30.359 -2.895 1 95.56 67 HIS B O 1
ATOM 2792 N N . PRO B 1 68 ? 1.138 -32.375 -3.793 1 97.19 68 PRO B N 1
ATOM 2793 C CA . PRO B 1 68 ? -0.241 -32.531 -4.266 1 97.19 68 PRO B CA 1
ATOM 2794 C C . PRO B 1 68 ? -1.268 -32.375 -3.145 1 97.19 68 PRO B C 1
ATOM 2796 O O . PRO B 1 68 ? -2.312 -31.75 -3.346 1 97.19 68 PRO B O 1
ATOM 2799 N N . ASP B 1 69 ? -0.953 -32.875 -1.952 1 97.44 69 ASP B N 1
ATOM 2800 C CA . ASP B 1 69 ? -1.892 -32.781 -0.837 1 97.44 69 ASP B CA 1
ATOM 2801 C C . ASP B 1 69 ? -2.109 -31.344 -0.406 1 97.44 69 ASP B C 1
ATOM 2803 O O . ASP B 1 69 ? -3.203 -30.969 0.03 1 97.44 69 ASP B O 1
ATOM 2807 N N . ALA B 1 70 ? -1.069 -30.562 -0.467 1 97.75 70 ALA B N 1
ATOM 2808 C CA . ALA B 1 70 ? -1.182 -29.141 -0.122 1 97.75 70 ALA B CA 1
ATOM 2809 C C . ALA B 1 70 ? -2.08 -28.406 -1.111 1 97.75 70 ALA B C 1
ATOM 2811 O O . ALA B 1 70 ? -2.896 -27.578 -0.715 1 97.75 70 ALA B O 1
ATOM 2812 N N . TYR B 1 71 ? -1.966 -28.75 -2.395 1 98.25 71 TYR B N 1
ATOM 2813 C CA . TYR B 1 71 ? -2.836 -28.156 -3.408 1 98.25 71 TYR B CA 1
ATOM 2814 C C . TYR B 1 71 ? -4.285 -28.578 -3.188 1 98.25 71 TYR B C 1
ATOM 2816 O O . TYR B 1 71 ? -5.199 -27.766 -3.35 1 98.25 71 TYR B O 1
ATOM 2824 N N . ALA B 1 72 ? -4.469 -29.797 -2.883 1 97.38 72 ALA B N 1
ATOM 2825 C CA . ALA B 1 72 ? -5.82 -30.281 -2.625 1 97.38 72 ALA B CA 1
ATOM 2826 C C . ALA B 1 72 ? -6.457 -29.547 -1.454 1 97.38 72 ALA B C 1
ATOM 2828 O O . ALA B 1 72 ? -7.629 -29.172 -1.512 1 97.38 72 ALA B O 1
ATOM 2829 N N . GLU B 1 73 ? -5.656 -29.375 -0.402 1 97.44 73 GLU B N 1
ATOM 2830 C CA . GLU B 1 73 ? -6.129 -28.625 0.756 1 97.44 73 GLU B CA 1
ATOM 2831 C C . GLU B 1 73 ? -6.461 -27.188 0.379 1 97.44 73 GLU B C 1
ATOM 2833 O O . GLU B 1 73 ? -7.488 -26.641 0.801 1 97.44 73 GLU B O 1
ATOM 2838 N N . LEU B 1 74 ? -5.613 -26.594 -0.385 1 98.44 74 LEU B N 1
ATOM 2839 C CA . LEU B 1 74 ? -5.836 -25.234 -0.865 1 98.44 74 LEU B CA 1
ATOM 2840 C C . LEU B 1 74 ? -7.172 -25.125 -1.595 1 98.44 74 LEU B C 1
ATOM 2842 O O . LEU B 1 74 ? -7.977 -24.25 -1.301 1 98.44 74 LEU B O 1
ATOM 2846 N N . LYS B 1 75 ? -7.418 -25.969 -2.502 1 97.69 75 LYS B N 1
ATOM 2847 C CA . LYS B 1 75 ? -8.656 -25.984 -3.271 1 97.69 75 LYS B CA 1
ATOM 2848 C C . LYS B 1 75 ? -9.867 -26.172 -2.361 1 97.69 75 LYS B C 1
ATOM 2850 O O . LYS B 1 75 ? -10.891 -25.516 -2.537 1 97.69 75 LYS B O 1
ATOM 2855 N N . ALA B 1 76 ? -9.711 -27.047 -1.432 1 97.62 76 ALA B N 1
ATOM 2856 C CA . ALA B 1 76 ? -10.812 -27.359 -0.517 1 97.62 76 ALA B CA 1
ATOM 2857 C C . ALA B 1 76 ? -11.172 -26.156 0.337 1 97.62 76 ALA B C 1
ATOM 2859 O O . ALA B 1 76 ? -12.328 -26 0.747 1 97.62 76 ALA B O 1
ATOM 2860 N N . ILE B 1 77 ? -10.195 -25.328 0.6 1 98.31 77 ILE B N 1
ATOM 2861 C CA . ILE B 1 77 ? -10.422 -24.141 1.416 1 98.31 77 ILE B CA 1
ATOM 2862 C C . ILE B 1 77 ? -11.023 -23.031 0.556 1 98.31 77 ILE B C 1
ATOM 2864 O O . ILE B 1 77 ? -11.992 -22.375 0.957 1 98.31 77 ILE B O 1
ATOM 2868 N N . VAL B 1 78 ? -10.531 -22.812 -0.644 1 98.81 78 VAL B N 1
ATOM 2869 C CA . VAL B 1 78 ? -10.781 -21.609 -1.421 1 98.81 78 VAL B CA 1
ATOM 2870 C C . VAL B 1 78 ? -12.062 -21.781 -2.238 1 98.81 78 VAL B C 1
ATOM 2872 O O . VAL B 1 78 ? -12.891 -20.875 -2.303 1 98.81 78 VAL B O 1
ATOM 2875 N N . GLU B 1 79 ? -12.289 -22.906 -2.857 1 98.38 79 GLU B N 1
ATOM 2876 C CA . GLU B 1 79 ? -13.32 -23.062 -3.871 1 98.38 79 GLU B CA 1
ATOM 2877 C C . GLU B 1 79 ? -14.719 -22.938 -3.262 1 98.38 79 GLU B C 1
ATOM 2879 O O . GLU B 1 79 ? -15.586 -22.266 -3.826 1 98.38 79 GLU B O 1
ATOM 2884 N N . PRO B 1 80 ? -14.992 -23.578 -2.076 1 98.44 80 PRO B N 1
ATOM 2885 C CA . PRO B 1 80 ? -16.328 -23.391 -1.497 1 98.44 80 PRO B CA 1
ATOM 2886 C C . PRO B 1 80 ? -16.609 -21.938 -1.162 1 98.44 80 PRO B C 1
ATOM 2888 O O . PRO B 1 80 ? -17.734 -21.469 -1.342 1 98.44 80 PRO B O 1
ATOM 2891 N N . VAL B 1 81 ? -15.602 -21.234 -0.662 1 98.69 81 VAL B N 1
ATOM 2892 C CA . VAL B 1 81 ? -15.766 -19.812 -0.338 1 98.69 81 VAL B CA 1
ATOM 2893 C C . VAL B 1 81 ? -16.016 -19.016 -1.615 1 98.69 81 VAL B C 1
ATOM 2895 O O . VAL B 1 81 ? -16.922 -18.188 -1.662 1 98.69 81 VAL B O 1
ATOM 2898 N N . ALA B 1 82 ? -15.195 -19.25 -2.619 1 98.75 82 ALA B N 1
ATOM 2899 C CA . ALA B 1 82 ? -15.359 -18.578 -3.9 1 98.75 82 ALA B CA 1
ATOM 2900 C C . ALA B 1 82 ? -16.766 -18.781 -4.453 1 98.75 82 ALA B C 1
ATOM 2902 O O . ALA B 1 82 ? -17.391 -17.844 -4.965 1 98.75 82 ALA B O 1
ATOM 2903 N N . ALA B 1 83 ? -17.266 -20 -4.383 1 98.31 83 ALA B N 1
ATOM 2904 C CA . ALA B 1 83 ? -18.625 -20.312 -4.836 1 98.31 83 ALA B CA 1
ATOM 2905 C C . ALA B 1 83 ? -19.656 -19.547 -4.023 1 98.31 83 ALA B C 1
ATOM 2907 O O . ALA B 1 83 ? -20.609 -19 -4.582 1 98.31 83 ALA B O 1
ATOM 2908 N N . GLU B 1 84 ? -19.453 -19.531 -2.752 1 97.94 84 GLU B N 1
ATOM 2909 C CA . GLU B 1 84 ? -20.375 -18.859 -1.85 1 97.94 84 GLU B CA 1
ATOM 2910 C C . GLU B 1 84 ? -20.484 -17.375 -2.186 1 97.94 84 GLU B C 1
ATOM 2912 O O . GLU B 1 84 ? -21.594 -16.812 -2.172 1 97.94 84 GLU B O 1
ATOM 2917 N N . ILE B 1 85 ? -19.406 -16.766 -2.551 1 97.5 85 ILE B N 1
ATOM 2918 C CA . ILE B 1 85 ? -19.438 -15.32 -2.752 1 97.5 85 ILE B CA 1
ATOM 2919 C C . ILE B 1 85 ? -19.484 -15.008 -4.246 1 97.5 85 ILE B C 1
ATOM 2921 O O . ILE B 1 85 ? -19.312 -13.852 -4.648 1 97.5 85 ILE B O 1
ATOM 2925 N N . ASP B 1 86 ? -19.594 -16.047 -5.082 1 97.56 86 ASP B N 1
ATOM 2926 C CA . ASP B 1 86 ? -19.734 -15.945 -6.531 1 97.56 86 ASP B CA 1
ATOM 2927 C C . ASP B 1 86 ? -18.531 -15.227 -7.141 1 97.56 86 ASP B C 1
ATOM 2929 O O . ASP B 1 86 ? -18.688 -14.273 -7.91 1 97.56 86 ASP B O 1
ATOM 2933 N N . ALA B 1 87 ? -17.344 -15.648 -6.734 1 98.62 87 ALA B N 1
ATOM 2934 C CA . ALA B 1 87 ? -16.094 -15.07 -7.234 1 98.62 87 ALA B CA 1
ATOM 2935 C C . ALA B 1 87 ? -15.336 -16.078 -8.094 1 98.62 87 ALA B C 1
ATOM 2937 O O . ALA B 1 87 ? -15.273 -17.266 -7.766 1 98.62 87 ALA B O 1
ATOM 2938 N N . GLN B 1 88 ? -14.82 -15.586 -9.195 1 98.62 88 GLN B N 1
ATOM 2939 C CA . GLN B 1 88 ? -13.883 -16.406 -9.953 1 98.62 88 GLN B CA 1
ATOM 2940 C C . GLN B 1 88 ? -12.547 -16.531 -9.227 1 98.62 88 GLN B C 1
ATOM 2942 O O . GLN B 1 88 ? -12.055 -15.555 -8.656 1 98.62 88 GLN B O 1
ATOM 2947 N N . VAL B 1 89 ? -11.945 -17.75 -9.25 1 98.81 89 VAL B N 1
ATOM 2948 C CA . VAL B 1 89 ? -10.625 -17.922 -8.656 1 98.81 89 VAL B CA 1
ATOM 2949 C C . VAL B 1 89 ? -9.555 -17.891 -9.742 1 98.81 89 VAL B C 1
ATOM 2951 O O . VAL B 1 89 ? -9.68 -18.578 -10.766 1 98.81 89 VAL B O 1
ATOM 2954 N N . ILE B 1 90 ? -8.555 -17.078 -9.594 1 98.88 90 ILE B N 1
ATOM 2955 C CA . ILE B 1 90 ? -7.438 -16.953 -10.523 1 98.88 90 ILE B CA 1
ATOM 2956 C C . ILE B 1 90 ? -6.129 -17.266 -9.805 1 98.88 90 ILE B C 1
ATOM 2958 O O . ILE B 1 90 ? -5.812 -16.656 -8.781 1 98.88 90 ILE B O 1
ATOM 2962 N N . TRP B 1 91 ? -5.41 -18.266 -10.344 1 98.81 91 TRP B N 1
ATOM 2963 C CA . TRP B 1 91 ? -4.164 -18.734 -9.742 1 98.81 91 TRP B CA 1
ATOM 2964 C C . TRP B 1 91 ? -2.963 -18.312 -10.586 1 98.81 91 TRP B C 1
ATOM 2966 O O . TRP B 1 91 ? -2.928 -18.547 -11.797 1 98.81 91 TRP B O 1
ATOM 2976 N N . ALA B 1 92 ? -2.016 -17.672 -9.977 1 98.81 92 ALA B N 1
ATOM 2977 C CA . ALA B 1 92 ? -0.706 -17.5 -10.594 1 98.81 92 ALA B CA 1
ATOM 2978 C C . ALA B 1 92 ? 0.343 -18.391 -9.93 1 98.81 92 ALA B C 1
ATOM 2980 O O . ALA B 1 92 ? 0.209 -18.734 -8.758 1 98.81 92 ALA B O 1
ATOM 2981 N N . MET B 1 93 ? 1.384 -18.734 -10.688 1 98.5 93 MET B N 1
ATOM 2982 C CA . MET B 1 93 ? 2.494 -19.562 -10.219 1 98.5 93 MET B CA 1
ATOM 2983 C C . MET B 1 93 ? 3.441 -18.75 -9.344 1 98.5 93 MET B C 1
ATOM 2985 O O . MET B 1 93 ? 3.711 -17.578 -9.625 1 98.5 93 MET B O 1
ATOM 2989 N N . GLY B 1 94 ? 3.947 -19.328 -8.258 1 98.75 94 GLY B N 1
ATOM 2990 C CA . GLY B 1 94 ? 5.086 -18.812 -7.52 1 98.75 94 GLY B CA 1
ATOM 2991 C C . GLY B 1 94 ? 6.273 -19.75 -7.508 1 98.75 94 GLY B C 1
ATOM 2992 O O . GLY B 1 94 ? 6.184 -20.875 -8.023 1 98.75 94 GLY B O 1
ATOM 2993 N N . ASN B 1 95 ? 7.402 -19.344 -6.945 1 98.69 95 ASN B N 1
ATOM 2994 C CA . ASN B 1 95 ? 8.625 -20.125 -7.051 1 98.69 95 ASN B CA 1
ATOM 2995 C C . ASN B 1 95 ? 8.57 -21.375 -6.176 1 98.69 95 ASN B C 1
ATOM 2997 O O . ASN B 1 95 ? 9.344 -22.312 -6.371 1 98.69 95 ASN B O 1
ATOM 3001 N N . HIS B 1 96 ? 7.645 -21.484 -5.234 1 98.31 96 HIS B N 1
ATOM 3002 C CA . HIS B 1 96 ? 7.488 -22.672 -4.4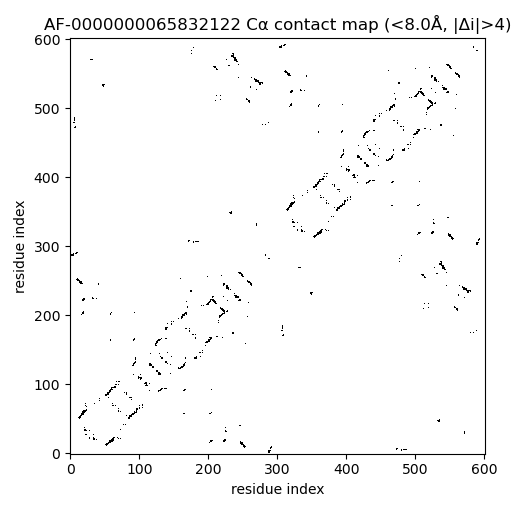14 1 98.31 96 HIS B CA 1
ATOM 3003 C C . HIS B 1 96 ? 6.504 -23.656 -5.047 1 98.31 96 HIS B C 1
ATOM 3005 O O . HIS B 1 96 ? 6.41 -24.812 -4.625 1 98.31 96 HIS B O 1
ATOM 3011 N N . ASP B 1 97 ? 5.828 -23.219 -6.035 1 98.5 97 ASP B N 1
ATOM 3012 C CA . ASP B 1 97 ? 4.812 -24.047 -6.676 1 98.5 97 ASP B CA 1
ATOM 3013 C C . ASP B 1 97 ? 5.438 -24.984 -7.711 1 98.5 97 ASP B C 1
ATOM 3015 O O . ASP B 1 97 ? 6.566 -24.766 -8.156 1 98.5 97 ASP B O 1
ATOM 3019 N N . ASP B 1 98 ? 4.695 -26.031 -8 1 98.19 98 ASP B N 1
ATOM 3020 C CA . ASP B 1 98 ? 5.09 -27 -9.016 1 98.19 98 ASP B CA 1
ATOM 3021 C C . ASP B 1 98 ? 4.172 -26.938 -10.234 1 98.19 98 ASP B C 1
ATOM 3023 O O . ASP B 1 98 ? 2.967 -27.156 -10.125 1 98.19 98 ASP B O 1
ATOM 3027 N N . ARG B 1 99 ? 4.742 -26.703 -11.391 1 98.12 99 ARG B N 1
ATOM 3028 C CA . ARG B 1 99 ? 3.963 -26.438 -12.602 1 98.12 99 ARG B CA 1
ATOM 3029 C C . ARG B 1 99 ? 3.039 -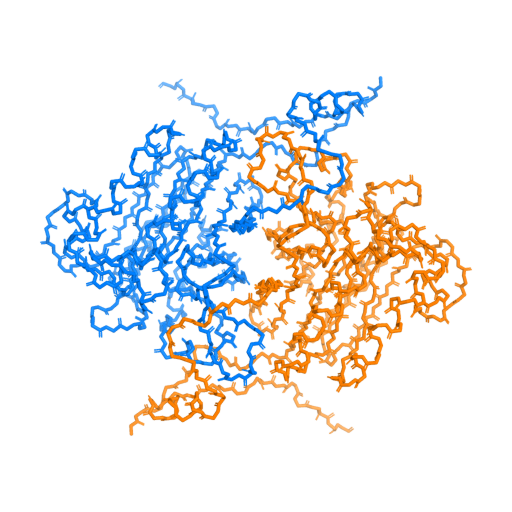27.609 -12.922 1 98.12 99 ARG B C 1
ATOM 3031 O O . ARG B 1 99 ? 1.863 -27.406 -13.234 1 98.12 99 ARG B O 1
ATOM 3038 N N . SER B 1 100 ? 3.59 -28.797 -12.852 1 97.75 100 SER B N 1
ATOM 3039 C CA . SER B 1 100 ? 2.824 -29.984 -13.234 1 97.75 100 SER B CA 1
ATOM 3040 C C . SER B 1 100 ? 1.646 -30.203 -12.289 1 97.75 100 SER B C 1
ATOM 3042 O O . SER B 1 100 ? 0.512 -30.391 -12.742 1 97.75 100 SER B O 1
ATOM 3044 N N . THR B 1 101 ? 1.891 -30.188 -11.031 1 97.56 101 THR B N 1
ATOM 3045 C CA . THR B 1 101 ? 0.854 -30.406 -10.031 1 97.56 101 THR B CA 1
ATOM 3046 C C . THR B 1 101 ? -0.147 -29.25 -10.016 1 97.56 101 THR B C 1
ATOM 3048 O O . THR B 1 101 ? -1.353 -29.484 -9.891 1 97.56 101 THR B O 1
ATOM 3051 N N . PHE B 1 102 ? 0.358 -28.047 -10.141 1 98.31 102 PHE B N 1
ATOM 3052 C CA . PHE B 1 102 ? -0.463 -26.844 -10.242 1 98.31 102 PHE B CA 1
ATOM 3053 C C . PHE B 1 102 ? -1.479 -26.984 -11.367 1 98.31 102 PHE B C 1
ATOM 3055 O O . PHE B 1 102 ? -2.678 -26.797 -11.156 1 98.31 102 PHE B O 1
ATOM 3062 N N . ARG B 1 103 ? -1.076 -27.391 -12.57 1 97.56 103 ARG B N 1
ATOM 3063 C CA . ARG B 1 103 ? -1.931 -27.547 -13.742 1 97.56 103 ARG B CA 1
ATOM 3064 C C . ARG B 1 103 ? -3.006 -28.594 -13.508 1 97.56 103 ARG B C 1
ATOM 3066 O O . ARG B 1 103 ? -4.188 -28.359 -13.766 1 97.56 103 ARG B O 1
ATOM 3073 N N . SER B 1 104 ? -2.555 -29.672 -13.031 1 97.31 104 SER B N 1
ATOM 3074 C CA . SER B 1 104 ? -3.461 -30.812 -12.898 1 97.31 104 SER B CA 1
ATOM 3075 C C . SER B 1 104 ? -4.508 -30.562 -11.82 1 97.31 104 SER B C 1
ATOM 3077 O O . SER B 1 104 ? -5.703 -30.766 -12.047 1 97.31 104 SER B O 1
ATOM 3079 N N . LEU B 1 105 ? -4.09 -30.016 -10.727 1 96.94 105 LEU B N 1
ATOM 3080 C CA . LEU B 1 105 ? -4.977 -29.984 -9.562 1 96.94 105 LEU B CA 1
ATOM 3081 C C . LEU B 1 105 ? -5.75 -28.672 -9.5 1 96.94 105 LEU B C 1
ATOM 3083 O O . LEU B 1 105 ? -6.906 -28.656 -9.07 1 96.94 105 LEU B O 1
ATOM 3087 N N . LEU B 1 106 ? -5.164 -27.578 -9.922 1 97.62 106 LEU B N 1
ATOM 3088 C CA . LEU B 1 106 ? -5.852 -26.297 -9.789 1 97.62 106 LEU B CA 1
ATOM 3089 C C . LEU B 1 106 ? -6.562 -25.922 -11.078 1 97.62 106 LEU B C 1
ATOM 3091 O O . LEU B 1 106 ? -7.625 -25.297 -11.047 1 97.62 106 LEU B O 1
ATOM 3095 N N . LEU B 1 107 ? -5.969 -26.344 -12.234 1 97.44 107 LEU B N 1
ATOM 3096 C CA . LEU B 1 107 ? -6.523 -25.891 -13.508 1 97.44 107 LEU B CA 1
ATOM 3097 C C . LEU B 1 107 ? -7.242 -27.031 -14.227 1 97.44 107 LEU B C 1
ATOM 3099 O O . LEU B 1 107 ? -7.957 -26.781 -15.203 1 97.44 107 LEU B O 1
ATOM 3103 N N . GLY B 1 108 ? -7.055 -28.234 -13.766 1 96.44 108 GLY B N 1
ATOM 3104 C CA . GLY B 1 108 ? -7.648 -29.375 -14.445 1 96.44 108 GLY B CA 1
ATOM 3105 C C . GLY B 1 108 ? -7.066 -29.625 -15.828 1 96.44 108 GLY B C 1
ATOM 3106 O O . GLY B 1 108 ? -7.773 -30.062 -16.734 1 96.44 108 GLY B O 1
ATOM 3107 N N . GLU B 1 109 ? -5.828 -29.266 -16 1 96.69 109 GLU B N 1
ATOM 3108 C CA . GLU B 1 109 ? -5.133 -29.422 -17.281 1 96.69 109 GLU B CA 1
ATOM 3109 C C . GLU B 1 109 ? -4.148 -30.578 -17.234 1 96.69 109 GLU B C 1
ATOM 3111 O O . GLU B 1 109 ? -3.879 -31.141 -16.156 1 96.69 109 GLU B O 1
ATOM 3116 N N . ASP B 1 110 ? -3.559 -30.891 -18.391 1 96.62 110 ASP B N 1
ATOM 3117 C CA . ASP B 1 110 ? -2.521 -31.922 -18.453 1 96.62 110 ASP B CA 1
ATOM 3118 C C . ASP B 1 110 ? -1.237 -31.453 -17.766 1 96.62 110 ASP B C 1
ATOM 3120 O O . ASP B 1 110 ? -0.851 -30.281 -17.906 1 96.62 110 ASP B O 1
ATOM 3124 N N . ALA B 1 111 ? -0.658 -32.375 -17.141 1 95.5 111 ALA B N 1
ATOM 3125 C CA . ALA B 1 111 ? 0.596 -32.094 -16.453 1 95.5 111 ALA B CA 1
ATOM 3126 C C . ALA B 1 111 ? 1.723 -31.828 -17.453 1 95.5 111 ALA B C 1
ATOM 3128 O O . ALA B 1 111 ? 2.004 -32.656 -18.312 1 95.5 111 ALA B O 1
ATOM 3129 N N . THR B 1 112 ? 2.293 -30.656 -17.422 1 95.38 112 THR B N 1
ATOM 3130 C CA . THR B 1 112 ? 3.504 -30.297 -18.141 1 95.38 112 THR B CA 1
ATOM 3131 C C . THR B 1 112 ? 4.348 -29.328 -17.344 1 95.38 112 THR B C 1
ATOM 3133 O O . THR B 1 112 ? 3.869 -28.734 -16.359 1 95.38 112 THR B O 1
ATOM 3136 N N . ASP B 1 113 ? 5.578 -29.219 -17.703 1 95.06 113 ASP B N 1
ATOM 3137 C CA . ASP B 1 113 ? 6.469 -28.328 -16.969 1 95.06 113 ASP B CA 1
ATOM 3138 C C . ASP B 1 113 ? 6.605 -26.984 -17.688 1 95.06 113 ASP B C 1
ATOM 3140 O O . ASP B 1 113 ? 7.449 -26.156 -17.312 1 95.06 113 ASP B O 1
ATOM 3144 N N . HIS B 1 114 ? 5.777 -26.719 -18.641 1 96.81 114 HIS B N 1
ATOM 3145 C CA . HIS B 1 114 ? 5.801 -25.438 -19.328 1 96.81 114 HIS B CA 1
ATOM 3146 C C . HIS B 1 114 ? 5.273 -24.328 -18.422 1 96.81 114 HIS B C 1
ATOM 3148 O O . HIS B 1 114 ? 4.453 -24.578 -17.547 1 96.81 114 HIS B O 1
ATOM 3154 N N . PRO B 1 115 ? 5.789 -23.141 -18.672 1 98.31 115 PRO B N 1
ATOM 3155 C CA . PRO B 1 115 ? 5.258 -22.031 -17.875 1 98.31 115 PRO B CA 1
ATOM 3156 C C . PRO B 1 115 ? 3.736 -21.922 -17.953 1 98.31 115 PRO B C 1
ATOM 3158 O O . PRO B 1 115 ? 3.145 -22.219 -19 1 98.31 115 PRO B O 1
ATOM 3161 N N . VAL B 1 116 ? 3.111 -21.547 -16.859 1 98.56 116 VAL B N 1
ATOM 3162 C CA . VAL B 1 116 ? 1.658 -21.453 -16.781 1 98.56 116 VAL B CA 1
ATOM 3163 C C . VAL B 1 116 ? 1.23 -20 -16.984 1 98.56 116 VAL B C 1
ATOM 3165 O O . VAL B 1 116 ? 1.215 -19.203 -16.031 1 98.56 116 VAL B O 1
ATOM 3168 N N . ASP B 1 117 ? 0.909 -19.578 -18.172 1 98.75 117 ASP B N 1
ATOM 3169 C CA . ASP B 1 117 ? 0.416 -18.266 -18.547 1 98.75 117 ASP B CA 1
ATOM 3170 C C . ASP B 1 117 ? -1.034 -18.328 -19.031 1 98.75 117 ASP B C 1
ATOM 3172 O O . ASP B 1 117 ? -1.379 -19.156 -19.875 1 98.75 117 ASP B O 1
ATOM 3176 N N . ASN B 1 118 ? -1.878 -17.469 -18.453 1 98.75 118 ASN B N 1
ATOM 3177 C CA . ASN B 1 118 ? -3.297 -17.547 -18.781 1 98.75 118 ASN B CA 1
ATOM 3178 C C . ASN B 1 118 ? -3.914 -16.156 -18.906 1 98.75 118 ASN B C 1
ATOM 3180 O O . ASN B 1 118 ? -3.344 -15.172 -18.438 1 98.75 118 ASN B O 1
ATOM 3184 N N . VAL B 1 119 ? -5 -16.062 -19.609 1 98.81 119 VAL B N 1
ATOM 3185 C CA . VAL B 1 119 ? -5.801 -14.844 -19.781 1 98.81 119 VAL B CA 1
ATOM 3186 C C . VAL B 1 119 ? -7.223 -15.102 -19.281 1 98.81 119 VAL B C 1
ATOM 3188 O O . VAL B 1 119 ? -7.82 -16.141 -19.578 1 98.81 119 VAL B O 1
ATOM 3191 N N . TYR B 1 120 ? -7.707 -14.203 -18.484 1 98.81 120 TYR B N 1
ATOM 3192 C CA . TYR B 1 120 ? -9.078 -14.234 -17.969 1 98.81 120 TYR B CA 1
ATOM 3193 C C . TYR B 1 120 ? -9.82 -12.953 -18.344 1 98.81 120 TYR B C 1
ATOM 3195 O O . TYR B 1 120 ? -9.211 -11.891 -18.469 1 98.81 120 TYR B O 1
ATOM 3203 N N . ASP B 1 121 ? -11.078 -13.078 -18.547 1 98.5 121 ASP B N 1
ATOM 3204 C CA . ASP B 1 121 ? -11.945 -11.93 -18.781 1 98.5 121 ASP B CA 1
ATOM 3205 C C . ASP B 1 121 ? -12.992 -11.797 -17.688 1 98.5 121 ASP B C 1
ATOM 3207 O O . ASP B 1 121 ? -13.805 -12.703 -17.469 1 98.5 121 ASP B O 1
ATOM 3211 N N . LEU B 1 122 ? -12.898 -10.758 -16.953 1 98 122 LEU B N 1
ATOM 3212 C CA . LEU B 1 122 ? -13.859 -10.422 -15.914 1 98 122 LEU B CA 1
ATOM 3213 C C . LEU B 1 122 ? -14.781 -9.297 -16.375 1 98 122 LEU B C 1
ATOM 3215 O O . LEU B 1 122 ? -14.656 -8.156 -15.914 1 98 122 LEU B O 1
ATOM 3219 N N . ASP B 1 123 ? -15.727 -9.633 -17.266 1 96.56 123 ASP B N 1
ATOM 3220 C CA . ASP B 1 123 ? -16.703 -8.68 -17.766 1 96.56 123 ASP B CA 1
ATOM 3221 C C . ASP B 1 123 ? -16.031 -7.402 -18.266 1 96.56 123 ASP B C 1
ATOM 3223 O O . ASP B 1 123 ? -16.391 -6.305 -17.828 1 96.56 123 ASP B O 1
ATOM 3227 N N . GLY B 1 124 ? -15 -7.535 -19.094 1 97.62 124 GLY B N 1
ATOM 3228 C CA . GLY B 1 124 ? -14.344 -6.402 -19.734 1 97.62 124 GLY B CA 1
ATOM 3229 C C . GLY B 1 124 ? -12.984 -6.082 -19.125 1 97.62 124 GLY B C 1
ATOM 3230 O O . GLY B 1 124 ? -12.18 -5.383 -19.734 1 97.62 124 GLY B O 1
ATOM 3231 N N . LEU B 1 125 ? -12.781 -6.527 -17.906 1 98.69 125 LEU B N 1
ATOM 3232 C CA . LEU B 1 125 ? -11.453 -6.422 -17.297 1 98.69 125 LEU B CA 1
ATOM 3233 C C . LEU B 1 125 ? -10.625 -7.668 -17.578 1 98.69 125 LEU B C 1
ATOM 3235 O O . LEU B 1 125 ? -11.016 -8.773 -17.203 1 98.69 125 LEU B O 1
ATOM 3239 N N . ARG B 1 126 ? -9.523 -7.43 -18.281 1 98.88 126 ARG B N 1
ATOM 3240 C CA . ARG B 1 126 ? -8.641 -8.555 -18.562 1 98.88 126 ARG B CA 1
ATOM 3241 C C . ARG B 1 126 ? -7.645 -8.781 -17.438 1 98.88 126 ARG B C 1
ATOM 3243 O O . ARG B 1 126 ? -7.059 -7.824 -16.922 1 98.88 126 ARG B O 1
ATOM 3250 N N . VAL B 1 127 ? -7.52 -10.023 -16.969 1 98.94 127 VAL B N 1
ATOM 3251 C CA . VAL B 1 127 ? -6.465 -10.406 -16.031 1 98.94 127 VAL B CA 1
ATOM 3252 C C . VAL B 1 127 ? -5.52 -11.406 -16.703 1 98.94 127 VAL B C 1
ATOM 3254 O O . VAL B 1 127 ? -5.961 -12.414 -17.266 1 98.94 127 VAL B O 1
ATOM 3257 N N . ILE B 1 128 ? -4.258 -11.07 -16.703 1 98.94 128 ILE B N 1
ATOM 3258 C CA . ILE B 1 128 ? -3.242 -11.969 -17.219 1 98.94 128 ILE B CA 1
ATOM 3259 C C . ILE B 1 128 ? -2.359 -12.477 -16.094 1 98.94 128 ILE B C 1
ATOM 3261 O O . ILE B 1 128 ? -1.827 -11.688 -15.305 1 98.94 128 ILE B O 1
ATOM 3265 N N . THR B 1 129 ? -2.277 -13.797 -15.953 1 98.94 129 THR B N 1
ATOM 3266 C CA . THR B 1 129 ? -1.28 -14.375 -15.055 1 98.94 129 THR B CA 1
ATOM 3267 C C . THR B 1 129 ? -0.023 -14.766 -15.828 1 98.94 129 THR B C 1
ATOM 3269 O O . THR B 1 129 ? -0.107 -15.391 -16.891 1 98.94 129 THR B O 1
ATOM 3272 N N . LEU B 1 130 ? 1.053 -14.305 -15.359 1 98.94 130 LEU B N 1
ATOM 3273 C CA . LEU B 1 130 ? 2.348 -14.57 -15.977 1 98.94 130 LEU B CA 1
ATOM 3274 C C . LEU B 1 130 ? 3.252 -15.352 -15.031 1 98.94 130 LEU B C 1
ATOM 3276 O O . LEU B 1 130 ? 3.539 -14.898 -13.922 1 98.94 130 LEU B O 1
ATOM 3280 N N . ASP B 1 131 ? 3.707 -16.516 -15.492 1 98.94 131 ASP B N 1
ATOM 3281 C CA . ASP B 1 131 ? 4.535 -17.406 -14.672 1 98.94 131 ASP B CA 1
ATOM 3282 C C . ASP B 1 131 ? 5.988 -16.953 -14.672 1 98.94 131 ASP B C 1
ATOM 3284 O O . ASP B 1 131 ? 6.703 -17.125 -15.664 1 98.94 131 ASP B O 1
ATOM 3288 N N . SER B 1 132 ? 6.398 -16.406 -13.531 1 98.88 132 SER B N 1
ATOM 3289 C CA . SER B 1 132 ? 7.777 -15.93 -13.43 1 98.88 132 SER B CA 1
ATOM 3290 C C . SER B 1 132 ? 8.664 -16.969 -12.734 1 98.88 132 SER B C 1
ATOM 3292 O O . SER B 1 132 ? 9.844 -16.719 -12.5 1 98.88 132 SER B O 1
ATOM 3294 N N . SER B 1 133 ? 8.109 -18.125 -12.359 1 98.75 133 SER B N 1
ATOM 3295 C CA . SER B 1 133 ? 8.875 -19.125 -11.625 1 98.75 133 SER B CA 1
ATOM 3296 C C . SER B 1 133 ? 9.945 -19.766 -12.508 1 98.75 133 SER B C 1
ATOM 3298 O O . SER B 1 133 ? 9.758 -19.891 -13.719 1 98.75 133 SER B O 1
ATOM 3300 N N . VAL B 1 134 ? 11.039 -20.109 -11.906 1 98.31 134 VAL B N 1
ATOM 3301 C CA . VAL B 1 134 ? 12.125 -20.891 -12.5 1 98.31 134 VAL B CA 1
ATOM 3302 C C . VAL B 1 134 ? 12.312 -22.188 -11.727 1 98.31 134 VAL B C 1
ATOM 3304 O O . VAL B 1 134 ? 12.82 -22.172 -10.602 1 98.31 134 VAL B O 1
ATOM 3307 N N . PRO B 1 135 ? 11.883 -23.328 -12.383 1 96.12 135 PRO B N 1
ATOM 3308 C CA . PRO B 1 135 ? 12 -24.594 -11.641 1 96.12 135 PRO B CA 1
ATOM 3309 C C . PRO B 1 135 ? 13.367 -24.781 -11 1 96.12 135 PRO B C 1
ATOM 3311 O O . PRO B 1 135 ? 14.398 -24.625 -11.672 1 96.12 135 PRO B O 1
ATOM 3314 N N . GLY B 1 136 ? 13.359 -25.031 -9.672 1 95.38 136 GLY B N 1
ATOM 3315 C CA . GLY B 1 136 ? 14.586 -25.297 -8.93 1 95.38 136 GLY B CA 1
ATOM 3316 C C . GLY B 1 136 ? 15.219 -24.031 -8.367 1 95.38 136 GLY B C 1
ATOM 3317 O O . GLY B 1 136 ? 16.219 -24.094 -7.656 1 95.38 136 GLY B O 1
ATOM 3318 N N . HIS B 1 137 ? 14.703 -22.906 -8.664 1 97.38 137 HIS B N 1
ATOM 3319 C CA . HIS B 1 137 ? 15.258 -21.641 -8.18 1 97.38 137 HIS B CA 1
ATOM 3320 C C . HIS B 1 137 ? 14.188 -20.781 -7.508 1 97.38 137 HIS B C 1
ATOM 3322 O O . HIS B 1 137 ? 12.992 -20.984 -7.742 1 97.38 137 HIS B O 1
ATOM 3328 N N . HIS B 1 138 ? 14.625 -19.812 -6.727 1 97.75 138 HIS B N 1
ATOM 3329 C CA . HIS B 1 138 ? 13.688 -18.938 -6.027 1 97.75 138 HIS B CA 1
ATOM 3330 C C . HIS B 1 138 ? 13.586 -17.578 -6.719 1 97.75 138 HIS B C 1
ATOM 3332 O O . HIS B 1 138 ? 12.648 -16.812 -6.453 1 97.75 138 HIS B O 1
ATOM 3338 N N . TYR B 1 139 ? 14.586 -17.203 -7.559 1 98.5 139 TYR B N 1
ATOM 3339 C CA . TYR B 1 139 ? 14.484 -15.969 -8.328 1 98.5 139 TYR B CA 1
ATOM 3340 C C . TYR B 1 139 ? 13.492 -16.125 -9.477 1 98.5 139 TYR B C 1
ATOM 3342 O O . TYR B 1 139 ? 13.016 -17.234 -9.75 1 98.5 139 TYR B O 1
ATOM 3350 N N . GLY B 1 140 ? 13.031 -15.008 -10.109 1 98.81 140 GLY B N 1
ATOM 3351 C CA . GLY B 1 140 ? 12.094 -15.039 -11.227 1 98.81 140 GLY B CA 1
ATOM 3352 C C . GLY B 1 140 ? 12.727 -14.664 -12.547 1 98.81 140 GLY B C 1
ATOM 3353 O O . GLY B 1 140 ? 13.703 -13.914 -12.586 1 98.81 140 GLY B O 1
ATOM 3354 N N . GLU B 1 141 ? 12.227 -15.234 -13.555 1 98.75 141 GLU B N 1
ATOM 3355 C CA . GLU B 1 141 ? 12.578 -14.914 -14.93 1 98.75 141 GLU B CA 1
ATOM 3356 C C . GLU B 1 141 ? 11.367 -15.039 -15.852 1 98.75 141 GLU B C 1
ATOM 3358 O O . GLU B 1 141 ? 10.453 -15.82 -15.586 1 98.75 141 GLU B O 1
ATOM 3363 N N . ILE B 1 142 ? 11.352 -14.211 -16.859 1 98.88 142 ILE B N 1
ATOM 3364 C CA . ILE B 1 142 ? 10.367 -14.32 -17.922 1 98.88 142 ILE B CA 1
ATOM 3365 C C . ILE B 1 142 ? 11.062 -14.617 -19.25 1 98.88 142 ILE B C 1
ATOM 3367 O O . ILE B 1 142 ? 11.961 -13.875 -19.656 1 98.88 142 ILE B O 1
ATOM 3371 N N . SER B 1 143 ? 10.672 -15.688 -19.906 1 98.69 143 SER B N 1
ATOM 3372 C CA . SER B 1 143 ? 11.352 -16.125 -21.125 1 98.69 143 SER B CA 1
ATOM 3373 C C . SER B 1 143 ? 10.969 -15.242 -22.312 1 98.69 143 SER B C 1
ATOM 3375 O O . SER B 1 143 ? 9.977 -14.523 -22.25 1 98.69 143 SER B O 1
ATOM 3377 N N . ASP B 1 144 ? 11.805 -15.422 -23.375 1 98.62 144 ASP B N 1
ATOM 3378 C CA . ASP B 1 144 ? 11.5 -14.727 -24.625 1 98.62 144 ASP B CA 1
ATOM 3379 C C . ASP B 1 144 ? 10.125 -15.125 -25.156 1 98.62 144 ASP B C 1
ATOM 3381 O O . ASP B 1 144 ? 9.367 -14.281 -25.625 1 98.62 144 ASP B O 1
ATOM 3385 N N . ARG B 1 145 ? 9.891 -16.344 -25.047 1 98.62 145 ARG B N 1
ATOM 3386 C CA . ARG B 1 145 ? 8.609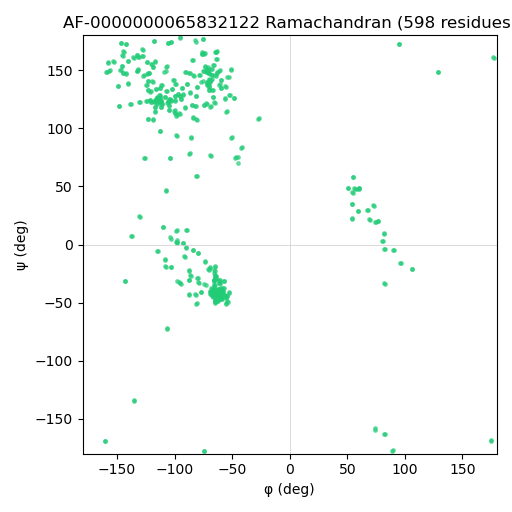 -16.859 -25.531 1 98.62 145 ARG B CA 1
ATOM 3387 C C . ARG B 1 145 ? 7.449 -16.25 -24.75 1 98.62 145 ARG B C 1
ATOM 3389 O O . ARG B 1 145 ? 6.422 -15.891 -25.328 1 98.62 145 ARG B O 1
ATOM 3396 N N . GLN B 1 146 ? 7.535 -16.125 -23.453 1 98.88 146 GLN B N 1
ATOM 3397 C CA . GLN B 1 146 ? 6.5 -15.531 -22.625 1 98.88 146 GLN B CA 1
ATOM 3398 C C . GLN B 1 146 ? 6.316 -14.047 -22.938 1 98.88 146 GLN B C 1
ATOM 3400 O O . GLN B 1 146 ? 5.191 -13.555 -22.984 1 98.88 146 GLN B O 1
ATOM 3405 N N . LEU B 1 147 ? 7.461 -13.383 -23.125 1 98.88 147 LEU B N 1
ATOM 3406 C CA . LEU B 1 147 ? 7.383 -11.961 -23.469 1 98.88 147 LEU B CA 1
ATOM 3407 C C . LEU B 1 147 ? 6.695 -11.75 -24.812 1 98.88 147 LEU B C 1
ATOM 3409 O O . LEU B 1 147 ? 5.887 -10.828 -24.953 1 98.88 147 LEU B O 1
ATOM 3413 N N . ASP B 1 148 ? 7.023 -12.617 -25.781 1 98.81 148 ASP B N 1
ATOM 3414 C CA . ASP B 1 148 ? 6.371 -12.547 -27.078 1 98.81 148 ASP B CA 1
ATOM 3415 C C . ASP B 1 148 ? 4.875 -12.82 -26.953 1 98.81 148 ASP B C 1
ATOM 3417 O O . ASP B 1 148 ? 4.059 -12.133 -27.578 1 98.81 148 ASP B O 1
ATOM 3421 N N . TRP B 1 149 ? 4.57 -13.75 -26.219 1 98.81 149 TRP B N 1
ATOM 3422 C CA . TRP B 1 149 ? 3.174 -14.094 -25.969 1 98.81 149 TRP B CA 1
ATOM 3423 C C . TRP B 1 149 ? 2.436 -12.93 -25.312 1 98.81 149 TRP B C 1
ATOM 3425 O O . TRP B 1 149 ? 1.338 -12.57 -25.75 1 98.81 149 TRP B O 1
ATOM 3435 N N . LEU B 1 150 ? 3.002 -12.336 -24.312 1 98.94 150 LEU B N 1
ATOM 3436 C CA . LEU B 1 150 ? 2.4 -11.203 -23.609 1 98.94 150 LEU B CA 1
ATOM 3437 C C . LEU B 1 150 ? 2.188 -10.023 -24.547 1 98.94 150 LEU B C 1
ATOM 3439 O O . LEU B 1 150 ? 1.138 -9.383 -24.5 1 98.94 150 LEU B O 1
ATOM 3443 N N . ARG B 1 151 ? 3.197 -9.781 -25.344 1 98.75 151 ARG B N 1
ATOM 3444 C CA . ARG B 1 151 ? 3.078 -8.727 -26.344 1 98.75 151 ARG B CA 1
ATOM 3445 C C . ARG B 1 151 ? 1.875 -8.953 -27.25 1 98.75 151 ARG B C 1
ATOM 3447 O O . ARG B 1 151 ? 1.131 -8.023 -27.547 1 98.75 151 ARG B O 1
ATOM 3454 N N . SER B 1 152 ? 1.725 -10.18 -27.641 1 98.69 152 SER B N 1
ATOM 3455 C CA . SER B 1 152 ? 0.608 -10.531 -28.516 1 98.69 152 SER B CA 1
ATOM 3456 C C . SER B 1 152 ? -0.728 -10.328 -27.812 1 98.69 152 SER B C 1
ATOM 3458 O O . SER B 1 152 ? -1.674 -9.797 -28.391 1 98.69 152 SER B O 1
ATOM 3460 N N . GLU B 1 153 ? -0.803 -10.703 -26.562 1 98.75 153 GLU B N 1
ATOM 3461 C CA . GLU B 1 153 ? -2.033 -10.547 -25.797 1 98.75 153 GLU B CA 1
ATOM 3462 C C . GLU B 1 153 ? -2.373 -9.07 -25.594 1 98.75 153 GLU B C 1
ATOM 3464 O O . GLU B 1 153 ? -3.545 -8.688 -25.625 1 98.75 153 GLU B O 1
ATOM 3469 N N . LEU B 1 154 ? -1.365 -8.25 -25.453 1 98.81 154 LEU B N 1
ATOM 3470 C CA . LEU B 1 154 ? -1.565 -6.852 -25.094 1 98.81 154 LEU B CA 1
ATOM 3471 C C . LEU B 1 154 ? -1.719 -5.988 -26.344 1 98.81 154 LEU B C 1
ATOM 3473 O O . LEU B 1 154 ? -1.935 -4.777 -26.25 1 98.81 154 LEU B O 1
ATOM 3477 N N . ALA B 1 155 ? -1.6 -6.594 -27.484 1 98.12 155 ALA B N 1
ATOM 3478 C CA . ALA B 1 155 ? -1.72 -5.848 -28.75 1 98.12 155 ALA B CA 1
ATOM 3479 C C . ALA B 1 155 ? -3.127 -5.281 -28.906 1 98.12 155 ALA B C 1
ATOM 3481 O O . ALA B 1 155 ? -3.324 -4.293 -29.625 1 98.12 155 ALA B O 1
ATOM 3482 N N . VAL B 1 156 ? -4.105 -5.949 -28.312 1 97.62 156 VAL B N 1
ATOM 3483 C CA . VAL B 1 156 ? -5.492 -5.492 -28.344 1 97.62 156 VAL B CA 1
ATOM 3484 C C . VAL B 1 156 ? -5.922 -5.062 -26.938 1 97.62 156 VAL B C 1
ATOM 3486 O O . VAL B 1 156 ? -5.926 -5.871 -26 1 97.62 156 VAL B O 1
ATOM 3489 N N . PRO B 1 157 ? -6.258 -3.799 -26.844 1 98.12 157 PRO B N 1
ATOM 3490 C CA . PRO B 1 157 ? -6.676 -3.34 -25.516 1 98.12 157 PRO B CA 1
ATOM 3491 C C . PRO B 1 157 ? -7.996 -3.961 -25.062 1 98.12 157 PRO B C 1
ATOM 3493 O O . PRO B 1 157 ? -8.875 -4.219 -25.891 1 98.12 157 PRO B O 1
ATOM 3496 N N . ALA B 1 158 ? -8.141 -4.211 -23.781 1 98.44 158 ALA B N 1
ATOM 3497 C CA . ALA B 1 158 ? -9.398 -4.652 -23.172 1 98.44 158 ALA B CA 1
ATOM 3498 C C . ALA B 1 158 ? -10.273 -3.459 -22.797 1 98.44 158 ALA B C 1
ATOM 3500 O O . ALA B 1 158 ? -9.766 -2.398 -22.438 1 98.44 158 ALA B O 1
ATOM 3501 N N . PRO B 1 159 ? -11.609 -3.617 -22.875 1 96.88 159 PRO B N 1
ATOM 3502 C CA . PRO B 1 159 ? -12.516 -2.49 -22.641 1 96.88 159 PRO B CA 1
ATOM 3503 C C . PRO B 1 159 ? -12.25 -1.775 -21.312 1 96.88 159 PRO B C 1
ATOM 3505 O O . PRO B 1 159 ? -12.25 -0.543 -21.266 1 96.88 159 PRO B O 1
ATOM 3508 N N . ASP B 1 160 ? -11.977 -2.541 -20.25 1 97.75 160 ASP B N 1
ATOM 3509 C CA . ASP B 1 160 ? -11.758 -1.93 -18.938 1 97.75 160 ASP B CA 1
ATOM 3510 C C . ASP B 1 160 ? -10.297 -2.053 -18.516 1 97.75 160 ASP B C 1
ATOM 3512 O O . ASP B 1 160 ? -9.969 -1.904 -17.328 1 97.75 160 ASP B O 1
ATOM 3516 N N . GLY B 1 161 ? -9.398 -2.383 -19.453 1 98.56 161 GLY B N 1
ATOM 3517 C CA . GLY B 1 161 ? -7.969 -2.482 -19.188 1 98.56 161 GLY B CA 1
ATOM 3518 C C . GLY B 1 161 ? -7.543 -3.865 -18.734 1 98.56 161 GLY B C 1
ATOM 3519 O O . GLY B 1 161 ? -8.344 -4.805 -18.75 1 98.56 161 GLY B O 1
ATOM 3520 N N . THR B 1 162 ? -6.238 -3.932 -18.438 1 98.94 162 THR B N 1
ATOM 3521 C CA . THR B 1 162 ? -5.641 -5.211 -18.078 1 98.94 162 THR B CA 1
ATOM 3522 C C . THR B 1 162 ? -4.953 -5.125 -16.719 1 98.94 162 THR B C 1
ATOM 3524 O O . THR B 1 162 ? -4.297 -4.129 -16.406 1 98.94 162 THR B O 1
ATOM 3527 N N . ILE B 1 163 ? -5.113 -6.098 -15.898 1 98.94 163 ILE B N 1
ATOM 3528 C CA . ILE B 1 163 ? -4.305 -6.328 -14.703 1 98.94 163 ILE B CA 1
ATOM 3529 C C . ILE B 1 163 ? -3.342 -7.488 -14.953 1 98.94 163 ILE B C 1
ATOM 3531 O O . ILE B 1 163 ? -3.756 -8.562 -15.398 1 98.94 163 ILE B O 1
ATOM 3535 N N . LEU B 1 164 ? -2.086 -7.219 -14.773 1 99 164 LEU B N 1
ATOM 3536 C CA . LEU B 1 164 ? -1.077 -8.273 -14.852 1 99 164 LEU B CA 1
ATOM 3537 C C . LEU B 1 164 ? -0.762 -8.828 -13.469 1 99 164 LEU B C 1
ATOM 3539 O O . LEU B 1 164 ? -0.456 -8.07 -12.547 1 99 164 LEU B O 1
ATOM 3543 N N . ALA B 1 165 ? -0.883 -10.156 -13.297 1 98.94 165 ALA B N 1
ATOM 3544 C CA . ALA B 1 165 ? -0.568 -10.828 -12.031 1 98.94 165 ALA B CA 1
ATOM 3545 C C . ALA B 1 165 ? 0.62 -11.773 -12.195 1 98.94 165 ALA B C 1
ATOM 3547 O O . ALA B 1 165 ? 0.616 -12.641 -13.078 1 98.94 165 ALA B O 1
ATOM 3548 N N . LEU B 1 166 ? 1.671 -11.57 -11.445 1 98.94 166 LEU B N 1
ATOM 3549 C CA . LEU B 1 166 ? 2.818 -12.469 -11.375 1 98.94 166 LEU B CA 1
ATOM 3550 C C . LEU B 1 166 ? 3.385 -12.523 -9.961 1 98.94 166 LEU B C 1
ATOM 3552 O O . LEU B 1 166 ? 3.02 -11.703 -9.109 1 98.94 166 LEU B O 1
ATOM 3556 N N . HIS B 1 167 ? 4.215 -13.508 -9.734 1 98.94 167 HIS B N 1
ATOM 3557 C CA . HIS B 1 167 ? 4.652 -13.734 -8.359 1 98.94 167 HIS B CA 1
ATOM 3558 C C . HIS B 1 167 ? 5.773 -12.781 -7.969 1 98.94 167 HIS B C 1
ATOM 3560 O O . HIS B 1 167 ? 5.684 -12.094 -6.945 1 98.94 167 HIS B O 1
ATOM 3566 N N . HIS B 1 168 ? 6.852 -12.656 -8.797 1 98.94 168 HIS B N 1
ATOM 3567 C CA . HIS B 1 168 ? 8.016 -11.82 -8.523 1 98.94 168 HIS B CA 1
ATOM 3568 C C . HIS B 1 168 ? 7.77 -10.375 -8.953 1 98.94 168 HIS B C 1
ATOM 3570 O O . HIS B 1 168 ? 7.672 -10.094 -10.148 1 98.94 168 HIS B O 1
ATOM 3576 N N . PRO B 1 169 ? 7.625 -9.477 -8 1 98.94 169 PRO B N 1
ATOM 3577 C CA . PRO B 1 169 ? 7.324 -8.086 -8.375 1 98.94 169 PRO B CA 1
ATOM 3578 C C . PRO B 1 169 ? 8.5 -7.391 -9.047 1 98.94 169 PRO B C 1
ATOM 3580 O O . PRO B 1 169 ? 9.641 -7.512 -8.594 1 98.94 169 PRO B O 1
ATOM 3583 N N . PRO B 1 170 ? 8.258 -6.676 -10.109 1 98.81 170 PRO B N 1
ATOM 3584 C CA . PRO B 1 170 ? 9.305 -5.887 -10.758 1 98.81 170 PRO B CA 1
ATOM 3585 C C . PRO B 1 170 ? 9.555 -4.551 -10.062 1 98.81 170 PRO B C 1
ATOM 3587 O O . PRO B 1 170 ? 9.414 -3.494 -10.688 1 98.81 170 PRO B O 1
ATOM 3590 N N . VAL B 1 171 ? 9.922 -4.578 -8.75 1 98.25 171 VAL B N 1
ATOM 3591 C CA . VAL B 1 171 ? 10.172 -3.387 -7.945 1 98.25 171 VAL B CA 1
ATOM 3592 C C . VAL B 1 171 ? 11.484 -3.547 -7.18 1 98.25 171 VAL B C 1
ATOM 3594 O O . VAL B 1 171 ? 11.992 -4.66 -7.031 1 98.25 171 VAL B O 1
ATOM 3597 N N . PRO B 1 172 ? 12.07 -2.422 -6.652 1 97.75 172 PRO B N 1
ATOM 3598 C CA . PRO B 1 172 ? 13.266 -2.518 -5.816 1 97.75 172 PRO B CA 1
ATOM 3599 C C . PRO B 1 172 ? 13.047 -3.355 -4.559 1 97.75 172 PRO B C 1
ATOM 3601 O O . PRO B 1 172 ? 11.969 -3.289 -3.953 1 97.75 172 PRO B O 1
ATOM 3604 N N . CYS B 1 173 ? 14.039 -4.098 -4.219 1 94.31 173 CYS B N 1
ATOM 3605 C CA . CYS B 1 173 ? 14.039 -4.82 -2.951 1 94.31 173 CYS B CA 1
ATOM 3606 C C . CYS B 1 173 ? 14.547 -3.932 -1.819 1 94.31 173 CYS B C 1
ATOM 3608 O O . CYS B 1 173 ? 15.703 -3.512 -1.822 1 94.31 173 CYS B O 1
ATOM 3610 N N . ILE B 1 174 ? 13.672 -3.74 -0.844 1 93.75 174 ILE B N 1
ATOM 3611 C CA . ILE B 1 174 ? 14.148 -2.869 0.228 1 93.75 174 ILE B CA 1
ATOM 3612 C C . ILE B 1 174 ? 14.898 -3.693 1.268 1 93.75 174 ILE B C 1
ATOM 3614 O O . ILE B 1 174 ? 15.688 -3.15 2.047 1 93.75 174 ILE B O 1
ATOM 3618 N N . GLN B 1 175 ? 14.641 -4.98 1.318 1 95.5 175 GLN B N 1
ATOM 3619 C CA . GLN B 1 175 ? 15.477 -5.891 2.09 1 95.5 175 GLN B CA 1
ATOM 3620 C C . GLN B 1 175 ? 16.578 -6.5 1.22 1 95.5 175 GLN B C 1
ATOM 3622 O O . GLN B 1 175 ? 16.281 -7.152 0.213 1 95.5 175 GLN B O 1
ATOM 3627 N N . ASP B 1 176 ? 17.781 -6.438 1.664 1 95.12 176 ASP B N 1
ATOM 3628 C CA . ASP B 1 176 ? 18.938 -6.762 0.825 1 95.12 176 ASP B CA 1
ATOM 3629 C C . ASP B 1 176 ? 18.875 -8.211 0.345 1 95.12 176 ASP B C 1
ATOM 3631 O O . ASP B 1 176 ? 19.109 -8.492 -0.833 1 95.12 176 ASP B O 1
ATOM 3635 N N . LEU B 1 177 ? 18.516 -9.133 1.172 1 95.81 177 LEU B N 1
ATOM 3636 C CA . LEU B 1 177 ? 18.578 -10.547 0.83 1 95.81 177 LEU B CA 1
ATOM 3637 C C . LEU B 1 177 ? 17.531 -10.898 -0.222 1 95.81 177 LEU B C 1
ATOM 3639 O O . LEU B 1 177 ? 17.625 -11.93 -0.885 1 95.81 177 LEU B O 1
ATOM 3643 N N . ALA B 1 178 ? 16.531 -10 -0.307 1 96.62 178 ALA B N 1
ATOM 3644 C CA . ALA B 1 178 ? 15.5 -10.25 -1.318 1 96.62 178 ALA B CA 1
ATOM 3645 C C . ALA B 1 178 ? 16.094 -10.164 -2.725 1 96.62 178 ALA B C 1
ATOM 3647 O O . ALA B 1 178 ? 15.516 -10.703 -3.676 1 96.62 178 ALA B O 1
ATOM 3648 N N . VAL B 1 179 ? 17.234 -9.539 -2.881 1 97.31 179 VAL B N 1
ATOM 3649 C CA . VAL B 1 179 ? 17.906 -9.391 -4.172 1 97.31 179 VAL B CA 1
ATOM 3650 C C . VAL B 1 179 ? 18.328 -10.758 -4.703 1 97.31 179 VAL B C 1
ATOM 3652 O O . VAL B 1 179 ? 18.375 -10.977 -5.914 1 97.31 179 VAL B O 1
ATOM 3655 N N . LEU B 1 180 ? 18.547 -11.758 -3.799 1 96.94 180 LEU B N 1
ATOM 3656 C CA . LEU B 1 180 ? 18.953 -13.102 -4.188 1 96.94 180 LEU B CA 1
ATOM 3657 C C . LEU B 1 180 ? 17.844 -13.789 -4.98 1 96.94 180 LEU B C 1
ATOM 3659 O O . LEU B 1 180 ? 18.109 -14.727 -5.734 1 96.94 180 LEU B O 1
ATOM 3663 N N . VAL B 1 181 ? 16.609 -13.273 -4.766 1 98.12 181 VAL B N 1
ATOM 3664 C CA . VAL B 1 181 ? 15.492 -14.023 -5.324 1 98.12 181 VAL B CA 1
ATOM 3665 C C . VAL B 1 181 ? 14.578 -13.078 -6.109 1 98.12 181 VAL B C 1
ATOM 3667 O O . VAL B 1 181 ? 13.383 -13.336 -6.238 1 98.12 181 VAL B O 1
ATOM 3670 N N . GLU B 1 182 ? 15.086 -11.938 -6.605 1 98.69 182 GLU B N 1
ATOM 3671 C CA . GLU B 1 182 ? 14.297 -10.945 -7.328 1 98.69 182 GLU B CA 1
ATOM 3672 C C . GLU B 1 182 ? 14.008 -11.398 -8.758 1 98.69 182 GLU B C 1
ATOM 3674 O O . GLU B 1 182 ? 14.562 -12.398 -9.219 1 98.69 182 GLU B O 1
ATOM 3679 N N . LEU B 1 183 ? 13.039 -10.758 -9.43 1 98.88 183 LEU B N 1
ATOM 3680 C CA . LEU B 1 183 ? 12.82 -10.922 -10.859 1 98.88 183 LEU B CA 1
ATOM 3681 C C . LEU B 1 183 ? 14 -10.383 -11.656 1 98.88 183 LEU B C 1
ATOM 3683 O O . LEU B 1 183 ? 14.359 -9.211 -11.531 1 98.88 183 LEU B O 1
ATOM 3687 N N . ARG B 1 184 ? 14.594 -11.203 -12.453 1 98.19 184 ARG B N 1
ATOM 3688 C CA . ARG B 1 184 ? 15.773 -10.812 -13.219 1 98.19 184 ARG B CA 1
ATOM 3689 C C . ARG B 1 184 ? 15.375 -10.258 -14.578 1 98.19 184 ARG B C 1
ATOM 3691 O O . ARG B 1 184 ? 14.344 -10.633 -15.133 1 98.19 184 ARG B O 1
ATOM 3698 N N . ASP B 1 185 ? 16.172 -9.312 -15.086 1 98.12 185 ASP B N 1
ATOM 3699 C CA . ASP B 1 185 ? 16.031 -8.727 -16.422 1 98.12 185 ASP B CA 1
ATOM 3700 C C . ASP B 1 185 ? 14.672 -8.047 -16.562 1 98.12 185 ASP B C 1
ATOM 3702 O O . ASP B 1 185 ? 13.969 -8.266 -17.562 1 98.12 185 ASP B O 1
ATOM 3706 N N . GLN B 1 186 ? 14.328 -7.234 -15.602 1 98.56 186 GLN B N 1
ATOM 3707 C CA . GLN B 1 186 ? 13.016 -6.602 -15.516 1 98.56 186 GLN B CA 1
ATOM 3708 C C . GLN B 1 186 ? 12.789 -5.652 -16.688 1 98.56 186 GLN B C 1
ATOM 3710 O O . GLN B 1 186 ? 11.641 -5.43 -17.094 1 98.56 186 GLN B O 1
ATOM 3715 N N . SER B 1 187 ? 13.859 -5.078 -17.25 1 98.19 187 SER B N 1
ATOM 3716 C CA . SER B 1 187 ? 13.734 -4.105 -18.328 1 98.19 187 SER B CA 1
ATOM 3717 C C . SER B 1 187 ? 13.047 -4.719 -19.547 1 98.19 187 SER B C 1
ATOM 3719 O O . SER B 1 187 ? 12.352 -4.023 -20.281 1 98.19 187 SER B O 1
ATOM 3721 N N . ARG B 1 188 ? 13.234 -6.02 -19.75 1 98.62 188 ARG B N 1
ATOM 3722 C CA . ARG B 1 188 ? 12.602 -6.703 -20.875 1 98.62 188 ARG B CA 1
ATOM 3723 C C . ARG B 1 188 ? 11.086 -6.715 -20.719 1 98.62 188 ARG B C 1
ATOM 3725 O O . ARG B 1 188 ? 10.359 -6.527 -21.688 1 98.62 188 ARG B O 1
ATOM 3732 N N . LEU B 1 189 ? 10.648 -6.918 -19.516 1 98.94 189 LEU B N 1
ATOM 3733 C CA . LEU B 1 189 ? 9.219 -6.859 -19.234 1 98.94 189 LEU B CA 1
ATOM 3734 C C . LEU B 1 189 ? 8.688 -5.438 -19.406 1 98.94 189 LEU B C 1
ATOM 3736 O O . LEU B 1 189 ? 7.602 -5.234 -19.953 1 98.94 189 LEU B O 1
ATOM 3740 N N . ALA B 1 190 ? 9.461 -4.449 -18.969 1 98.88 190 ALA B N 1
ATOM 3741 C CA . ALA B 1 190 ? 9.078 -3.045 -19.109 1 98.88 190 ALA B CA 1
ATOM 3742 C C . ALA B 1 190 ? 8.844 -2.682 -20.562 1 98.88 190 ALA B C 1
ATOM 3744 O O . ALA B 1 190 ? 7.891 -1.962 -20.891 1 98.88 190 ALA B O 1
ATOM 3745 N N . ASP B 1 191 ? 9.688 -3.193 -21.422 1 98.56 191 ASP B N 1
ATOM 3746 C CA . ASP B 1 191 ? 9.594 -2.904 -22.844 1 98.56 191 ASP B CA 1
ATOM 3747 C C . ASP B 1 191 ? 8.258 -3.393 -23.406 1 98.56 191 ASP B C 1
ATOM 3749 O O . ASP B 1 191 ? 7.684 -2.754 -24.297 1 98.56 191 ASP B O 1
ATOM 3753 N N . VAL B 1 192 ? 7.797 -4.449 -22.859 1 98.81 192 VAL B N 1
ATOM 3754 C CA . VAL B 1 192 ? 6.551 -5.031 -23.344 1 98.81 192 VAL B CA 1
ATOM 3755 C C . VAL B 1 192 ? 5.363 -4.262 -22.766 1 98.81 192 VAL B C 1
ATOM 3757 O O . VAL B 1 192 ? 4.348 -4.074 -23.438 1 98.81 192 VAL B O 1
ATOM 3760 N N . LEU B 1 193 ? 5.5 -3.754 -21.578 1 98.81 193 LEU B N 1
ATOM 3761 C CA . LEU B 1 193 ? 4.371 -3.201 -20.844 1 98.81 193 LEU B CA 1
ATOM 3762 C C . LEU B 1 193 ? 4.16 -1.731 -21.188 1 98.81 193 LEU B C 1
ATOM 3764 O O . LEU B 1 193 ? 3.041 -1.222 -21.094 1 98.81 193 LEU B O 1
ATOM 3768 N N . ARG B 1 194 ? 5.23 -1.053 -21.516 1 97.12 194 ARG B N 1
ATOM 3769 C CA . ARG B 1 194 ? 5.141 0.379 -21.781 1 97.12 194 ARG B CA 1
ATOM 3770 C C . ARG B 1 194 ? 4.121 0.669 -22.875 1 97.12 194 ARG B C 1
ATOM 3772 O O . ARG B 1 194 ? 4.148 0.046 -23.938 1 97.12 194 ARG B O 1
ATOM 3779 N N . GLY B 1 195 ? 3.15 1.552 -22.562 1 94.94 195 GLY B N 1
ATOM 3780 C CA . GLY B 1 195 ? 2.168 1.977 -23.547 1 94.94 195 GLY B CA 1
ATOM 3781 C C . GLY B 1 195 ? 1.011 1.005 -23.703 1 94.94 195 GLY B C 1
ATOM 3782 O O . GLY B 1 195 ? 0.085 1.246 -24.469 1 94.94 195 GLY B O 1
ATOM 3783 N N . SER B 1 196 ? 1.027 -0.124 -23.031 1 98.38 196 SER B N 1
ATOM 3784 C CA . SER B 1 196 ? -0.072 -1.084 -23.062 1 98.38 196 SER B CA 1
ATOM 3785 C C . SER B 1 196 ? -1.25 -0.605 -22.219 1 98.38 196 SER B C 1
ATOM 3787 O O . SER B 1 196 ? -1.213 0.49 -21.656 1 98.38 196 SER B O 1
ATOM 3789 N N . ASP B 1 197 ? -2.305 -1.427 -22.266 1 98.5 197 ASP B N 1
ATOM 3790 C CA . ASP B 1 197 ? -3.486 -1.062 -21.484 1 98.5 197 ASP B CA 1
ATOM 3791 C C . ASP B 1 197 ? -3.418 -1.639 -20.078 1 98.5 197 ASP B C 1
ATOM 3793 O O . ASP B 1 197 ? -4.426 -1.682 -19.375 1 98.5 197 ASP B O 1
ATOM 3797 N N . VAL B 1 198 ? -2.191 -2.166 -19.656 1 98.94 198 VAL B N 1
ATOM 3798 C CA . VAL B 1 198 ? -2.037 -2.65 -18.281 1 98.94 198 VAL B CA 1
ATOM 3799 C C . VAL B 1 198 ? -2.143 -1.484 -17.312 1 98.94 198 VAL B C 1
ATOM 3801 O O . VAL B 1 198 ? -1.407 -0.501 -17.422 1 98.94 198 VAL B O 1
ATOM 3804 N N . ARG B 1 199 ? -3.045 -1.644 -16.328 1 98.75 199 ARG B N 1
ATOM 3805 C CA . ARG B 1 199 ? -3.352 -0.549 -15.414 1 98.75 199 ARG B CA 1
ATOM 3806 C C . ARG B 1 199 ? -2.771 -0.813 -14.031 1 98.75 199 ARG B C 1
ATOM 3808 O O . ARG B 1 199 ? -2.674 0.1 -13.203 1 98.75 199 ARG B O 1
ATOM 3815 N N . ALA B 1 200 ? -2.455 -2.088 -13.758 1 98.88 200 ALA B N 1
ATOM 3816 C CA . ALA B 1 200 ? -1.857 -2.48 -12.484 1 98.88 200 ALA B CA 1
ATOM 3817 C C . ALA B 1 200 ? -1.142 -3.822 -12.609 1 98.88 200 ALA B C 1
ATOM 3819 O O . ALA B 1 200 ? -1.517 -4.66 -13.43 1 98.88 200 ALA B O 1
ATOM 3820 N N . ILE B 1 201 ? -0.134 -3.924 -11.852 1 99 201 ILE B N 1
ATOM 3821 C CA . ILE B 1 201 ? 0.56 -5.195 -11.672 1 99 201 ILE B CA 1
ATOM 3822 C C . ILE B 1 201 ? 0.378 -5.684 -10.234 1 99 201 ILE B C 1
ATOM 3824 O O . ILE B 1 201 ? 0.647 -4.949 -9.281 1 99 201 ILE B O 1
ATOM 3828 N N . LEU B 1 202 ? -0.157 -6.898 -10.078 1 99 202 LEU B N 1
ATOM 3829 C CA . LEU B 1 202 ? -0.295 -7.539 -8.773 1 99 202 LEU B CA 1
ATOM 3830 C C . LEU B 1 202 ? 0.792 -8.586 -8.57 1 99 202 LEU B C 1
ATOM 3832 O O . LEU B 1 202 ? 1.055 -9.398 -9.461 1 99 202 LEU B O 1
ATOM 3836 N N . ALA B 1 203 ? 1.413 -8.547 -7.383 1 98.94 203 ALA B N 1
ATOM 3837 C CA . ALA B 1 203 ? 2.498 -9.492 -7.133 1 98.94 203 ALA B CA 1
ATOM 3838 C C . ALA B 1 203 ? 2.533 -9.906 -5.664 1 98.94 203 ALA B C 1
ATOM 3840 O O . ALA B 1 203 ? 1.665 -9.516 -4.883 1 98.94 203 ALA B O 1
ATOM 3841 N N . GLY B 1 204 ? 3.389 -10.883 -5.289 1 98.81 204 GLY B N 1
ATOM 3842 C CA . GLY B 1 204 ? 3.654 -11.367 -3.943 1 98.81 204 GLY B CA 1
ATOM 3843 C C . GLY B 1 204 ? 5.133 -11.547 -3.656 1 98.81 204 GLY B C 1
ATOM 3844 O O . GLY B 1 204 ? 5.934 -10.641 -3.893 1 98.81 204 GLY B O 1
ATOM 3845 N N . HIS B 1 205 ? 5.516 -12.57 -3.098 1 98.75 205 HIS B N 1
ATOM 3846 C CA . HIS B 1 205 ? 6.898 -13.023 -3.004 1 98.75 205 HIS B CA 1
ATOM 3847 C C . HIS B 1 205 ? 7.629 -12.328 -1.86 1 98.75 205 HIS B C 1
ATOM 3849 O O . HIS B 1 205 ? 8.422 -12.953 -1.156 1 98.75 205 HIS B O 1
ATOM 3855 N N . LEU B 1 206 ? 7.297 -11.039 -1.564 1 98.31 206 LEU B N 1
ATOM 3856 C CA . LEU B 1 206 ? 8.039 -10.25 -0.588 1 98.31 206 LEU B CA 1
ATOM 3857 C C . LEU B 1 206 ? 7.512 -10.484 0.821 1 98.31 206 LEU B C 1
ATOM 3859 O O . LEU B 1 206 ? 8.227 -10.273 1.803 1 98.31 206 LEU B O 1
ATOM 3863 N N . HIS B 1 207 ? 6.238 -10.852 0.974 1 98.19 207 HIS B N 1
ATOM 3864 C CA . HIS B 1 207 ? 5.605 -11.195 2.242 1 98.19 207 HIS B CA 1
ATOM 3865 C C . HIS B 1 207 ? 5.336 -9.945 3.08 1 98.19 207 HIS B C 1
ATOM 3867 O O . HIS B 1 207 ? 5.281 -10.023 4.309 1 98.19 207 HIS B O 1
ATOM 3873 N N . TYR B 1 208 ? 5.316 -8.812 2.527 1 97.88 208 TYR B N 1
ATOM 3874 C CA . TYR B 1 208 ? 4.836 -7.562 3.107 1 97.88 208 TYR B CA 1
ATOM 3875 C C . TYR B 1 208 ? 4.195 -6.68 2.045 1 97.88 208 TYR B C 1
ATOM 3877 O O . TYR B 1 208 ? 4.512 -6.793 0.858 1 97.88 208 TYR B O 1
ATOM 3885 N N . SER B 1 209 ? 3.26 -5.809 2.467 1 98.44 209 SER B N 1
ATOM 3886 C CA . SER B 1 209 ? 2.568 -4.934 1.528 1 98.44 209 SER B CA 1
ATOM 3887 C C . SER B 1 209 ? 3.475 -3.799 1.06 1 98.44 209 SER B C 1
ATOM 3889 O O . SER B 1 209 ? 4 -3.041 1.876 1 98.44 209 SER B O 1
ATOM 3891 N N . THR B 1 210 ? 3.693 -3.742 -0.191 1 98.5 210 THR B N 1
ATOM 3892 C CA . THR B 1 210 ? 4.496 -2.684 -0.792 1 98.5 210 THR B CA 1
ATOM 3893 C C . THR B 1 210 ? 3.918 -2.266 -2.141 1 98.5 210 THR B C 1
ATOM 3895 O O . THR B 1 210 ? 3.273 -3.068 -2.822 1 98.5 210 THR B O 1
ATOM 3898 N N . THR B 1 211 ? 4.055 -0.973 -2.48 1 98.75 211 THR B N 1
ATOM 3899 C CA . THR B 1 211 ? 3.604 -0.451 -3.766 1 98.75 211 THR B CA 1
ATOM 3900 C C . THR B 1 211 ? 4.695 0.391 -4.422 1 98.75 211 THR B C 1
ATOM 3902 O O . THR B 1 211 ? 5.547 0.957 -3.732 1 98.75 211 THR B O 1
ATOM 3905 N N . ALA B 1 212 ? 4.699 0.418 -5.668 1 98.81 212 ALA B N 1
ATOM 3906 C CA . ALA B 1 212 ? 5.605 1.209 -6.5 1 98.81 212 ALA B CA 1
ATOM 3907 C C . ALA B 1 212 ? 5.047 1.377 -7.91 1 98.81 212 ALA B C 1
ATOM 3909 O O . ALA B 1 212 ? 3.838 1.279 -8.125 1 98.81 212 ALA B O 1
ATOM 3910 N N . THR B 1 213 ? 5.852 1.87 -8.797 1 98.69 213 THR B N 1
ATOM 3911 C CA . THR B 1 213 ? 5.531 1.908 -10.219 1 98.69 213 THR B CA 1
ATOM 3912 C C . THR B 1 213 ? 6.605 1.189 -11.031 1 98.69 213 THR B C 1
ATOM 3914 O O . THR B 1 213 ? 7.766 1.135 -10.625 1 98.69 213 THR B O 1
ATOM 3917 N N . PHE B 1 214 ? 6.246 0.618 -12.047 1 98.81 214 PHE B N 1
ATOM 3918 C CA . PHE B 1 214 ? 7.094 -0.058 -13.016 1 98.81 214 PHE B CA 1
ATOM 3919 C C . PHE B 1 214 ? 6.633 0.241 -14.438 1 98.81 214 PHE B C 1
ATOM 3921 O O . PHE B 1 214 ? 5.5 -0.068 -14.805 1 98.81 214 PHE B O 1
ATOM 3928 N N . ALA B 1 215 ? 7.48 0.812 -15.258 1 98.12 215 ALA B N 1
ATOM 3929 C CA . ALA B 1 215 ? 7.125 1.229 -16.609 1 98.12 215 ALA B CA 1
ATOM 3930 C C . ALA B 1 215 ? 5.898 2.137 -16.609 1 98.12 215 ALA B C 1
ATOM 3932 O O . ALA B 1 215 ? 5.039 2.041 -17.484 1 98.12 215 ALA B O 1
ATOM 3933 N N . GLY B 1 216 ? 5.805 2.961 -15.531 1 96.56 216 GLY B N 1
ATOM 3934 C CA . GLY B 1 216 ? 4.703 3.904 -15.406 1 96.56 216 GLY B CA 1
ATOM 3935 C C . GLY B 1 216 ? 3.43 3.27 -14.883 1 96.56 216 GLY B C 1
ATOM 3936 O O . GLY B 1 216 ? 2.406 3.941 -14.742 1 96.56 216 GLY B O 1
ATOM 3937 N N . ILE B 1 217 ? 3.438 1.974 -14.539 1 98.69 217 ILE B N 1
ATOM 3938 C CA . ILE B 1 217 ? 2.262 1.222 -14.117 1 98.69 217 ILE B CA 1
ATOM 3939 C C . ILE B 1 217 ? 2.334 0.954 -12.617 1 98.69 217 ILE B C 1
ATOM 3941 O O . ILE B 1 217 ? 3.367 0.518 -12.102 1 98.69 217 ILE B O 1
ATOM 3945 N N . PRO B 1 218 ? 1.229 1.202 -11.844 1 98.81 218 PRO B N 1
ATOM 3946 C CA . PRO B 1 218 ? 1.236 0.859 -10.422 1 98.81 218 PRO B CA 1
ATOM 3947 C C . PRO B 1 218 ? 1.464 -0.631 -10.172 1 98.81 218 PRO B C 1
ATOM 3949 O O . PRO B 1 218 ? 0.898 -1.471 -10.883 1 98.81 218 PRO B O 1
ATOM 3952 N N . VAL B 1 219 ? 2.344 -0.893 -9.219 1 98.94 219 VAL B N 1
ATOM 3953 C CA . VAL B 1 219 ? 2.566 -2.254 -8.742 1 98.94 219 VAL B CA 1
ATOM 3954 C C . VAL B 1 219 ? 2.076 -2.383 -7.301 1 98.94 219 VAL B C 1
ATOM 3956 O O . VAL B 1 219 ? 2.393 -1.545 -6.453 1 98.94 219 VAL B O 1
ATOM 3959 N N . SER B 1 220 ? 1.248 -3.359 -7.082 1 98.94 220 SER B N 1
ATOM 3960 C CA . SER B 1 220 ? 0.773 -3.676 -5.738 1 98.94 220 SER B CA 1
ATOM 3961 C C . SER B 1 220 ? 1.207 -5.078 -5.316 1 98.94 220 SER B C 1
ATOM 3963 O O . SER B 1 220 ? 0.838 -6.066 -5.953 1 98.94 220 SER B O 1
ATOM 3965 N N . VAL B 1 221 ? 1.991 -5.121 -4.27 1 98.88 221 VAL B N 1
ATOM 3966 C CA . VAL B 1 221 ? 2.434 -6.387 -3.693 1 98.88 221 VAL B CA 1
ATOM 3967 C C . VAL B 1 221 ? 1.634 -6.688 -2.428 1 98.88 221 VAL B C 1
ATOM 3969 O O . VAL B 1 221 ? 1.581 -5.863 -1.51 1 98.88 221 VAL B O 1
ATOM 3972 N N . ALA B 1 222 ? 1.018 -7.812 -2.408 1 98.75 222 ALA B N 1
ATOM 3973 C CA . ALA B 1 222 ? 0.26 -8.195 -1.221 1 98.75 222 ALA B CA 1
ATOM 3974 C C . ALA B 1 222 ? 1.168 -8.836 -0.174 1 98.75 222 ALA B C 1
ATOM 3976 O O . ALA B 1 222 ? 2.115 -9.547 -0.517 1 98.75 222 ALA B O 1
ATOM 3977 N N . SER B 1 223 ? 0.812 -8.555 1.081 1 98.12 223 SER B N 1
ATOM 3978 C CA . SER B 1 223 ? 1.423 -9.352 2.141 1 98.12 223 SER B CA 1
ATOM 3979 C C . SER B 1 223 ? 1.026 -10.82 2.029 1 98.12 223 SER B C 1
ATOM 3981 O O . SER B 1 223 ? 0.092 -11.164 1.303 1 98.12 223 SER B O 1
ATOM 3983 N N . SER B 1 224 ? 1.749 -11.68 2.75 1 98.38 224 SER B N 1
ATOM 3984 C CA . SER B 1 224 ? 1.437 -13.109 2.801 1 98.38 224 SER B CA 1
ATOM 3985 C C . SER B 1 224 ? 0.256 -13.383 3.727 1 98.38 224 SER B C 1
ATOM 3987 O O . SER B 1 224 ? 0.079 -12.695 4.734 1 98.38 224 SER B O 1
ATOM 3989 N N . THR B 1 225 ? -0.547 -14.398 3.35 1 98.12 225 THR B N 1
ATOM 3990 C CA . THR B 1 225 ? -1.562 -14.875 4.281 1 98.12 225 THR B CA 1
ATOM 3991 C C . THR B 1 225 ? -0.947 -15.797 5.328 1 98.12 225 THR B C 1
ATOM 3993 O O . THR B 1 225 ? -1.597 -16.156 6.312 1 98.12 225 THR B O 1
ATOM 3996 N N . CYS B 1 226 ? 0.339 -16.172 5.191 1 97.19 226 CYS B N 1
ATOM 3997 C CA . CYS B 1 226 ? 0.948 -17.203 6.035 1 97.19 226 CYS B CA 1
ATOM 3998 C C . CYS B 1 226 ? 1.896 -16.578 7.055 1 97.19 226 CYS B C 1
ATOM 4000 O O . CYS B 1 226 ? 1.558 -16.453 8.234 1 97.19 226 CYS B O 1
ATOM 4002 N N . TYR B 1 227 ? 3.027 -16.094 6.66 1 96.62 227 TYR B N 1
ATOM 4003 C CA . TYR B 1 227 ? 3.959 -15.328 7.48 1 96.62 227 TYR B CA 1
ATOM 4004 C C . TYR B 1 227 ? 4.488 -14.117 6.715 1 96.62 227 TYR B C 1
ATOM 4006 O O . TYR B 1 227 ? 4.438 -14.086 5.484 1 96.62 227 TYR B O 1
ATOM 4014 N N . THR B 1 228 ? 5.012 -13.172 7.469 1 96.94 228 THR B N 1
ATOM 4015 C CA . THR B 1 228 ? 5.434 -11.938 6.816 1 96.94 228 THR B CA 1
ATOM 4016 C C . THR B 1 228 ? 6.875 -11.594 7.191 1 96.94 228 THR B C 1
ATOM 4018 O O . THR B 1 228 ? 7.477 -12.258 8.031 1 96.94 228 THR B O 1
ATOM 4021 N N . GLN B 1 229 ? 7.418 -10.672 6.508 1 96.56 229 GLN B N 1
ATOM 4022 C CA . GLN B 1 229 ? 8.742 -10.148 6.824 1 96.56 229 GLN B CA 1
ATOM 4023 C C . GLN B 1 229 ? 8.648 -8.914 7.719 1 96.56 229 GLN B C 1
ATOM 4025 O O . GLN B 1 229 ? 7.82 -8.031 7.477 1 96.56 229 GLN B O 1
ATOM 4030 N N . ASP B 1 230 ? 9.469 -8.891 8.734 1 95.38 230 ASP B N 1
ATOM 4031 C CA . ASP B 1 230 ? 9.539 -7.758 9.656 1 95.38 230 ASP B CA 1
ATOM 4032 C C . ASP B 1 230 ? 10.406 -6.637 9.086 1 95.38 230 ASP B C 1
ATOM 4034 O O . ASP B 1 230 ? 11.609 -6.812 8.898 1 95.38 230 ASP B O 1
ATOM 4038 N N . LEU B 1 231 ? 9.812 -5.453 8.883 1 94.19 231 LEU B N 1
ATOM 4039 C CA . LEU B 1 231 ? 10.547 -4.352 8.273 1 94.19 231 LEU B CA 1
ATOM 4040 C C . LEU B 1 231 ? 11.188 -3.467 9.336 1 94.19 231 LEU B C 1
ATOM 4042 O O . LEU B 1 231 ? 11.875 -2.492 9.016 1 94.19 231 LEU B O 1
ATOM 4046 N N . ASN B 1 232 ? 11.008 -3.846 10.617 1 91.44 232 ASN B N 1
ATOM 4047 C CA . ASN B 1 232 ? 11.656 -3.133 11.703 1 91.44 232 ASN B CA 1
ATOM 4048 C C . ASN B 1 232 ? 12.93 -3.844 12.156 1 91.44 232 ASN B C 1
ATOM 4050 O O . ASN B 1 232 ? 13.562 -3.438 13.133 1 91.44 232 ASN B O 1
ATOM 4054 N N . VAL B 1 233 ? 13.25 -4.875 11.484 1 91.69 233 VAL B N 1
ATOM 4055 C CA . VAL B 1 233 ? 14.523 -5.512 11.789 1 91.69 233 VAL B CA 1
ATOM 4056 C C . VAL B 1 233 ? 15.672 -4.566 11.445 1 91.69 233 VAL B C 1
ATOM 4058 O O . VAL B 1 233 ? 15.477 -3.588 10.719 1 91.69 233 VAL B O 1
ATOM 4061 N N . GLU B 1 234 ? 16.75 -4.941 11.953 1 92.25 234 GLU B N 1
ATOM 4062 C CA . GLU B 1 234 ? 17.922 -4.145 11.633 1 92.25 234 GLU B CA 1
ATOM 4063 C C . GLU B 1 234 ? 18.125 -4.051 10.125 1 92.25 234 GLU B C 1
ATOM 4065 O O . GLU B 1 234 ? 17.984 -5.047 9.414 1 92.25 234 GLU B O 1
ATOM 4070 N N . VAL B 1 235 ? 18.453 -2.807 9.672 1 91.25 235 VAL B N 1
ATOM 4071 C CA . VAL B 1 235 ? 18.734 -2.598 8.258 1 91.25 235 VAL B CA 1
ATOM 4072 C C . VAL B 1 235 ? 19.781 -3.592 7.781 1 91.25 235 VAL B C 1
ATOM 4074 O O . VAL B 1 235 ? 20.828 -3.76 8.422 1 91.25 235 VAL B O 1
ATOM 4077 N N . GLY B 1 236 ? 19.5 -4.277 6.727 1 91.25 236 GLY B N 1
ATOM 4078 C CA . GLY B 1 236 ? 20.391 -5.293 6.203 1 91.25 236 GLY B CA 1
ATOM 4079 C C . GLY B 1 236 ? 20.047 -6.695 6.668 1 91.25 236 GLY B C 1
ATOM 4080 O O . GLY B 1 236 ? 20.531 -7.68 6.109 1 91.25 236 GLY B O 1
ATOM 4081 N N . GLY B 1 237 ? 19.203 -6.73 7.742 1 93.12 237 GLY B N 1
ATOM 4082 C CA . GLY B 1 237 ? 18.766 -8.023 8.25 1 93.12 237 GLY B CA 1
ATOM 4083 C C . GLY B 1 237 ? 17.422 -8.461 7.695 1 93.12 237 GLY B C 1
ATOM 4084 O O . GLY B 1 237 ? 16.844 -7.777 6.848 1 93.12 237 GLY B O 1
ATOM 4085 N N . GLN B 1 238 ? 17.047 -9.633 8.117 1 95.56 238 GLN B N 1
ATOM 4086 C CA . GLN B 1 238 ? 15.773 -10.219 7.715 1 95.56 238 GLN B CA 1
ATOM 4087 C C . GLN B 1 238 ? 15.203 -11.125 8.805 1 95.56 238 GLN B C 1
ATOM 4089 O O . GLN B 1 238 ? 15.953 -11.867 9.445 1 95.56 238 GLN B O 1
ATOM 4094 N N . ARG B 1 239 ? 13.945 -10.969 9 1 95.19 239 ARG B N 1
ATOM 4095 C CA . ARG B 1 239 ? 13.273 -11.797 10 1 95.19 239 ARG B CA 1
ATOM 4096 C C . ARG B 1 239 ? 11.828 -12.078 9.594 1 95.19 239 ARG B C 1
ATOM 4098 O O . ARG B 1 239 ? 11.047 -11.141 9.398 1 95.19 239 ARG B O 1
ATOM 4105 N N . GLY B 1 240 ? 11.516 -13.352 9.414 1 95.62 240 GLY B N 1
ATOM 4106 C CA . GLY B 1 240 ? 10.117 -13.734 9.266 1 95.62 240 GLY B CA 1
ATOM 4107 C C . GLY B 1 240 ? 9.344 -13.672 10.57 1 95.62 240 GLY B C 1
ATOM 4108 O O . GLY B 1 240 ? 9.906 -13.883 11.641 1 95.62 240 GLY B O 1
ATOM 4109 N N . ARG B 1 241 ? 8.031 -13.445 10.445 1 95.31 241 ARG B N 1
ATOM 4110 C CA . ARG B 1 241 ? 7.219 -13.391 11.656 1 95.31 241 ARG B CA 1
ATOM 4111 C C . ARG B 1 241 ? 5.816 -13.93 11.398 1 95.31 241 ARG B C 1
ATOM 4113 O O . ARG B 1 241 ? 5.312 -13.859 10.273 1 95.31 241 ARG B O 1
ATOM 4120 N N . ASP B 1 242 ? 5.234 -14.492 12.414 1 94.94 242 ASP B N 1
ATOM 4121 C CA . ASP B 1 242 ? 3.83 -14.891 12.398 1 94.94 242 ASP B CA 1
ATOM 4122 C C . ASP B 1 242 ? 2.926 -13.734 12.82 1 94.94 242 ASP B C 1
ATOM 4124 O O . ASP B 1 242 ? 2.441 -13.703 13.953 1 94.94 242 ASP B O 1
ATOM 4128 N N . GLY B 1 243 ? 2.709 -12.859 11.914 1 92.38 243 GLY B N 1
ATOM 4129 C CA . GLY B 1 243 ? 1.934 -11.648 12.133 1 92.38 243 GLY B CA 1
ATOM 4130 C C . GLY B 1 243 ? 1.889 -10.742 10.914 1 92.38 243 GLY B C 1
ATOM 4131 O O . GLY B 1 243 ? 2.645 -10.938 9.961 1 92.38 243 GLY B O 1
ATOM 4132 N N . ALA B 1 244 ? 0.901 -9.844 10.938 1 92.38 244 ALA B N 1
ATOM 4133 C CA . ALA B 1 244 ? 0.727 -8.836 9.891 1 92.38 244 ALA B CA 1
ATOM 4134 C C . ALA B 1 244 ? 0.301 -9.477 8.578 1 92.38 244 ALA B C 1
ATOM 4136 O O . ALA B 1 244 ? 0.58 -8.945 7.5 1 92.38 244 ALA B O 1
ATOM 4137 N N . GLN B 1 245 ? -0.284 -10.695 8.648 1 96.56 245 GLN B N 1
ATOM 4138 C CA . GLN B 1 245 ? -0.858 -11.328 7.465 1 96.56 245 GLN B CA 1
ATOM 4139 C C . GLN B 1 245 ? -2.031 -10.516 6.922 1 96.56 245 GLN B C 1
ATOM 4141 O O . GLN B 1 245 ? -2.576 -9.664 7.621 1 96.56 245 GLN B O 1
ATOM 4146 N N . GLY B 1 246 ? -2.344 -10.75 5.66 1 96.56 246 GLY B N 1
ATOM 4147 C CA . GLY B 1 246 ? -3.498 -10.039 5.141 1 96.56 246 GLY B CA 1
ATOM 4148 C C . GLY B 1 246 ? -3.717 -10.258 3.656 1 96.56 246 GLY B C 1
ATOM 4149 O O . GLY B 1 246 ? -3.24 -11.242 3.094 1 96.56 246 GLY B O 1
ATOM 4150 N N . CYS B 1 247 ? -4.562 -9.5 3.08 1 98.44 247 CYS B N 1
ATOM 4151 C CA . CYS B 1 247 ? -4.863 -9.43 1.654 1 98.44 247 CYS B CA 1
ATOM 4152 C C . CYS B 1 247 ? -5.133 -7.992 1.223 1 98.44 247 CYS B C 1
ATOM 4154 O O . CYS B 1 247 ? -5.051 -7.07 2.033 1 98.44 247 CYS B O 1
ATOM 4156 N N . ASN B 1 248 ? -5.27 -7.785 -0.037 1 98.81 248 ASN B N 1
ATOM 4157 C CA . ASN B 1 248 ? -5.609 -6.461 -0.548 1 98.81 248 ASN B CA 1
ATOM 4158 C C . ASN B 1 248 ? -6.969 -6.457 -1.241 1 98.81 248 ASN B C 1
ATOM 4160 O O . ASN B 1 248 ? -7.289 -7.383 -1.988 1 98.81 248 ASN B O 1
ATOM 4164 N N . LEU B 1 249 ? -7.773 -5.453 -0.915 1 98.69 249 LEU B N 1
ATOM 4165 C CA . LEU B 1 249 ? -8.922 -5.137 -1.76 1 98.69 249 LEU B CA 1
ATOM 4166 C C . LEU B 1 249 ? -8.492 -4.32 -2.975 1 98.69 249 LEU B C 1
ATOM 4168 O O . LEU B 1 249 ? -7.668 -3.408 -2.855 1 98.69 249 LEU B O 1
ATOM 4172 N N . VAL B 1 250 ? -9 -4.688 -4.125 1 98.94 250 VAL B N 1
ATOM 4173 C CA . VAL B 1 250 ? -8.656 -4.012 -5.371 1 98.94 250 VAL B CA 1
ATOM 4174 C C . VAL B 1 250 ? -9.93 -3.502 -6.047 1 98.94 250 VAL B C 1
ATOM 4176 O O . VAL B 1 250 ? -10.719 -4.289 -6.574 1 98.94 250 VAL B O 1
ATOM 4179 N N . HIS B 1 251 ? -10.148 -2.221 -6.043 1 98.75 251 HIS B N 1
ATOM 4180 C CA . HIS B 1 251 ? -11.297 -1.589 -6.684 1 98.75 251 HIS B CA 1
ATOM 4181 C C . HIS B 1 251 ? -10.883 -0.874 -7.969 1 98.75 251 HIS B C 1
ATOM 4183 O O . HIS B 1 251 ? -10.039 0.02 -7.941 1 98.75 251 HIS B O 1
ATOM 4189 N N . VAL B 1 252 ? -11.461 -1.229 -9.039 1 98.69 252 VAL B N 1
ATOM 4190 C CA . VAL B 1 252 ? -11.102 -0.699 -10.352 1 98.69 252 VAL B CA 1
ATOM 4191 C C . VAL B 1 252 ? -12.094 0.394 -10.75 1 98.69 252 VAL B C 1
ATOM 4193 O O . VAL B 1 252 ? -13.281 0.127 -10.945 1 98.69 252 VAL B O 1
ATOM 4196 N N . TYR B 1 253 ? -11.609 1.596 -10.82 1 97.94 253 TYR B N 1
ATOM 4197 C CA . TYR B 1 253 ? -12.367 2.746 -11.305 1 97.94 253 TYR B CA 1
ATOM 4198 C C . TYR B 1 253 ? -11.938 3.113 -12.727 1 97.94 253 TYR B C 1
ATOM 4200 O O . TYR B 1 253 ? -11 2.527 -13.266 1 97.94 253 TYR B O 1
ATOM 4208 N N . ASP B 1 254 ? -12.617 4.055 -13.312 1 95.44 254 ASP B N 1
ATOM 4209 C CA . ASP B 1 254 ? -12.305 4.453 -14.688 1 95.44 254 ASP B CA 1
ATOM 4210 C C . ASP B 1 254 ? -10.891 5.02 -14.789 1 95.44 254 ASP B C 1
ATOM 4212 O O . ASP B 1 254 ? -10.133 4.648 -15.688 1 95.44 254 ASP B O 1
ATOM 4216 N N . GLU B 1 255 ? -10.492 5.789 -13.781 1 94.31 255 GLU B N 1
ATOM 4217 C CA . GLU B 1 255 ? -9.25 6.535 -13.953 1 94.31 255 GLU B CA 1
ATOM 4218 C C . GLU B 1 255 ? -8.18 6.055 -12.977 1 94.31 255 GLU B C 1
ATOM 4220 O O . GLU B 1 255 ? -7.039 6.516 -13.016 1 94.31 255 GLU B O 1
ATOM 4225 N N . THR B 1 256 ? -8.562 5.164 -12.102 1 98.19 256 THR B N 1
ATOM 4226 C CA . THR B 1 256 ? -7.605 4.719 -11.086 1 98.19 256 THR B CA 1
ATOM 4227 C C . THR B 1 256 ? -8 3.352 -10.539 1 98.19 256 THR B C 1
ATOM 4229 O O . THR B 1 256 ? -9.133 2.906 -10.719 1 98.19 256 THR B O 1
ATOM 4232 N N . ILE B 1 257 ? -7.074 2.633 -10.023 1 98.88 257 ILE B N 1
ATOM 4233 C CA . ILE B 1 257 ? -7.285 1.402 -9.266 1 98.88 257 ILE B CA 1
ATOM 4234 C C . ILE B 1 257 ? -6.84 1.6 -7.82 1 98.88 257 ILE B C 1
ATOM 4236 O O . ILE B 1 257 ? -5.727 2.062 -7.562 1 98.88 257 ILE B O 1
ATOM 4240 N N . VAL B 1 258 ? -7.75 1.307 -6.895 1 98.88 258 VAL B N 1
ATOM 4241 C CA . VAL B 1 258 ? -7.48 1.48 -5.469 1 98.88 258 VAL B CA 1
ATOM 4242 C C . VAL B 1 258 ? -7.102 0.138 -4.848 1 98.88 258 VAL B C 1
ATOM 4244 O O . VAL B 1 258 ? -7.812 -0.854 -5.02 1 98.88 258 VAL B O 1
ATOM 4247 N N . HIS B 1 259 ? -5.945 0.099 -4.219 1 98.88 259 HIS B N 1
ATOM 4248 C CA . HIS B 1 259 ? -5.484 -1.068 -3.477 1 98.88 259 HIS B CA 1
ATOM 4249 C C . HIS B 1 259 ? -5.465 -0.794 -1.976 1 98.88 259 HIS B C 1
ATOM 4251 O O . HIS B 1 259 ? -4.777 0.121 -1.517 1 98.88 259 HIS B O 1
ATOM 4257 N N . SER B 1 260 ? -6.191 -1.551 -1.192 1 98.69 260 SER B N 1
ATOM 4258 C CA . SER B 1 260 ? -6.27 -1.324 0.247 1 98.69 260 SER B CA 1
ATOM 4259 C C . SER B 1 260 ? -5.852 -2.566 1.026 1 98.69 260 SER B C 1
ATOM 4261 O O . SER B 1 260 ? -6.32 -3.67 0.746 1 98.69 260 SER B O 1
ATOM 4263 N N . VAL B 1 261 ? -5.008 -2.359 2 1 98.44 261 VAL B N 1
ATOM 4264 C CA . VAL B 1 261 ? -4.477 -3.453 2.809 1 98.44 261 VAL B CA 1
ATOM 4265 C C . VAL B 1 261 ? -5.484 -3.832 3.891 1 98.44 261 VAL B C 1
ATOM 4267 O O . VAL B 1 261 ? -5.957 -2.971 4.637 1 98.44 261 VAL B O 1
ATOM 4270 N N . VAL B 1 262 ? -5.785 -5.121 3.936 1 97.44 262 VAL B N 1
ATOM 4271 C CA . VAL B 1 262 ? -6.645 -5.668 4.98 1 97.44 262 VAL B CA 1
ATOM 4272 C C . VAL B 1 262 ? -5.832 -6.594 5.887 1 97.44 262 VAL B C 1
ATOM 4274 O O . VAL B 1 262 ? -5.652 -7.773 5.578 1 97.44 262 VAL B O 1
ATOM 4277 N N . PRO B 1 263 ? -5.414 -6.055 6.977 1 94.88 263 PRO B N 1
ATOM 4278 C CA . PRO B 1 263 ? -4.672 -6.918 7.895 1 94.88 263 PRO B CA 1
ATOM 4279 C C . PRO B 1 263 ? -5.562 -7.953 8.578 1 94.88 263 PRO B C 1
ATOM 4281 O O . PRO B 1 263 ? -6.727 -7.672 8.875 1 94.88 263 PRO B O 1
ATOM 4284 N N . LEU B 1 264 ? -4.977 -9.062 8.844 1 91.88 264 LEU B N 1
ATOM 4285 C CA . LEU B 1 264 ? -5.641 -10.094 9.633 1 91.88 264 LEU B CA 1
ATOM 4286 C C . LEU B 1 264 ? -5.664 -9.711 11.109 1 91.88 264 LEU B C 1
ATOM 4288 O O . LEU B 1 264 ? -4.754 -9.031 11.594 1 91.88 264 LEU B O 1
ATOM 4292 N N . GLY B 1 265 ? -6.754 -10.188 11.805 1 86 265 GLY B N 1
ATOM 4293 C CA . GLY B 1 265 ? -6.789 -10.047 13.25 1 86 265 GLY B CA 1
ATOM 4294 C C . GLY B 1 265 ? -8.07 -9.414 13.758 1 86 265 GLY B C 1
ATOM 4295 O O . GLY B 1 265 ? -8.672 -8.586 13.07 1 86 265 GLY B O 1
ATOM 4296 N N . ALA B 1 266 ? -8.438 -9.797 14.883 1 84.25 266 ALA B N 1
ATOM 4297 C CA . ALA B 1 266 ? -9.547 -9.18 15.609 1 84.25 266 ALA B CA 1
ATOM 4298 C C . ALA B 1 266 ? -9.039 -8.156 16.609 1 84.25 266 ALA B C 1
ATOM 4300 O O . ALA B 1 266 ? -8.039 -8.391 17.297 1 84.25 266 ALA B O 1
ATOM 4301 N N . HIS B 1 267 ? -9.633 -6.984 16.531 1 89.25 267 HIS B N 1
ATOM 4302 C CA . HIS B 1 267 ? -9.203 -5.91 17.406 1 89.25 267 HIS B CA 1
ATOM 4303 C C . HIS B 1 267 ? -10.398 -5.242 18.094 1 89.25 267 HIS B C 1
ATOM 4305 O O . HIS B 1 267 ? -11.531 -5.348 17.609 1 89.25 267 HIS B O 1
ATOM 4311 N N . VAL B 1 268 ? -10.102 -4.582 19.109 1 91.5 268 VAL B N 1
ATOM 4312 C CA . VAL B 1 268 ? -11.141 -3.926 19.891 1 91.5 268 VAL B CA 1
ATOM 4313 C C . VAL B 1 268 ? -11.711 -2.742 19.109 1 91.5 268 VAL B C 1
ATOM 4315 O O . VAL B 1 268 ? -10.961 -1.981 18.5 1 91.5 268 VAL B O 1
ATOM 4318 N N . THR B 1 269 ? -13.094 -2.641 19.188 1 93.38 269 THR B N 1
ATOM 4319 C CA . THR B 1 269 ? -13.773 -1.532 18.531 1 93.38 269 THR B CA 1
ATOM 4320 C C . THR B 1 269 ? -13.484 -0.216 19.25 1 93.38 269 THR B C 1
ATOM 4322 O O . THR B 1 269 ? -13.484 -0.158 20.469 1 93.38 269 THR B O 1
ATOM 4325 N N . VAL B 1 270 ? -13.164 0.706 18.469 1 93.56 270 VAL B N 1
ATOM 4326 C CA . VAL B 1 270 ? -12.945 2.061 18.969 1 93.56 270 VAL B CA 1
ATOM 4327 C C . VAL B 1 270 ? -13.945 3.016 18.312 1 93.56 270 VAL B C 1
ATOM 4329 O O . VAL B 1 270 ? -14.234 2.904 17.125 1 93.56 270 VAL B O 1
ATOM 4332 N N . GLY B 1 271 ? -14.461 3.945 19.109 1 90.69 271 GLY B N 1
ATOM 4333 C CA . GLY B 1 271 ? -15.445 4.879 18.578 1 90.69 271 GLY B CA 1
ATOM 4334 C C . GLY B 1 271 ? -16.812 4.246 18.359 1 90.69 271 GLY B C 1
ATOM 4335 O O . GLY B 1 271 ? -17.156 3.254 19 1 90.69 271 GLY B O 1
ATOM 4336 N N . GLU B 1 272 ? -17.625 4.855 17.516 1 91.38 272 GLU B N 1
ATOM 4337 C CA . GLU B 1 272 ? -18.984 4.41 17.25 1 91.38 272 GLU B CA 1
ATOM 4338 C C . GLU B 1 272 ? -19.047 3.562 15.977 1 91.38 272 GLU B C 1
ATOM 4340 O O . GLU B 1 272 ? -18.859 4.074 14.875 1 91.38 272 GLU B O 1
ATOM 4345 N N . PRO B 1 273 ? -19.312 2.318 16.156 1 94.25 273 PRO B N 1
ATOM 4346 C CA . PRO B 1 273 ? -19.562 1.538 14.945 1 94.25 273 PRO B CA 1
ATOM 4347 C C . PRO B 1 273 ? -20.859 1.924 14.25 1 94.25 273 PRO B C 1
ATOM 4349 O O . PRO B 1 273 ? -21.844 2.248 14.914 1 94.25 273 PRO B O 1
ATOM 4352 N N . VAL B 1 274 ? -20.828 1.931 12.984 1 96.31 274 VAL B N 1
ATOM 4353 C CA . VAL B 1 274 ? -21.969 2.27 12.156 1 96.31 274 VAL B CA 1
ATOM 4354 C C . VAL B 1 274 ? -22.266 1.126 11.188 1 96.31 274 VAL B C 1
ATOM 4356 O O . VAL B 1 274 ? -21.391 0.699 10.438 1 96.31 274 VAL B O 1
ATOM 4359 N N . ASP B 1 275 ? -23.469 0.598 11.203 1 95.12 275 ASP B N 1
ATOM 4360 C CA . ASP B 1 275 ? -23.797 -0.456 10.25 1 95.12 275 ASP B CA 1
ATOM 4361 C C . ASP B 1 275 ? -24.172 0.13 8.898 1 95.12 275 ASP B C 1
ATOM 4363 O O . ASP B 1 275 ? -24.219 1.351 8.734 1 95.12 275 ASP B O 1
ATOM 4367 N N . ALA B 1 276 ? -24.391 -0.713 7.977 1 94.44 276 ALA B N 1
ATOM 4368 C CA . ALA B 1 276 ? -24.625 -0.3 6.594 1 94.44 276 ALA B CA 1
ATOM 4369 C C . ALA B 1 276 ? -25.859 0.573 6.473 1 94.44 276 ALA B C 1
ATOM 4371 O O . ALA B 1 276 ? -25.859 1.574 5.754 1 94.44 276 ALA B O 1
ATOM 4372 N N . ASP B 1 277 ? -26.938 0.226 7.168 1 96.38 277 ASP B N 1
ATOM 4373 C CA . ASP B 1 277 ? -28.188 0.985 7.098 1 96.38 277 ASP B CA 1
ATOM 4374 C C . ASP B 1 277 ? -28 2.395 7.656 1 96.38 277 ASP B C 1
ATOM 4376 O O . ASP B 1 277 ? -28.453 3.371 7.051 1 96.38 277 ASP B O 1
ATOM 4380 N N . GLU B 1 278 ? -27.406 2.424 8.781 1 96.31 278 GLU B N 1
ATOM 4381 C CA . GLU B 1 278 ? -27.141 3.727 9.391 1 96.31 278 GLU B CA 1
ATOM 4382 C C . GLU B 1 278 ? -26.203 4.566 8.523 1 96.31 278 GLU B C 1
ATOM 4384 O O . GLU B 1 278 ? -26.375 5.781 8.414 1 96.31 278 GLU B O 1
ATOM 4389 N N . GLY B 1 279 ? -25.188 3.955 7.957 1 95.06 279 GLY B N 1
ATOM 4390 C CA . GLY B 1 279 ? -24.328 4.656 7.023 1 95.06 279 GLY B CA 1
ATOM 4391 C C . GLY B 1 279 ? -25.078 5.281 5.867 1 95.06 279 GLY B C 1
ATOM 4392 O O . GLY B 1 279 ? -24.875 6.457 5.547 1 95.06 279 GLY B O 1
ATOM 4393 N N . ALA B 1 280 ? -25.969 4.531 5.297 1 94.88 280 ALA B N 1
ATOM 4394 C CA . ALA B 1 280 ? -26.781 5.023 4.188 1 94.88 280 ALA B CA 1
ATOM 4395 C C . ALA B 1 280 ? -27.672 6.184 4.629 1 94.88 280 ALA B C 1
ATOM 4397 O O . ALA B 1 280 ? -27.828 7.164 3.898 1 94.88 280 ALA B O 1
ATOM 4398 N N . ARG B 1 281 ? -28.25 6.055 5.781 1 96.62 281 ARG B N 1
ATOM 4399 C CA . ARG B 1 281 ? -29.109 7.102 6.328 1 96.62 281 ARG B CA 1
ATOM 4400 C C . ARG B 1 281 ? -28.328 8.406 6.512 1 96.62 281 ARG B C 1
ATOM 4402 O O . ARG B 1 281 ? -28.828 9.484 6.188 1 96.62 281 ARG B O 1
ATOM 4409 N N . ARG B 1 282 ? -27.109 8.289 7.027 1 96.31 282 ARG B N 1
ATOM 4410 C CA . ARG B 1 282 ? -26.297 9.461 7.277 1 96.31 282 ARG B CA 1
ATOM 4411 C C . ARG B 1 282 ? -25.906 10.148 5.973 1 96.31 282 ARG B C 1
ATOM 4413 O O . ARG B 1 282 ? -25.891 11.375 5.887 1 96.31 282 ARG B O 1
ATOM 4420 N N . LEU B 1 283 ? -25.531 9.359 4.996 1 95.81 283 LEU B N 1
ATOM 4421 C CA . LEU B 1 283 ? -25.219 9.93 3.691 1 95.81 283 LEU B CA 1
ATOM 4422 C C . LEU B 1 283 ? -26.422 10.664 3.109 1 95.81 283 LEU B C 1
ATOM 4424 O O . LEU B 1 283 ? -26.297 11.781 2.617 1 95.81 283 LEU B O 1
ATOM 4428 N N . SER B 1 284 ? -27.609 10.039 3.172 1 95.31 284 SER B N 1
ATOM 4429 C CA . SER B 1 284 ? -28.844 10.648 2.672 1 95.31 284 SER B CA 1
ATOM 4430 C C . SER B 1 284 ? -29.172 11.938 3.42 1 95.31 284 SER B C 1
ATOM 4432 O O . SER B 1 284 ? -29.531 12.938 2.805 1 95.31 284 SER B O 1
ATOM 4434 N N . ALA B 1 285 ? -29.047 11.891 4.707 1 96.38 285 ALA B N 1
ATOM 4435 C CA . ALA B 1 285 ? -29.312 13.062 5.535 1 96.38 285 ALA B CA 1
ATOM 4436 C C . ALA B 1 285 ? -28.391 14.219 5.184 1 96.38 285 ALA B C 1
ATOM 4438 O O . ALA B 1 285 ? -28.781 15.383 5.266 1 96.38 285 ALA B O 1
ATOM 4439 N N . ALA B 1 286 ? -27.188 13.883 4.777 1 96.06 286 ALA B N 1
ATOM 4440 C CA . ALA B 1 286 ? -26.203 14.898 4.422 1 96.06 286 ALA B CA 1
ATOM 4441 C C . ALA B 1 286 ? -26.391 15.359 2.977 1 96.06 286 ALA B C 1
ATOM 4443 O O . ALA B 1 286 ? -25.688 16.25 2.508 1 96.06 286 ALA B O 1
ATOM 4444 N N . GLY B 1 287 ? -27.328 14.711 2.238 1 96.44 287 GLY B N 1
ATOM 4445 C CA . GLY B 1 287 ? -27.562 15.055 0.844 1 96.44 287 GLY B CA 1
ATOM 4446 C C . GLY B 1 287 ? -26.453 14.594 -0.081 1 96.44 287 GLY B C 1
ATOM 4447 O O . GLY B 1 287 ? -26.094 15.297 -1.034 1 96.44 287 GLY B O 1
ATOM 4448 N N . ILE B 1 288 ? -25.797 13.477 0.188 1 96 288 ILE B N 1
ATOM 4449 C CA . ILE B 1 288 ? -24.688 12.961 -0.611 1 96 288 ILE B CA 1
ATOM 4450 C C . ILE B 1 288 ? -25.109 11.672 -1.303 1 96 288 ILE B C 1
ATOM 4452 O O . ILE B 1 288 ? -25.719 10.797 -0.683 1 96 288 ILE B O 1
ATOM 4456 N N . ARG B 1 289 ? -24.766 11.617 -2.576 1 95.62 289 ARG B N 1
ATOM 4457 C CA . ARG B 1 289 ? -25.016 10.398 -3.342 1 95.62 289 ARG B CA 1
ATOM 4458 C C . ARG B 1 289 ? -23.734 9.852 -3.957 1 95.62 289 ARG B C 1
ATOM 4460 O O . ARG B 1 289 ? -22.859 10.617 -4.367 1 95.62 289 ARG B O 1
ATOM 4467 N N . ILE B 1 290 ? -23.578 8.617 -3.961 1 95.62 290 ILE B N 1
ATOM 4468 C CA . ILE B 1 290 ? -22.531 7.918 -4.699 1 95.62 290 ILE B CA 1
ATOM 4469 C C . ILE B 1 290 ? -23.094 7.34 -5.988 1 95.62 290 ILE B C 1
ATOM 4471 O O . ILE B 1 290 ? -23.969 6.465 -5.953 1 95.62 290 ILE B O 1
ATOM 4475 N N . LEU B 1 291 ? -22.641 7.816 -7.121 1 95.38 291 LEU B N 1
ATOM 4476 C CA . LEU B 1 291 ? -23.188 7.398 -8.406 1 95.38 291 LEU B CA 1
ATOM 4477 C C . LEU B 1 291 ? -22.75 5.977 -8.75 1 95.38 291 LEU B C 1
ATOM 4479 O O . LEU B 1 291 ? -21.672 5.535 -8.32 1 95.38 291 LEU B O 1
ATOM 4483 N N . GLU B 1 292 ? -23.578 5.277 -9.461 1 93.44 292 GLU B N 1
ATOM 4484 C CA . GLU B 1 292 ? -23.219 3.963 -9.977 1 93.44 292 GLU B CA 1
ATOM 4485 C C . GLU B 1 292 ? -22.188 4.078 -11.102 1 93.44 292 GLU B C 1
ATOM 4487 O O . GLU B 1 292 ? -22.125 5.098 -11.789 1 93.44 292 GLU B O 1
ATOM 4492 N N . SER B 1 293 ? -21.422 3.033 -11.188 1 88.94 293 SER B N 1
ATOM 4493 C CA . SER B 1 293 ? -20.438 3.02 -12.258 1 88.94 293 SER B CA 1
ATOM 4494 C C . SER B 1 293 ? -21.109 2.891 -13.625 1 88.94 293 SER B C 1
ATOM 4496 O O . SER B 1 293 ? -22.203 2.309 -13.734 1 88.94 293 SER B O 1
ATOM 4498 N N . GLU B 1 294 ? -20.625 3.58 -14.609 1 71.44 294 GLU B N 1
ATOM 4499 C CA . GLU B 1 294 ? -21.156 3.396 -15.961 1 71.44 294 GLU B CA 1
ATOM 4500 C C . GLU B 1 294 ? -20.766 2.031 -16.516 1 71.44 294 GLU B C 1
ATOM 4502 O O . GLU B 1 294 ? -19.578 1.729 -16.672 1 71.44 294 GLU B O 1
ATOM 4507 N N . LYS B 1 295 ? -21.469 0.958 -16.062 1 58.81 295 LYS B N 1
ATOM 4508 C CA . LYS B 1 295 ? -21.141 -0.293 -16.734 1 58.81 295 LYS B CA 1
ATOM 4509 C C . LYS B 1 295 ? -21.453 -0.2 -18.234 1 58.81 295 LYS B C 1
ATOM 4511 O O . LYS B 1 295 ? -22.359 0.522 -18.641 1 58.81 295 LYS B O 1
ATOM 4516 N N . ALA B 1 296 ? -20.562 -0.713 -19.188 1 45.28 296 ALA B N 1
ATOM 4517 C CA . ALA B 1 296 ? -20.875 -0.796 -20.609 1 45.28 296 ALA B CA 1
ATOM 4518 C C . ALA B 1 296 ? -22.234 -1.463 -20.828 1 45.28 296 ALA B C 1
ATOM 4520 O O . ALA B 1 296 ? -22.5 -2.535 -20.281 1 45.28 296 ALA B O 1
ATOM 4521 N N . GLY B 1 297 ? -23.297 -0.793 -20.922 1 36.62 297 GLY B N 1
ATOM 4522 C CA . GLY B 1 297 ? -24.516 -1.409 -21.422 1 36.62 297 GLY B CA 1
ATOM 4523 C C . GLY B 1 297 ? -24.266 -2.551 -22.375 1 36.62 297 GLY B C 1
ATOM 4524 O O . GLY B 1 297 ? -23.438 -2.432 -23.281 1 36.62 297 GLY B O 1
ATOM 4525 N N . ARG B 1 298 ? -24.5 -3.91 -22.016 1 32.62 298 ARG B N 1
ATOM 4526 C CA . ARG B 1 298 ? -24.641 -4.98 -23 1 32.62 298 ARG B CA 1
ATOM 4527 C C . ARG B 1 298 ? -25.469 -4.531 -24.188 1 32.62 298 ARG B C 1
ATOM 4529 O O . ARG B 1 298 ? -26.625 -4.129 -24.016 1 32.62 298 ARG B O 1
ATOM 4536 N N . SER B 1 299 ? -24.781 -3.934 -25 1 25.8 299 SER B N 1
ATOM 4537 C CA . SER B 1 299 ? -25.531 -3.965 -26.25 1 25.8 299 SER B CA 1
ATOM 4538 C C . SER B 1 299 ? -26.062 -5.363 -26.547 1 25.8 299 SER B C 1
ATOM 4540 O O . SER B 1 299 ? -25.281 -6.312 -26.688 1 25.8 299 SER B O 1
ATOM 4542 N N . ILE B 1 300 ? -27.094 -5.781 -25.859 1 21.75 300 ILE B N 1
ATOM 4543 C CA . ILE B 1 300 ? -27.906 -6.781 -26.547 1 21.75 300 ILE B CA 1
ATOM 4544 C C . ILE B 1 300 ? -28.141 -6.348 -27.984 1 21.75 300 ILE B C 1
ATOM 4546 O O . ILE B 1 300 ? -28.875 -5.391 -28.234 1 21.75 300 ILE B O 1
ATOM 4550 N N . VAL B 1 301 ? -27.156 -6.48 -28.812 1 17.2 301 VAL B N 1
ATOM 4551 C CA . VAL B 1 301 ? -27.609 -6.82 -30.156 1 17.2 301 VAL B CA 1
ATOM 4552 C C . VAL B 1 301 ? -28.141 -8.25 -30.172 1 17.2 301 VAL B C 1
ATOM 4554 O O . VAL B 1 301 ? -27.5 -9.164 -29.641 1 17.2 301 VAL B O 1
#

Secondary structure (DSSP, 8-state):
--PEEPSS---SEEEEEE----B-SSS-BTTTB-HHHHHHHHHHHHHHHT---SEEEEES--BSS--HHHHHHHHHHHHHHHHHTT-EEEEE--TTS-HHHHIIIII------S---EEEEETTEEEEEE--B-TT-SSB---HHHHHHHHHHHTS--TT-EEEEESS-SS--SSGGGGGGSBS-HHHHHHHHTTSSEEEEEE-SSSS-EEEEETTEEEEEPPPSS-EE-TTSPTT-EEEEE---EEEEEEE-SS-EEEEEEE----EEEEEEE-HHHHHHHHHHTTEE-PPP--------/--PEEPSS---SEEEEEE----B-SSS-BTTTB-HHHHHHHHHHHHHHHT---SEEEEES--BSS--HHHHHHHHHHHHHHHHHTT-EEEEE--TTS-HHHHIIIII------S---EEEEETTEEEEEE--B-TT-SSB---HHHHHHHHHHHTS--TT-EEEEESS-SS--SSGGGGGGSBS-HHHHHHHHTTSSEEEEEE-SSSS-EEEEETTEEEEEPPPSS-EE-TTSPTT-EEEEE---EEEEEEE-SS-EEEEEEE----EEEEEEE-HHHHHHHHHHTTEE-PPP--------